Protein AF-A0A7J6TYU5-F1 (afdb_monomer_lite)

Secondary structure (DSSP, 8-state):
-HHHHHHHHHHHHHHHHHHHHHHHHHHHHHHHHHHHHHHHHHHHHTT--SS---------------------HHHHHHHSSHHHHHHHHHHHHHHHHHHHHHHHHHHHHHHHHHHHHHHHHHHHHHHHHHHHHHHHHHHHHHHHHHHHHHHHHHHHHHHHHHHHHHHHHHHHHHHHHHHHHHHTTTTT----HHHHHHHHHHHHHHHHHHHHHTSHHHHHHHHHHHHHHHHHHHHHHHHHHHHHHHHHHHHHHHHHHHHHHHHHHHHHHHHHHHHHHHHHHHHHHHHHHHHHHHHHHHHHHHHHHHHHHS--HHHHT-S----------------------------HHHHHHHHSPPHHHHHHHHHHHHHHHHHHHHHHHHHHHHHHHHHHHHHHHHHHHHHHHHHHHHHS-S-----S--S-PPPPPPPPPP-SPPHHHHHHHHHHHHH-TT-PPP--HHHHHHHHHHHH-

Radius of gyration: 49.9 Å; chains: 1; bounding box: 122×96×146 Å

pLDDT: mean 80.94, std 16.55, range [39.62, 98.5]

Foldseek 3Di:
DVVVVVVVVVVVVVVVVVVVVVVVVVVVVVVVVVVVVVVVCVVVVVPDDDDDDDDDDDDDDDDPPVPPVVPPPVVVVVCVPPVNVVVVVVVVVVVVVVVVVVVVVVVVVVVVVVVVVVVVVVVVVVVVVVVVVVVVVVVVVVVVVVVCVVVVVVVVVVVVVVVVVVVVVVVVVVVCVVVVVVPVPPDDDDDPVVVVVVVVVVVVVVVVVVVVCVDPVVVVCVVVVVVVVVVVVVVVVVVVVVVVVVVVVVVCVVVVVVVVVVVVVVVVVVVVVVVVVVVVVVLVVLLVVLLVLLLVVLLVVLLVVVCVVCVDVVVVPPPDDDDDDDDDDDDDDDDPPPPDPDPPPDDSVRSSVVPDDDSVLSSVQSSLQLVQLVLLCLLVQLVLVVQQVVLVVQQVVLVVVVVVVVVVVVVPPDDPDPPDDPSDDRDDRDDDDDSRDDSVVSVVSSVQCVVPSPRHDDDDVVSVVSNVVSVVD

Structure (mmCIF, N/CA/C/O backbone):
data_AF-A0A7J6TYU5-F1
#
_entry.id   AF-A0A7J6TYU5-F1
#
loop_
_atom_site.group_PDB
_atom_site.id
_atom_site.type_symbol
_atom_site.label_atom_id
_atom_site.label_alt_id
_atom_site.label_comp_id
_atom_site.label_asym_id
_atom_site.label_entity_id
_atom_site.label_seq_id
_atom_site.pdbx_PDB_ins_code
_atom_site.Cartn_x
_atom_site.Cartn_y
_atom_site.Cartn_z
_atom_site.occupancy
_atom_site.B_iso_or_equiv
_atom_site.auth_seq_id
_atom_site.auth_comp_id
_atom_site.auth_asym_id
_atom_site.auth_atom_id
_atom_site.pdbx_PDB_model_num
ATOM 1 N N . THR A 1 1 ? 38.921 1.994 9.048 1.00 71.88 1 THR A N 1
ATOM 2 C CA . THR A 1 1 ? 38.797 3.409 8.650 1.00 71.88 1 THR A CA 1
ATOM 3 C C . THR A 1 1 ? 37.387 3.745 8.172 1.00 71.88 1 THR A C 1
ATOM 5 O O . THR A 1 1 ? 36.739 4.555 8.823 1.00 71.88 1 THR A O 1
ATOM 8 N N . ASP A 1 2 ? 36.829 3.083 7.151 1.00 64.88 2 ASP A N 1
ATOM 9 C CA . ASP A 1 2 ? 35.473 3.414 6.647 1.00 64.88 2 ASP A CA 1
ATOM 10 C C . ASP A 1 2 ? 34.334 3.090 7.632 1.00 64.88 2 ASP A C 1
ATOM 12 O O . ASP A 1 2 ? 33.399 3.873 7.795 1.00 64.88 2 ASP A O 1
ATOM 16 N N . PHE A 1 3 ? 34.443 1.978 8.366 1.00 69.12 3 PHE A N 1
ATOM 17 C CA . PHE A 1 3 ? 33.464 1.597 9.392 1.00 69.12 3 PHE A CA 1
ATOM 18 C C . PHE A 1 3 ? 33.424 2.582 10.576 1.00 69.12 3 PHE A C 1
ATOM 20 O O . PHE A 1 3 ? 32.360 2.891 11.112 1.00 69.12 3 PHE A O 1
ATOM 27 N N . GLU A 1 4 ? 34.581 3.119 10.965 1.00 79.69 4 GLU A N 1
ATOM 28 C CA . GLU A 1 4 ? 34.683 4.116 12.037 1.00 79.69 4 GLU A CA 1
ATOM 29 C C . GLU A 1 4 ? 34.109 5.464 11.596 1.00 79.69 4 GLU A C 1
ATOM 31 O O . GLU A 1 4 ? 33.416 6.117 12.377 1.00 79.69 4 GLU A O 1
ATOM 36 N N . CYS A 1 5 ? 34.307 5.839 10.327 1.00 82.75 5 CYS A N 1
ATOM 37 C CA . CYS A 1 5 ? 33.690 7.022 9.731 1.00 82.75 5 CYS A CA 1
ATOM 38 C C . CYS A 1 5 ? 32.154 6.900 9.697 1.00 82.75 5 CYS A C 1
ATOM 40 O O . CYS A 1 5 ? 31.440 7.829 10.085 1.00 82.75 5 CYS A O 1
ATOM 42 N N . GLU A 1 6 ? 31.621 5.728 9.333 1.00 85.62 6 GLU A N 1
ATOM 43 C CA . GLU A 1 6 ? 30.175 5.479 9.345 1.00 85.62 6 GLU A CA 1
ATOM 44 C C . GLU A 1 6 ? 29.591 5.514 10.770 1.00 85.62 6 GLU A C 1
ATOM 46 O O . GLU A 1 6 ? 28.539 6.118 11.010 1.00 85.62 6 GLU A O 1
ATOM 51 N N . MET A 1 7 ? 30.287 4.922 11.745 1.00 85.69 7 MET A N 1
ATOM 52 C CA . MET A 1 7 ? 29.898 4.965 13.158 1.00 85.69 7 MET A CA 1
ATOM 53 C C . MET A 1 7 ? 29.939 6.389 13.729 1.00 85.69 7 MET A C 1
ATOM 55 O O . MET A 1 7 ? 29.025 6.776 14.464 1.00 85.69 7 MET A O 1
ATOM 59 N N . ALA A 1 8 ? 30.938 7.193 13.357 1.00 88.00 8 ALA A N 1
ATOM 60 C CA . ALA A 1 8 ? 31.026 8.601 13.735 1.00 88.00 8 ALA A CA 1
ATOM 61 C C . ALA A 1 8 ? 29.856 9.413 13.153 1.00 88.00 8 ALA A C 1
ATOM 63 O O . ALA A 1 8 ? 29.184 10.134 13.896 1.00 88.00 8 ALA A O 1
ATOM 64 N N . MET A 1 9 ? 29.517 9.215 11.873 1.00 85.38 9 MET A N 1
ATOM 65 C CA . MET A 1 9 ? 28.363 9.875 11.250 1.00 85.38 9 MET A CA 1
ATOM 66 C C . MET A 1 9 ? 27.030 9.468 11.895 1.00 85.38 9 MET A C 1
ATOM 68 O O . MET A 1 9 ? 26.160 10.316 12.103 1.00 85.38 9 MET A O 1
ATOM 72 N N . ARG A 1 10 ? 26.861 8.194 12.278 1.00 82.62 10 ARG A N 1
ATOM 73 C CA . ARG A 1 10 ? 25.659 7.728 12.997 1.00 82.62 10 ARG A CA 1
ATOM 74 C C . ARG A 1 10 ? 25.546 8.342 14.395 1.00 82.62 10 ARG A C 1
ATOM 76 O O . ARG A 1 10 ? 24.451 8.764 14.772 1.00 82.62 10 ARG A O 1
ATOM 83 N N . ARG A 1 11 ? 26.654 8.448 15.141 1.00 87.06 11 ARG A N 1
ATOM 84 C CA . ARG A 1 11 ? 26.689 9.127 16.453 1.00 87.06 11 ARG A CA 1
ATOM 85 C C . ARG A 1 11 ? 26.363 10.613 16.320 1.00 87.06 11 ARG A C 1
ATOM 87 O O . ARG A 1 11 ? 25.535 11.122 17.071 1.00 87.06 11 ARG A O 1
ATOM 94 N N . GLN A 1 12 ? 26.936 11.291 15.329 1.00 89.06 12 GLN A N 1
ATOM 95 C CA . GLN A 1 12 ? 26.671 12.708 15.077 1.00 89.06 12 GLN A CA 1
ATOM 96 C C . GLN A 1 12 ? 25.205 12.950 14.680 1.00 89.06 12 GLN A C 1
ATOM 98 O O . GLN A 1 12 ? 24.563 13.855 15.211 1.00 89.06 12 GLN A O 1
ATOM 103 N N . ALA A 1 13 ? 24.621 12.077 13.853 1.00 82.12 13 ALA A N 1
ATOM 104 C CA . ALA A 1 13 ? 23.201 12.135 13.506 1.00 82.12 13 ALA A CA 1
ATOM 105 C C . ALA A 1 13 ? 22.272 11.873 14.710 1.00 82.12 13 ALA A C 1
ATOM 107 O O . ALA A 1 13 ? 21.206 12.486 14.815 1.00 82.12 13 ALA A O 1
ATOM 108 N N . GLN A 1 14 ? 22.653 10.984 15.636 1.00 84.38 14 GLN A N 1
ATOM 109 C CA . GLN A 1 14 ? 21.915 10.775 16.888 1.00 84.38 14 GLN A CA 1
ATOM 110 C C . GLN A 1 14 ? 21.989 11.996 17.811 1.00 84.38 14 GLN A C 1
ATOM 112 O O . GLN A 1 14 ? 20.963 12.396 18.361 1.00 84.38 14 GLN A O 1
ATOM 117 N N . LEU A 1 15 ? 23.161 12.623 17.944 1.00 88.81 15 LEU A N 1
ATOM 118 C CA . LEU A 1 15 ? 23.329 13.838 18.744 1.00 88.81 15 LEU A CA 1
ATOM 119 C C . LEU A 1 15 ? 22.495 15.003 18.196 1.00 88.81 15 LEU A C 1
ATOM 121 O O . LEU A 1 15 ? 21.828 15.683 18.974 1.00 88.81 15 LEU A O 1
ATOM 125 N N . GLU A 1 16 ? 22.450 15.191 16.875 1.00 84.25 16 GLU A N 1
ATOM 126 C CA . GLU A 1 16 ? 21.589 16.204 16.248 1.00 84.25 16 GLU A CA 1
ATOM 127 C C . GLU A 1 16 ? 20.096 15.932 16.496 1.00 84.25 16 GLU A C 1
ATOM 129 O O . GLU A 1 16 ? 19.345 16.846 16.837 1.00 84.25 16 GLU A O 1
ATOM 134 N N . ARG A 1 17 ? 19.654 14.667 16.457 1.00 79.56 17 ARG A N 1
ATOM 135 C CA . ARG A 1 17 ? 18.274 14.313 16.843 1.00 79.56 17 ARG A CA 1
ATOM 136 C C . ARG A 1 17 ? 17.977 14.638 18.305 1.00 79.56 17 ARG A C 1
ATOM 138 O O . ARG A 1 17 ? 16.905 15.163 18.596 1.00 79.56 17 ARG A O 1
ATOM 145 N N . ILE A 1 18 ? 18.908 14.360 19.219 1.00 81.94 18 ILE A N 1
ATOM 146 C CA . ILE A 1 18 ? 18.752 14.679 20.646 1.00 81.94 18 ILE A CA 1
ATOM 147 C C . ILE A 1 18 ? 18.684 16.198 20.861 1.00 81.94 18 ILE A C 1
ATOM 149 O O . ILE A 1 18 ? 17.865 16.659 21.658 1.00 81.94 18 ILE A O 1
ATOM 153 N N . LYS A 1 19 ? 19.487 16.990 20.137 1.00 80.81 19 LYS A N 1
ATOM 154 C CA . LYS A 1 19 ? 19.422 18.462 20.182 1.00 80.81 19 LYS A CA 1
ATOM 155 C C . LYS A 1 19 ? 18.063 18.986 19.714 1.00 80.81 19 LYS A C 1
ATOM 157 O O . LYS A 1 19 ? 17.477 19.814 20.408 1.00 80.81 19 LYS A O 1
ATOM 162 N N . ILE A 1 20 ? 17.533 18.462 18.605 1.00 76.88 20 ILE A N 1
ATOM 163 C CA . ILE A 1 20 ? 16.202 18.828 18.089 1.00 76.88 20 ILE A CA 1
ATOM 164 C C . ILE A 1 20 ? 15.109 18.499 19.116 1.00 76.88 20 ILE A C 1
ATOM 166 O O . ILE A 1 20 ? 14.278 19.355 19.412 1.00 76.88 20 ILE A O 1
ATOM 170 N N . TYR A 1 21 ? 15.151 17.310 19.727 1.00 76.50 21 TYR A N 1
ATOM 171 C CA . TYR A 1 21 ? 14.199 16.922 20.776 1.00 76.50 21 TYR A CA 1
ATOM 172 C C . TYR A 1 21 ? 14.290 17.811 22.024 1.00 76.50 21 TYR A C 1
ATOM 174 O O . TYR A 1 21 ? 13.266 18.175 22.596 1.00 76.50 21 TYR A O 1
ATOM 182 N N . ARG A 1 22 ? 15.500 18.198 22.451 1.00 74.19 22 ARG A N 1
ATOM 183 C CA . ARG A 1 22 ? 15.689 19.127 23.580 1.00 74.19 22 ARG A CA 1
ATOM 184 C C . ARG A 1 22 ? 15.167 20.530 23.267 1.00 74.19 22 ARG A C 1
ATOM 186 O O . ARG A 1 22 ? 14.619 21.170 24.158 1.00 74.19 22 ARG A O 1
ATOM 193 N N . TYR A 1 23 ? 15.320 20.995 22.027 1.00 78.81 23 TYR A N 1
ATOM 194 C CA . TYR A 1 23 ? 14.785 22.284 21.589 1.00 78.81 23 TYR A CA 1
ATOM 195 C C . TYR A 1 23 ? 13.252 22.272 21.541 1.00 78.81 23 TYR A C 1
ATOM 197 O O . TYR A 1 23 ? 12.630 23.181 22.078 1.00 78.81 23 TYR A O 1
ATOM 205 N N . GLN A 1 24 ? 12.647 21.215 20.986 1.00 67.25 24 GLN A N 1
ATOM 206 C CA . GLN A 1 24 ? 11.190 21.033 20.985 1.00 67.25 24 GLN A CA 1
ATOM 207 C C . GLN A 1 24 ? 10.632 20.960 22.406 1.00 67.25 24 GLN A C 1
ATOM 209 O O . GLN A 1 24 ? 9.705 21.689 22.722 1.00 67.25 24 GLN A O 1
ATOM 214 N N . ARG A 1 25 ? 11.269 20.194 23.299 1.00 72.19 25 ARG A N 1
ATOM 215 C CA . ARG A 1 25 ? 10.850 20.121 24.703 1.00 72.19 25 ARG A CA 1
ATOM 216 C C . ARG A 1 25 ? 10.971 21.465 25.428 1.00 72.19 25 ARG A C 1
ATOM 218 O O . ARG A 1 25 ? 10.059 21.823 26.150 1.00 72.19 25 ARG A O 1
ATOM 225 N N . ARG A 1 26 ? 12.039 22.247 25.203 1.00 71.94 26 ARG A N 1
ATOM 226 C CA . ARG A 1 26 ? 12.142 23.618 25.750 1.00 71.94 26 ARG A CA 1
ATOM 227 C C . ARG A 1 26 ? 11.078 24.559 25.188 1.00 71.94 26 ARG A C 1
ATOM 229 O O . ARG A 1 26 ? 10.608 25.422 25.920 1.00 71.94 26 ARG A O 1
ATOM 236 N N . ALA A 1 27 ? 10.722 24.419 23.912 1.00 65.81 27 ALA A N 1
ATOM 237 C CA . ALA A 1 27 ? 9.643 25.195 23.312 1.00 65.81 27 ALA A CA 1
ATOM 238 C C . ALA A 1 27 ? 8.286 24.808 23.923 1.00 65.81 27 ALA A C 1
ATOM 240 O O . ALA A 1 27 ? 7.524 25.691 24.305 1.00 65.81 27 ALA A O 1
ATOM 241 N N . ASP A 1 28 ? 8.034 23.511 24.107 1.00 61.75 28 ASP A N 1
ATOM 242 C CA . ASP A 1 28 ? 6.814 22.992 24.727 1.00 61.75 28 ASP A CA 1
ATOM 243 C C . ASP A 1 28 ? 6.725 23.398 26.210 1.00 61.75 28 ASP A C 1
ATOM 245 O O . ASP A 1 28 ? 5.709 23.950 26.629 1.00 61.75 28 ASP A O 1
ATOM 249 N N . ASP A 1 29 ? 7.809 23.257 26.979 1.00 65.56 29 ASP A N 1
ATOM 250 C CA . ASP A 1 29 ? 7.900 23.689 28.382 1.00 65.56 29 ASP A CA 1
ATOM 251 C C . ASP A 1 29 ? 7.722 25.218 28.510 1.00 65.56 29 ASP A C 1
ATOM 253 O O . ASP A 1 29 ? 7.032 25.698 29.412 1.00 65.56 29 ASP A O 1
ATOM 257 N N . GLY A 1 30 ? 8.265 25.994 27.563 1.00 60.53 30 GLY A N 1
ATOM 258 C CA . GLY A 1 30 ? 8.059 27.441 27.470 1.00 60.53 30 GLY A CA 1
ATOM 259 C C . GLY A 1 30 ? 6.603 27.810 27.177 1.00 60.53 30 GLY A C 1
ATOM 260 O O . GLY A 1 30 ? 6.041 28.682 27.837 1.00 60.53 30 GLY A O 1
ATOM 261 N N . THR A 1 31 ? 5.942 27.109 26.250 1.00 58.50 31 THR A N 1
ATOM 262 C CA . THR A 1 31 ? 4.508 27.323 25.989 1.00 58.50 31 THR A CA 1
ATOM 263 C C . THR A 1 31 ? 3.630 26.899 27.162 1.00 58.50 31 THR A C 1
ATOM 265 O O . THR A 1 31 ? 2.615 27.545 27.418 1.00 58.50 31 THR A O 1
ATOM 268 N N . HIS A 1 32 ? 4.030 25.872 27.920 1.00 50.47 32 HIS A N 1
ATOM 269 C CA . HIS A 1 32 ? 3.304 25.424 29.104 1.00 50.47 32 HIS A CA 1
ATOM 270 C C . HIS A 1 32 ? 3.437 26.423 30.263 1.00 50.47 32 HIS A C 1
ATOM 272 O O . HIS A 1 32 ? 2.439 26.709 30.923 1.00 50.47 32 HIS A O 1
ATOM 278 N N . SER A 1 33 ? 4.623 27.017 30.446 1.00 57.31 33 SER A N 1
ATOM 279 C CA . SER A 1 33 ? 4.882 28.099 31.406 1.00 57.31 33 SER A CA 1
ATOM 280 C C . SER A 1 33 ? 4.112 29.379 31.060 1.00 57.31 33 SER A C 1
ATOM 282 O O . SER A 1 33 ? 3.484 29.961 31.941 1.00 57.31 33 SER A O 1
ATOM 284 N N . VAL A 1 34 ? 4.055 29.766 29.779 1.00 59.91 34 VAL A N 1
ATOM 285 C CA . VAL A 1 34 ? 3.249 30.916 29.327 1.00 59.91 34 VAL A CA 1
ATOM 286 C C . VAL A 1 34 ? 1.754 30.667 29.550 1.00 59.91 34 VAL A C 1
ATOM 288 O O . VAL A 1 34 ? 1.044 31.574 29.974 1.00 59.91 34 VAL A O 1
ATOM 291 N N . ARG A 1 35 ? 1.266 29.437 29.332 1.00 60.00 35 ARG A N 1
ATOM 292 C CA . ARG A 1 35 ? -0.137 29.066 29.594 1.00 60.00 35 ARG A CA 1
ATOM 293 C C . ARG A 1 35 ? -0.490 29.106 31.081 1.00 60.00 35 ARG A C 1
ATOM 295 O O . ARG A 1 35 ? -1.577 29.562 31.417 1.00 60.00 35 ARG A O 1
ATOM 302 N N . ILE A 1 36 ? 0.416 28.653 31.950 1.00 63.28 36 ILE A N 1
ATOM 303 C CA . ILE A 1 36 ? 0.242 28.719 33.409 1.00 63.28 36 ILE A CA 1
ATOM 304 C C . ILE A 1 36 ? 0.286 30.177 33.881 1.00 63.28 36 ILE A C 1
ATOM 306 O O . ILE A 1 36 ? -0.591 30.581 34.632 1.00 63.28 36 ILE A O 1
ATOM 310 N N . GLY A 1 37 ? 1.209 30.997 33.367 1.00 67.31 37 GLY A N 1
ATOM 311 C CA . GLY A 1 37 ? 1.270 32.430 33.681 1.00 67.31 37 GLY A CA 1
ATOM 312 C C . GLY A 1 37 ? 0.031 33.213 33.227 1.00 67.31 37 GLY A C 1
ATOM 313 O O . GLY A 1 37 ? -0.426 34.098 33.943 1.00 67.31 37 GLY A O 1
ATOM 314 N N . LEU A 1 38 ? -0.559 32.856 32.079 1.00 58.44 38 LEU A N 1
ATOM 315 C CA . LEU A 1 38 ? -1.834 33.418 31.605 1.00 58.44 38 LEU A CA 1
ATOM 316 C C . LEU A 1 38 ? -3.029 32.966 32.455 1.00 58.44 38 LEU A C 1
ATOM 318 O O . LEU A 1 38 ? -3.928 33.755 32.718 1.00 58.44 38 LEU A O 1
ATOM 322 N N . LEU A 1 39 ? -3.044 31.712 32.910 1.00 60.09 39 LEU A N 1
ATOM 323 C CA . LEU A 1 39 ? -4.063 31.227 33.843 1.00 60.09 39 LEU A CA 1
ATOM 324 C C . LEU A 1 39 ? -3.933 31.903 35.212 1.00 60.09 39 LEU A C 1
ATOM 326 O O . LEU A 1 39 ? -4.938 32.311 35.784 1.00 60.09 39 LEU A O 1
ATOM 330 N N . GLU A 1 40 ? -2.714 32.094 35.713 1.00 63.38 40 GLU A N 1
ATOM 331 C CA . GLU A 1 40 ? -2.464 32.813 36.964 1.00 63.38 40 GLU A CA 1
ATOM 332 C C . GLU A 1 40 ? -2.791 34.307 36.865 1.00 63.38 40 GLU A C 1
ATOM 334 O O . GLU A 1 40 ? -3.284 34.868 37.841 1.00 63.38 40 GLU A O 1
ATOM 339 N N . SER A 1 41 ? -2.569 34.960 35.718 1.00 62.81 41 SER A N 1
ATOM 340 C CA . SER A 1 41 ? -2.945 36.367 35.526 1.00 62.81 41 SER A CA 1
ATOM 341 C C . SER A 1 41 ? -4.457 36.554 35.384 1.00 62.81 41 SER A C 1
ATOM 343 O O . SER A 1 41 ? -4.992 37.524 35.913 1.00 62.81 41 SER A O 1
ATOM 345 N N . VAL A 1 42 ? -5.163 35.603 34.763 1.00 65.25 42 VAL A N 1
ATOM 346 C CA . VAL A 1 42 ? -6.635 35.582 34.710 1.00 65.25 42 VAL A CA 1
ATOM 347 C C . VAL A 1 42 ? -7.233 35.321 36.097 1.00 65.25 42 VAL A C 1
ATOM 349 O O . VAL A 1 42 ? -8.190 35.987 36.486 1.00 65.25 42 VAL A O 1
ATOM 352 N N . ILE A 1 43 ? -6.639 34.419 36.884 1.00 61.34 43 ILE A N 1
ATOM 353 C CA . ILE A 1 43 ? -7.079 34.146 38.261 1.00 61.34 43 ILE A CA 1
ATOM 354 C C . ILE A 1 43 ? -6.786 35.345 39.177 1.00 61.34 43 ILE A C 1
ATOM 356 O O . ILE A 1 43 ? -7.671 35.766 39.917 1.00 61.34 43 ILE A O 1
ATOM 360 N N . LYS A 1 44 ? -5.595 35.957 39.090 1.00 59.69 44 LYS A N 1
ATOM 361 C CA . LYS A 1 44 ? -5.235 37.149 39.883 1.00 59.69 44 LYS A CA 1
ATOM 362 C C . LYS A 1 44 ? -6.035 38.391 39.479 1.00 59.69 44 LYS A C 1
ATOM 364 O O . LYS A 1 44 ? -6.421 39.164 40.353 1.00 59.69 44 LYS A O 1
ATOM 369 N N . GLY A 1 45 ? -6.347 38.545 38.190 1.00 53.84 45 GLY A N 1
ATOM 370 C CA . GLY A 1 45 ? -7.219 39.605 37.676 1.00 53.84 45 GLY A CA 1
ATOM 371 C C . GLY A 1 45 ? -8.678 39.473 38.123 1.00 53.84 45 GLY A C 1
ATOM 372 O O . GLY A 1 45 ? -9.381 40.473 38.187 1.00 53.84 45 GLY A O 1
ATOM 373 N N . SER A 1 46 ? -9.123 38.270 38.506 1.00 51.50 46 SER A N 1
ATOM 374 C CA . SER A 1 46 ? -10.462 38.041 39.064 1.00 51.50 46 SER A CA 1
ATOM 375 C C . SER A 1 46 ? -10.556 38.297 40.578 1.00 51.50 46 SER A C 1
ATOM 377 O O . SER A 1 46 ? -11.665 38.333 41.107 1.00 51.50 46 SER A O 1
ATOM 379 N N . THR A 1 47 ? -9.427 38.470 41.278 1.00 46.62 47 THR A N 1
ATOM 380 C CA . THR A 1 47 ? -9.377 38.722 42.735 1.00 46.62 47 THR A CA 1
ATOM 381 C C . THR A 1 47 ? -9.003 40.153 43.125 1.00 46.62 47 THR A C 1
ATOM 383 O O . THR A 1 47 ? -9.105 40.489 44.300 1.00 46.62 47 THR A O 1
ATOM 386 N N . MET A 1 48 ? -8.616 41.016 42.181 1.00 40.97 48 MET A N 1
ATOM 387 C CA . MET A 1 48 ? -8.431 42.451 42.440 1.00 40.97 48 MET A CA 1
ATOM 388 C C . MET A 1 48 ? -9.655 43.236 41.972 1.00 40.97 48 MET A C 1
ATOM 390 O O . MET A 1 48 ? -9.648 43.903 40.941 1.00 40.97 48 MET A O 1
ATOM 394 N N . GLY A 1 49 ? -10.732 43.112 42.745 1.00 48.25 49 GLY A N 1
ATOM 395 C CA . GLY A 1 49 ? -11.751 44.148 42.817 1.00 48.25 49 GLY A CA 1
ATOM 396 C C . GLY A 1 49 ? -11.355 45.177 43.875 1.00 48.25 49 GLY A C 1
ATOM 397 O O . GLY A 1 49 ? -10.881 44.791 44.940 1.00 48.25 49 GLY A O 1
ATOM 398 N N . SER A 1 50 ? -11.636 46.448 43.573 1.00 52.28 50 SER A N 1
ATOM 399 C CA . SER A 1 50 ? -11.595 47.612 44.475 1.00 52.28 50 SER A CA 1
ATOM 400 C C . SER A 1 50 ? -10.201 48.185 44.761 1.00 52.28 50 SER A C 1
ATOM 402 O O . SER A 1 50 ? -9.532 47.736 45.680 1.00 52.28 50 SER A O 1
ATOM 404 N N . ASP A 1 51 ? -9.750 49.174 43.973 1.00 46.38 51 ASP A N 1
ATOM 405 C CA . ASP A 1 51 ? -9.593 50.546 44.518 1.00 46.38 51 ASP A CA 1
ATOM 406 C C . ASP A 1 51 ? -8.904 51.578 43.613 1.00 46.38 51 ASP A C 1
ATOM 408 O O . ASP A 1 51 ? -9.026 52.763 43.896 1.00 46.38 51 ASP A O 1
ATOM 412 N N . ASP A 1 52 ? -8.298 51.224 42.478 1.00 46.56 52 ASP A N 1
ATOM 413 C CA . ASP A 1 52 ? -7.658 52.242 41.626 1.00 46.56 52 ASP A CA 1
ATOM 414 C C . ASP A 1 52 ? -8.370 52.428 40.286 1.00 46.56 52 ASP A C 1
ATOM 416 O O . ASP A 1 52 ? -8.074 51.814 39.264 1.00 46.56 52 ASP A O 1
ATOM 420 N N . SER A 1 53 ? -9.350 53.329 40.286 1.00 42.78 53 SER A N 1
ATOM 421 C CA . SER A 1 53 ? -9.893 53.950 39.074 1.00 42.78 53 SER A CA 1
ATOM 422 C C . SER A 1 53 ? -9.949 55.458 39.267 1.00 42.78 53 SER A C 1
ATOM 424 O O . SER A 1 53 ? -11.011 56.078 39.250 1.00 42.78 53 SER A O 1
ATOM 426 N N . ARG A 1 54 ? -8.773 56.059 39.466 1.00 46.19 54 ARG A N 1
ATOM 427 C CA . ARG A 1 54 ? -8.581 57.502 39.354 1.00 46.19 54 ARG A CA 1
ATOM 428 C C . ARG A 1 54 ? -7.822 57.793 38.065 1.00 46.19 54 ARG A C 1
ATOM 430 O O . ARG A 1 54 ? -6.688 57.366 37.905 1.00 46.19 54 ARG A O 1
ATOM 437 N N . SER A 1 55 ? -8.455 58.602 37.218 1.00 54.34 55 SER A N 1
ATOM 438 C CA . SER A 1 55 ? -7.829 59.398 36.160 1.00 54.34 55 SER A CA 1
ATOM 439 C C . SER A 1 55 ? -7.250 58.629 34.968 1.00 54.34 55 SER A C 1
ATOM 441 O O . SER A 1 55 ? -6.153 58.094 35.045 1.00 54.34 55 SER A O 1
ATOM 443 N N . LEU A 1 56 ? -7.980 58.647 33.845 1.00 44.41 56 LEU A N 1
ATOM 444 C CA . LEU A 1 56 ? -7.472 58.947 32.492 1.00 44.41 56 LEU A CA 1
ATOM 445 C C . LEU A 1 56 ? -8.606 58.737 31.474 1.00 44.41 56 LEU A C 1
ATOM 447 O O . LEU A 1 56 ? -8.636 57.765 30.729 1.00 44.41 56 LEU A O 1
ATOM 451 N N . TYR A 1 57 ? -9.562 59.664 31.457 1.00 39.62 57 TYR A N 1
ATOM 452 C CA . TYR A 1 57 ? -10.406 59.910 30.286 1.00 39.62 57 TYR A CA 1
ATOM 453 C C . TYR A 1 57 ? -10.572 61.424 30.144 1.00 39.62 57 TYR A C 1
ATOM 455 O O . TYR A 1 57 ? -11.550 62.024 30.576 1.00 39.62 57 TYR A O 1
ATOM 463 N N . SER A 1 58 ? -9.535 62.051 29.595 1.00 47.75 58 SER A N 1
ATOM 464 C CA . SER A 1 58 ? -9.601 63.387 29.010 1.00 47.75 58 SER A CA 1
ATOM 465 C C . SER A 1 58 ? -9.805 63.211 27.509 1.00 47.75 58 SER A C 1
ATOM 467 O O . SER A 1 58 ? -8.899 62.738 26.823 1.00 47.75 58 SER A O 1
ATOM 469 N N . GLY A 1 59 ? -10.984 63.557 26.998 1.00 41.53 59 GLY A N 1
ATOM 470 C CA . GLY A 1 59 ? -11.219 63.510 25.558 1.00 41.53 59 GLY A CA 1
ATOM 471 C C . GLY A 1 59 ? -12.683 63.532 25.152 1.00 41.53 59 GLY A C 1
ATOM 472 O O . GLY A 1 59 ? -13.217 62.496 24.788 1.00 41.53 59 GLY A O 1
ATOM 473 N N . GLN A 1 60 ? -13.267 64.732 25.180 1.00 41.91 60 GLN A N 1
ATOM 474 C CA . GLN A 1 60 ? -14.294 65.209 24.245 1.00 41.91 60 GLN A CA 1
ATOM 475 C C . GLN A 1 60 ? -15.603 64.408 24.127 1.00 41.91 60 GLN A C 1
ATOM 477 O O . GLN A 1 60 ? -15.712 63.454 23.367 1.00 41.91 60 GLN A O 1
ATOM 482 N N . SER A 1 61 ? -16.664 64.947 24.725 1.00 42.50 61 SER A N 1
ATOM 483 C CA . SER A 1 61 ? -17.764 65.501 23.927 1.00 42.50 61 SER A CA 1
ATOM 484 C C . SER A 1 61 ? -18.641 66.351 24.839 1.00 42.50 61 SER A C 1
ATOM 486 O O . SER A 1 61 ? -19.251 65.869 25.792 1.00 42.50 61 SER A O 1
ATOM 488 N N . GLU A 1 62 ? -18.620 67.647 24.561 1.00 50.03 62 GLU A N 1
ATOM 489 C CA . GLU A 1 62 ? -19.550 68.639 25.067 1.00 50.03 62 GLU A CA 1
ATOM 490 C C . GLU A 1 62 ? -20.957 68.280 24.578 1.00 50.03 62 GLU A C 1
ATOM 492 O O . GLU A 1 62 ? -21.367 68.602 23.468 1.00 50.03 62 GLU A O 1
ATOM 497 N N . SER A 1 63 ? -21.706 67.593 25.426 1.00 43.16 63 SER A N 1
ATOM 498 C CA . SER A 1 63 ? -23.151 67.731 25.475 1.00 43.16 63 SER A CA 1
ATOM 499 C C . SER A 1 63 ? -23.484 67.912 26.942 1.00 43.16 63 SER A C 1
ATOM 501 O O . SER A 1 63 ? -23.719 66.973 27.700 1.00 43.16 63 SER A O 1
ATOM 503 N N . SER A 1 64 ? -23.392 69.165 27.373 1.00 45.81 64 SER A N 1
ATOM 504 C CA . SER A 1 64 ? -24.090 69.649 28.551 1.00 45.81 64 SER A CA 1
ATOM 505 C C . SER A 1 64 ? -25.589 69.613 28.256 1.00 45.81 64 SER A C 1
ATOM 507 O O . SER A 1 64 ? -26.226 70.656 28.114 1.00 45.81 64 SER A O 1
ATOM 509 N N . ASP A 1 65 ? -26.150 68.411 28.153 1.00 44.22 65 ASP A N 1
ATOM 510 C CA . ASP A 1 65 ? -27.549 68.220 28.477 1.00 44.22 65 ASP A CA 1
ATOM 511 C C . ASP A 1 65 ? -27.644 68.510 29.969 1.00 44.22 65 ASP A C 1
ATOM 513 O O . ASP A 1 65 ? -27.241 67.723 30.832 1.00 44.22 65 ASP A O 1
ATOM 517 N N . ILE A 1 66 ? -28.091 69.731 30.252 1.00 51.28 66 ILE A N 1
ATOM 518 C CA . ILE A 1 66 ? -28.543 70.186 31.554 1.00 51.28 66 ILE A CA 1
ATOM 519 C C . ILE A 1 66 ? -29.699 69.255 31.923 1.00 51.28 66 ILE A C 1
ATOM 521 O O . ILE A 1 66 ? -30.872 69.546 31.707 1.00 51.28 66 ILE A O 1
ATOM 525 N N . LEU A 1 67 ? -29.358 68.090 32.472 1.00 48.81 67 LEU A N 1
ATOM 526 C CA . LEU A 1 67 ? -30.255 67.311 33.294 1.00 48.81 67 LEU A CA 1
ATOM 527 C C . LEU A 1 67 ? -30.538 68.207 34.492 1.00 48.81 67 LEU A C 1
ATOM 529 O O . LEU A 1 67 ? -29.788 68.216 35.470 1.00 48.81 67 LEU A O 1
ATOM 533 N N . LEU A 1 68 ? -31.601 69.006 34.373 1.00 53.19 68 LEU A N 1
ATOM 534 C CA . LEU A 1 68 ? -32.353 69.546 35.492 1.00 53.19 68 LEU A CA 1
ATOM 535 C C . LEU A 1 68 ? -32.622 68.355 36.412 1.00 53.19 68 LEU A C 1
ATOM 537 O O . LEU A 1 68 ? -33.575 67.601 36.220 1.00 53.19 68 LEU A O 1
ATOM 541 N N . ARG A 1 69 ? -31.708 68.117 37.360 1.00 55.06 69 ARG A N 1
ATOM 542 C CA . ARG A 1 69 ? -31.893 67.152 38.435 1.00 55.06 69 ARG A CA 1
ATOM 543 C C . ARG A 1 69 ? -33.121 67.644 39.160 1.00 55.06 69 ARG A C 1
ATOM 545 O O . ARG A 1 69 ? -33.051 68.639 39.875 1.00 55.06 69 ARG A O 1
ATOM 552 N N . ASN A 1 70 ? -34.238 66.985 38.892 1.00 55.56 70 ASN A N 1
ATOM 553 C CA . ASN A 1 70 ? -35.501 67.272 39.524 1.00 55.56 70 ASN A CA 1
ATOM 554 C C . ASN A 1 70 ? -35.281 67.075 41.030 1.00 55.56 70 ASN A C 1
ATOM 556 O O . ASN A 1 70 ? -35.163 65.953 41.513 1.00 55.56 70 ASN A O 1
ATOM 560 N N . SER A 1 71 ? -35.070 68.177 41.746 1.00 62.09 71 SER A N 1
ATOM 561 C CA . SER A 1 71 ? -34.772 68.203 43.179 1.00 62.09 71 SER A CA 1
ATOM 562 C C . SER A 1 71 ? -36.050 68.206 44.009 1.00 62.09 71 SER A C 1
ATOM 564 O O . SER A 1 71 ? -36.000 68.435 45.218 1.00 62.09 71 SER A O 1
ATOM 566 N N . SER A 1 72 ? -37.200 67.948 43.375 1.00 68.81 72 SER A N 1
ATOM 567 C CA . SER A 1 72 ? -38.443 67.757 44.098 1.00 68.81 72 SER A CA 1
ATOM 568 C C . SER A 1 72 ? -38.277 66.586 45.066 1.00 68.81 72 SER A C 1
ATOM 570 O O . SER A 1 72 ? -37.737 65.525 44.731 1.00 68.81 72 SER A O 1
ATOM 572 N N . SER A 1 73 ? -38.728 66.790 46.302 1.00 63.56 73 SER A N 1
ATOM 573 C CA . SER A 1 73 ? -38.711 65.751 47.332 1.00 63.56 73 SER A CA 1
ATOM 574 C C . SER A 1 73 ? -39.485 64.510 46.881 1.00 63.56 73 SER A C 1
ATOM 576 O O . SER A 1 73 ? -39.114 63.398 47.238 1.00 63.56 73 SER A O 1
ATOM 578 N N . GLU A 1 74 ? -40.501 64.683 46.033 1.00 68.31 74 GLU A N 1
ATOM 579 C CA . GLU A 1 74 ? -41.256 63.602 45.398 1.00 68.31 74 GLU A CA 1
ATOM 580 C C . GLU A 1 74 ? -40.400 62.771 44.436 1.00 68.31 74 GLU A C 1
ATOM 582 O O . GLU A 1 74 ? -40.456 61.545 44.487 1.00 68.31 74 GLU A O 1
ATOM 587 N N . TYR A 1 75 ? -39.550 63.396 43.613 1.00 71.88 75 TYR A N 1
ATOM 588 C CA . TYR A 1 75 ? -38.640 62.668 42.725 1.00 71.88 75 TYR A CA 1
ATOM 589 C C . TYR A 1 75 ? -37.582 61.901 43.523 1.00 71.88 75 TYR A C 1
ATOM 591 O O . TYR A 1 75 ? -37.350 60.719 43.263 1.00 71.88 75 TYR A O 1
ATOM 599 N N . ILE A 1 76 ? -37.006 62.538 44.547 1.00 68.94 76 ILE A N 1
ATOM 600 C CA . ILE A 1 76 ? -36.043 61.911 45.460 1.00 68.94 76 ILE A CA 1
ATOM 601 C C . ILE A 1 76 ? -36.698 60.715 46.172 1.00 68.94 76 ILE A C 1
ATOM 603 O O . ILE A 1 76 ? -36.161 59.610 46.131 1.00 68.94 76 ILE A O 1
ATOM 607 N N . ASN A 1 77 ? -37.901 60.882 46.726 1.00 72.00 77 ASN A N 1
ATOM 608 C CA . ASN A 1 77 ? -38.640 59.797 47.375 1.00 72.00 77 ASN A CA 1
ATOM 609 C C . ASN A 1 77 ? -39.055 58.691 46.393 1.00 72.00 77 ASN A C 1
ATOM 611 O O . ASN A 1 77 ? -39.033 57.522 46.766 1.00 72.00 77 ASN A O 1
ATOM 615 N N . SER A 1 78 ? -39.371 59.022 45.136 1.00 69.62 78 SER A N 1
ATOM 616 C CA . SER A 1 78 ? -39.676 58.025 44.100 1.00 69.62 78 SER A CA 1
ATOM 617 C C . SER A 1 78 ? -38.444 57.214 43.683 1.00 69.62 78 SER A C 1
ATOM 619 O O . SER A 1 78 ? -38.560 56.017 43.444 1.00 69.62 78 SER A O 1
ATOM 621 N N . MET A 1 79 ? -37.249 57.819 43.668 1.00 64.50 79 MET A N 1
ATOM 622 C CA . MET A 1 79 ? -35.991 57.122 43.370 1.00 64.50 79 MET A CA 1
ATOM 623 C C . MET A 1 79 ? -35.544 56.199 44.506 1.00 64.50 79 MET A C 1
ATOM 625 O O . MET A 1 79 ? -34.951 55.151 44.248 1.00 64.50 79 MET A O 1
ATOM 629 N N . TYR A 1 80 ? -35.837 56.574 45.753 1.00 70.94 80 TYR A N 1
ATOM 630 C CA . TYR A 1 80 ? -35.576 55.743 46.931 1.00 70.94 80 TYR A CA 1
ATOM 631 C C . TYR A 1 80 ? -36.751 54.839 47.310 1.00 70.94 80 TYR A C 1
ATOM 633 O O . TYR A 1 80 ? -36.638 54.069 48.267 1.00 70.94 80 TYR A O 1
ATOM 641 N N . ALA A 1 81 ? -37.850 54.872 46.550 1.00 76.88 81 ALA A N 1
ATOM 642 C CA . ALA A 1 81 ? -38.899 53.881 46.686 1.00 76.88 81 ALA A CA 1
ATOM 643 C C . ALA A 1 81 ? -38.264 52.491 46.488 1.00 76.88 81 ALA A C 1
ATOM 645 O O . ALA A 1 81 ? -37.511 52.295 45.525 1.00 76.88 81 ALA A O 1
ATOM 646 N N . PRO A 1 82 ? -38.539 51.513 47.370 1.00 79.31 82 PRO A N 1
ATOM 647 C CA . PRO A 1 82 ? -37.914 50.192 47.305 1.00 79.31 82 PRO A CA 1
ATOM 648 C C . PRO A 1 82 ? -38.008 49.544 45.915 1.00 79.31 82 PRO A C 1
ATOM 650 O O . PRO A 1 82 ? -37.088 48.853 45.479 1.00 79.31 82 PRO A O 1
ATOM 653 N N . GLU A 1 83 ? -39.092 49.821 45.192 1.00 79.38 83 GLU A N 1
ATOM 654 C CA . GLU A 1 83 ? -39.345 49.325 43.843 1.00 79.38 83 GLU A CA 1
ATOM 655 C C . GLU A 1 83 ? -38.430 49.956 42.776 1.00 79.38 83 GLU A C 1
ATOM 657 O O . GLU A 1 83 ? -37.886 49.237 41.935 1.00 79.38 83 GLU A O 1
ATOM 662 N N . ALA A 1 84 ? -38.159 51.264 42.851 1.00 75.56 84 ALA A N 1
ATOM 663 C CA . ALA A 1 84 ? -37.241 51.951 41.940 1.00 75.56 84 ALA A CA 1
ATOM 664 C C . ALA A 1 84 ? -35.784 51.505 42.150 1.00 75.56 84 ALA A C 1
ATOM 666 O O . ALA A 1 84 ? -35.057 51.264 41.183 1.00 75.56 84 ALA A O 1
ATOM 667 N N . VAL A 1 85 ? -35.373 51.293 43.405 1.00 77.62 85 VAL A N 1
ATOM 668 C CA . VAL A 1 85 ? -34.044 50.750 43.740 1.00 77.62 85 VAL A CA 1
ATOM 669 C C . VAL A 1 85 ? -33.883 49.319 43.213 1.00 77.62 85 VAL A C 1
ATOM 671 O O . VAL A 1 85 ? -32.825 48.966 42.684 1.00 77.62 85 VAL A O 1
ATOM 674 N N . LEU A 1 86 ? -34.927 48.489 43.317 1.00 82.75 86 LEU A N 1
ATOM 675 C CA . LEU A 1 86 ? -34.929 47.133 42.759 1.00 82.75 86 LEU A CA 1
ATOM 676 C C . LEU A 1 86 ? -34.868 47.140 41.227 1.00 82.75 86 LEU A C 1
ATOM 678 O O . LEU A 1 86 ? -34.090 46.371 40.660 1.00 82.75 86 LEU A O 1
ATOM 682 N N . MET A 1 87 ? -35.627 48.014 40.560 1.00 81.69 87 MET A N 1
ATOM 683 C CA . MET A 1 87 ? -35.565 48.181 39.103 1.00 81.69 87 MET A CA 1
ATOM 684 C C . MET A 1 87 ? -34.179 48.639 38.643 1.00 81.69 87 MET A C 1
ATOM 686 O O . MET A 1 87 ? -33.613 48.039 37.731 1.00 81.69 87 MET A O 1
ATOM 690 N N . HIS A 1 88 ? -33.576 49.616 39.323 1.00 79.12 88 HIS A N 1
ATOM 691 C CA . HIS A 1 88 ? -32.230 50.082 38.994 1.00 79.12 88 HIS A CA 1
ATOM 692 C C . HIS A 1 88 ? -31.174 48.982 39.178 1.00 79.12 88 HIS A C 1
ATOM 694 O O . HIS A 1 88 ? -30.325 48.794 38.310 1.00 79.12 88 HIS A O 1
ATOM 700 N N . ARG A 1 89 ? -31.254 48.186 40.257 1.00 81.69 89 ARG A N 1
ATOM 701 C CA . ARG A 1 89 ? -30.367 47.023 40.455 1.00 81.69 89 ARG A CA 1
ATOM 702 C C . ARG A 1 89 ? -30.551 45.956 39.377 1.00 81.69 89 ARG A C 1
ATOM 704 O O . ARG A 1 89 ? -29.560 45.397 38.918 1.00 81.69 89 ARG A O 1
ATOM 711 N N . ARG A 1 90 ? -31.791 45.679 38.956 1.00 87.31 90 ARG A N 1
ATOM 712 C CA . ARG A 1 90 ? -32.070 44.752 37.845 1.00 87.31 90 ARG A CA 1
ATOM 713 C C . ARG A 1 90 ? -31.483 45.262 36.534 1.00 87.31 90 ARG A C 1
ATOM 715 O O . ARG A 1 90 ? -30.881 44.482 35.808 1.00 87.31 90 ARG A O 1
ATOM 722 N N . GLN A 1 91 ? -31.606 46.558 36.263 1.00 87.25 91 GLN A N 1
ATOM 723 C CA . GLN A 1 91 ? -31.063 47.167 35.055 1.00 87.25 91 GLN A CA 1
ATOM 724 C C . GLN A 1 91 ? -29.530 47.176 35.059 1.00 87.25 91 GLN A C 1
ATOM 726 O O . GLN A 1 91 ? -28.924 46.791 34.069 1.00 87.25 91 GLN A O 1
ATOM 731 N N . GLN A 1 92 ? -28.894 47.481 36.194 1.00 86.50 92 GLN A N 1
ATOM 732 C CA . GLN A 1 92 ? -27.441 47.349 36.342 1.00 86.50 92 GLN A CA 1
ATOM 733 C C . GLN A 1 92 ? -26.961 45.900 36.171 1.00 86.50 92 GLN A C 1
ATOM 735 O O . GLN A 1 92 ? -25.924 45.675 35.552 1.00 86.50 92 GLN A O 1
ATOM 740 N N . ALA A 1 93 ? -27.701 44.918 36.699 1.00 86.12 93 ALA A N 1
ATOM 741 C CA . ALA A 1 93 ? -27.380 43.503 36.517 1.00 86.12 93 ALA A CA 1
ATOM 742 C C . ALA A 1 93 ? -27.498 43.085 35.042 1.00 86.12 93 ALA A C 1
ATOM 744 O O . ALA A 1 93 ? -26.587 42.448 34.517 1.00 86.12 93 ALA A O 1
ATOM 745 N N . TYR A 1 94 ? -28.564 43.513 34.360 1.00 90.44 94 TYR A N 1
ATOM 746 C CA . TYR A 1 94 ? -28.762 43.279 32.930 1.00 90.44 94 TYR A CA 1
ATOM 747 C C . TYR A 1 94 ? -27.665 43.935 32.078 1.00 90.44 94 TYR A C 1
ATOM 749 O O . TYR A 1 94 ? -27.072 43.290 31.213 1.00 90.44 94 TYR A O 1
ATOM 757 N N . ASP A 1 95 ? -27.326 45.194 32.362 1.00 89.38 95 ASP A N 1
ATOM 758 C CA . ASP A 1 95 ? -26.253 45.917 31.676 1.00 89.38 95 ASP A CA 1
ATOM 759 C C . ASP A 1 95 ? -24.891 45.252 31.907 1.00 89.38 95 ASP A C 1
ATOM 761 O O . ASP A 1 95 ? -24.059 45.187 30.997 1.00 89.38 95 ASP A O 1
ATOM 765 N N . TRP A 1 96 ? -24.650 44.734 33.114 1.00 90.06 96 TRP A N 1
ATOM 766 C CA . TRP A 1 96 ? -23.442 43.978 33.430 1.00 90.06 96 TRP A CA 1
ATOM 767 C C . TRP A 1 96 ? -23.377 42.654 32.658 1.00 90.06 96 TRP A C 1
ATOM 769 O O . TRP A 1 96 ? -22.329 42.345 32.087 1.00 90.06 96 TRP A O 1
ATOM 779 N N . GLU A 1 97 ? -24.481 41.905 32.570 1.00 89.19 97 GLU A N 1
ATOM 780 C CA . GLU A 1 97 ? -24.562 40.676 31.769 1.00 89.19 97 GLU A CA 1
ATOM 781 C C . GLU A 1 97 ? -24.327 40.962 30.282 1.00 89.19 97 GLU A C 1
ATOM 783 O O . GLU A 1 97 ? -23.477 40.321 29.665 1.00 89.19 97 GLU A O 1
ATOM 788 N N . CYS A 1 98 ? -24.961 42.000 29.733 1.00 91.62 98 CYS A N 1
ATOM 789 C CA . CYS A 1 98 ? -24.747 42.432 28.352 1.00 91.62 98 CYS A CA 1
ATOM 790 C C . CYS A 1 98 ? -23.282 42.825 28.083 1.00 91.62 98 CYS A C 1
ATOM 792 O O . CYS A 1 98 ? -22.712 42.450 27.054 1.00 91.62 98 CYS A O 1
ATOM 794 N N . ARG A 1 99 ? -22.626 43.545 29.006 1.00 90.81 99 ARG A N 1
ATOM 795 C CA . ARG A 1 99 ? -21.195 43.886 28.885 1.00 90.81 99 ARG A CA 1
ATOM 796 C C . ARG A 1 99 ? -20.303 42.651 28.960 1.00 90.81 99 ARG A C 1
ATOM 798 O O . ARG A 1 99 ? -19.333 42.566 28.204 1.00 90.81 99 ARG A O 1
ATOM 805 N N . ARG A 1 100 ? -20.618 41.704 29.848 1.00 92.50 100 ARG A N 1
ATOM 806 C CA . ARG A 1 100 ? -19.892 40.435 29.977 1.00 92.50 100 ARG A CA 1
ATOM 807 C C . ARG A 1 100 ? -19.999 39.617 28.694 1.00 92.50 100 ARG A C 1
ATOM 809 O O . ARG A 1 100 ? -18.979 39.156 28.186 1.00 92.50 100 ARG A O 1
ATOM 816 N N . ASP A 1 101 ? -21.198 39.490 28.143 1.00 91.00 101 ASP A N 1
ATOM 817 C CA . ASP A 1 101 ? -21.443 38.712 26.930 1.00 91.00 101 ASP A CA 1
ATOM 818 C C . ASP A 1 101 ? -20.771 39.355 25.711 1.00 91.00 101 ASP A C 1
ATOM 820 O O . ASP A 1 101 ? -20.115 38.665 24.927 1.00 91.00 101 ASP A O 1
ATOM 824 N N . LEU A 1 102 ? -20.807 40.687 25.598 1.00 94.31 102 LEU A N 1
ATOM 825 C CA . LEU A 1 102 ? -20.067 41.417 24.567 1.00 94.31 102 LEU A CA 1
ATOM 826 C C . LEU A 1 102 ? -18.543 41.239 24.711 1.00 94.31 102 LEU A C 1
ATOM 828 O O . LEU A 1 102 ? -17.834 41.098 23.710 1.00 94.31 102 LEU A O 1
ATOM 832 N N . ALA A 1 103 ? -18.017 41.223 25.940 1.00 90.56 103 ALA A N 1
ATOM 833 C CA . ALA A 1 103 ? -16.602 40.960 26.195 1.00 90.56 103 ALA A CA 1
ATOM 834 C C . ALA A 1 103 ? -16.204 39.525 25.803 1.00 90.56 103 ALA A C 1
ATOM 836 O O . ALA A 1 103 ? -15.166 39.335 25.165 1.00 90.56 103 ALA A O 1
ATOM 837 N N . LEU A 1 104 ? -17.049 38.531 26.102 1.00 92.50 104 LEU A N 1
ATOM 838 C CA . LEU A 1 104 ? -16.849 37.143 25.677 1.00 92.50 104 LEU A CA 1
ATOM 839 C C . LEU A 1 104 ? -16.878 37.008 24.150 1.00 92.50 104 LEU A C 1
ATOM 841 O O . LEU A 1 104 ? -15.995 36.369 23.582 1.00 92.50 104 LEU A O 1
ATOM 845 N N . GLN A 1 105 ? -17.819 37.667 23.468 1.00 92.69 105 GLN A N 1
ATOM 846 C CA . GLN A 1 105 ? -17.872 37.681 22.002 1.00 92.69 105 GLN A CA 1
ATOM 847 C C . GLN A 1 105 ? -16.604 38.281 21.382 1.00 92.69 105 GLN A C 1
ATOM 849 O O . GLN A 1 105 ? -16.068 37.729 20.421 1.00 92.69 105 GLN A O 1
ATOM 854 N N . ARG A 1 106 ? -16.075 39.375 21.948 1.00 92.12 106 ARG A N 1
ATOM 855 C CA . ARG A 1 106 ? -14.804 39.974 21.498 1.00 92.12 106 ARG A CA 1
ATOM 856 C C . ARG A 1 106 ? -13.619 39.033 21.703 1.00 92.12 106 ARG A C 1
ATOM 858 O O . ARG A 1 106 ? -12.742 38.973 20.842 1.00 92.12 106 ARG A O 1
ATOM 865 N N . LEU A 1 107 ? -13.594 38.294 22.812 1.00 91.88 107 LEU A N 1
ATOM 866 C CA . LEU A 1 107 ? -12.539 37.324 23.097 1.00 91.88 107 LEU A CA 1
ATOM 867 C C . LEU A 1 107 ? -12.584 36.160 22.099 1.00 91.88 107 LEU A C 1
ATOM 869 O O . LEU A 1 107 ? -11.566 35.864 21.477 1.00 91.88 107 LEU A O 1
ATOM 873 N N . VAL A 1 108 ? -13.768 35.595 21.848 1.00 93.25 108 VAL A N 1
ATOM 874 C CA . VAL A 1 108 ? -13.968 34.536 20.843 1.00 93.25 108 VAL A CA 1
ATOM 875 C C . VAL A 1 108 ? -13.596 35.022 19.436 1.00 93.25 108 VAL A C 1
ATOM 877 O O . VAL A 1 108 ? -12.882 34.330 18.713 1.00 93.25 108 VAL A O 1
ATOM 880 N N . ALA A 1 109 ? -14.005 36.234 19.047 1.00 91.50 109 ALA A N 1
ATOM 881 C CA . ALA A 1 109 ? -13.647 36.814 17.750 1.00 91.50 109 ALA A CA 1
ATOM 882 C C . ALA A 1 109 ? -12.130 37.056 17.607 1.00 91.50 109 ALA A C 1
ATOM 884 O O . ALA A 1 109 ? -11.560 36.866 16.527 1.00 91.50 109 ALA A O 1
ATOM 885 N N . SER A 1 110 ? -11.461 37.447 18.696 1.00 92.44 110 SER A N 1
ATOM 886 C CA . SER A 1 110 ? -10.005 37.608 18.751 1.00 92.44 110 SER A CA 1
ATOM 887 C C . SER A 1 110 ? -9.279 36.266 18.611 1.00 92.44 110 SER A C 1
ATOM 889 O O . SER A 1 110 ? -8.323 36.157 17.837 1.00 92.44 110 SER A O 1
ATOM 891 N N . GLU A 1 111 ? -9.759 35.219 19.286 1.00 91.75 111 GLU A N 1
ATOM 892 C CA . GLU A 1 111 ? -9.209 33.866 19.164 1.00 91.75 111 GLU A CA 1
ATOM 893 C C . GLU A 1 111 ? -9.388 33.307 17.753 1.00 91.75 111 GLU A C 1
ATOM 895 O O . GLU A 1 111 ? -8.399 32.886 17.151 1.00 91.75 111 GLU A O 1
ATOM 900 N N . ALA A 1 112 ? -10.588 33.420 17.175 1.00 91.88 112 ALA A N 1
ATOM 901 C CA . ALA A 1 112 ? -10.858 33.019 15.795 1.00 91.88 112 ALA A CA 1
ATOM 902 C C . ALA A 1 112 ? -9.957 33.767 14.793 1.00 91.88 112 ALA A C 1
ATOM 904 O O . ALA A 1 112 ? -9.386 33.171 13.878 1.00 91.88 112 ALA A O 1
ATOM 905 N N . SER A 1 113 ? -9.746 35.072 15.000 1.00 92.00 113 SER A N 1
ATOM 906 C CA . SER A 1 113 ? -8.828 35.872 14.178 1.00 92.00 113 SER A CA 1
ATOM 907 C C . SER A 1 113 ? -7.373 35.413 14.313 1.00 92.00 113 SER A C 1
ATOM 909 O O . SER A 1 113 ? -6.619 35.420 13.336 1.00 92.00 113 SER A O 1
ATOM 911 N N . ARG A 1 114 ? -6.947 35.009 15.515 1.00 91.00 114 ARG A N 1
ATOM 912 C CA . ARG A 1 114 ? -5.601 34.476 15.754 1.00 91.00 114 ARG A CA 1
ATOM 913 C C . ARG A 1 114 ? -5.421 33.112 15.094 1.00 91.00 114 ARG A C 1
ATOM 915 O O . ARG A 1 114 ? -4.390 32.892 14.460 1.00 91.00 114 ARG A O 1
ATOM 922 N N . GLU A 1 115 ? -6.409 32.231 15.206 1.00 90.88 115 GLU A N 1
ATOM 923 C CA . GLU A 1 115 ? -6.410 30.920 14.554 1.00 90.88 115 GLU A CA 1
ATOM 924 C C . GLU A 1 115 ? -6.330 31.057 13.032 1.00 90.88 115 GLU A C 1
ATOM 926 O O . GLU A 1 115 ? -5.446 30.458 12.418 1.00 90.88 115 GLU A O 1
ATOM 931 N N . ALA A 1 116 ? -7.125 31.953 12.438 1.00 91.56 116 ALA A N 1
ATOM 932 C CA . ALA A 1 116 ? -7.079 32.237 11.005 1.00 91.56 116 ALA A CA 1
ATOM 933 C C . ALA A 1 116 ? -5.696 32.740 10.541 1.00 91.56 116 ALA A C 1
ATOM 935 O O . ALA A 1 116 ? -5.196 32.329 9.491 1.00 91.56 116 ALA A O 1
ATOM 936 N N . ARG A 1 117 ? -5.021 33.591 11.332 1.00 92.50 117 ARG A N 1
ATOM 937 C CA . ARG A 1 117 ? -3.648 34.049 11.028 1.00 92.50 117 ARG A CA 1
ATOM 938 C C . ARG A 1 117 ? -2.632 32.908 11.088 1.00 92.50 117 ARG A C 1
ATOM 940 O O . ARG A 1 117 ? -1.737 32.848 10.245 1.00 92.50 117 ARG A O 1
ATOM 947 N N . VAL A 1 118 ? -2.757 32.011 12.068 1.00 91.50 118 VAL A N 1
ATOM 948 C CA . VAL A 1 118 ? -1.879 30.837 12.198 1.00 91.50 118 VAL A CA 1
ATOM 949 C C . VAL A 1 118 ? -2.095 29.877 11.030 1.00 91.50 118 VAL A C 1
ATOM 951 O O . VAL A 1 118 ? -1.121 29.431 10.424 1.00 91.50 118 VAL A O 1
ATOM 954 N N . GLU A 1 119 ? -3.346 29.607 10.660 1.00 93.25 119 GLU A N 1
ATOM 955 C CA . GLU A 1 119 ? -3.681 28.745 9.526 1.00 93.25 119 GLU A CA 1
ATOM 956 C C . GLU A 1 119 ? -3.156 29.319 8.201 1.00 93.25 119 GLU A C 1
ATOM 958 O O . GLU A 1 119 ? -2.470 28.620 7.449 1.00 93.25 119 GLU A O 1
ATOM 963 N N . ALA A 1 120 ? -3.361 30.616 7.952 1.00 93.31 120 ALA A N 1
ATOM 964 C CA . ALA A 1 120 ? -2.827 31.298 6.774 1.00 93.31 120 ALA A CA 1
ATOM 965 C C . ALA A 1 120 ? -1.288 31.235 6.709 1.00 93.31 120 ALA A C 1
ATOM 967 O O . ALA A 1 120 ? -0.712 30.964 5.649 1.00 93.31 120 ALA A O 1
ATOM 968 N N . ALA A 1 121 ? -0.604 31.421 7.844 1.00 91.56 121 ALA A N 1
ATOM 969 C CA . ALA A 1 121 ? 0.851 31.310 7.924 1.00 91.56 121 ALA A CA 1
ATOM 970 C C . ALA A 1 121 ? 1.345 29.876 7.651 1.00 91.56 121 ALA A C 1
ATOM 972 O O . ALA A 1 121 ? 2.349 29.686 6.955 1.00 91.56 121 ALA A O 1
ATOM 973 N N . LEU A 1 122 ? 0.636 28.857 8.152 1.00 91.62 122 LEU A N 1
ATOM 974 C CA . LEU A 1 122 ? 0.946 27.449 7.890 1.00 91.62 122 LEU A CA 1
ATOM 975 C C . LEU A 1 122 ? 0.752 27.089 6.413 1.00 91.62 122 LEU A C 1
ATOM 977 O O . LEU A 1 122 ? 1.626 26.439 5.834 1.00 91.62 122 LEU A O 1
ATOM 981 N N . LEU A 1 123 ? -0.326 27.559 5.780 1.00 93.00 123 LEU A N 1
ATOM 982 C CA . LEU A 1 123 ? -0.574 27.358 4.349 1.00 93.00 123 LEU A CA 1
ATOM 983 C C . LEU A 1 123 ? 0.497 28.024 3.480 1.00 93.00 123 LEU A C 1
ATOM 985 O O . LEU A 1 123 ? 1.007 27.403 2.544 1.00 93.00 123 LEU A O 1
ATOM 989 N N . LEU A 1 124 ? 0.900 29.255 3.808 1.00 95.81 124 LEU A N 1
ATOM 990 C CA . LEU A 1 124 ? 1.976 29.946 3.095 1.00 95.81 124 LEU A CA 1
ATOM 991 C C . LEU A 1 124 ? 3.310 29.195 3.227 1.00 95.81 124 LEU A C 1
ATOM 993 O O . LEU A 1 124 ? 4.038 29.025 2.246 1.00 95.81 124 LEU A O 1
ATOM 997 N N . LYS A 1 125 ? 3.623 28.694 4.429 1.00 91.25 125 LYS A N 1
ATOM 998 C CA . LYS A 1 125 ? 4.824 27.886 4.671 1.00 91.25 125 LYS A CA 1
ATOM 999 C C . LYS A 1 125 ? 4.778 26.560 3.908 1.00 91.25 125 LYS A C 1
ATOM 1001 O O . LYS A 1 125 ? 5.795 26.160 3.344 1.00 91.25 125 LYS A O 1
ATOM 1006 N N . ALA A 1 126 ? 3.617 25.908 3.843 1.00 89.44 126 ALA A N 1
ATOM 1007 C CA . ALA A 1 126 ? 3.418 24.686 3.067 1.00 89.44 126 ALA A CA 1
ATOM 1008 C C . ALA A 1 126 ? 3.642 24.924 1.564 1.00 89.44 126 ALA A C 1
ATOM 1010 O O . ALA A 1 126 ? 4.388 24.168 0.942 1.00 89.44 126 ALA A O 1
ATOM 1011 N N . ARG A 1 127 ? 3.100 26.017 1.002 1.00 92.69 127 ARG A N 1
ATOM 1012 C CA . ARG A 1 127 ? 3.338 26.408 -0.401 1.00 92.69 127 ARG A CA 1
ATOM 1013 C C . ARG A 1 127 ? 4.820 26.649 -0.691 1.00 92.69 127 ARG A C 1
ATOM 1015 O O . ARG A 1 127 ? 5.351 26.070 -1.635 1.00 92.69 127 ARG A O 1
ATOM 1022 N N . ARG A 1 128 ? 5.521 27.409 0.162 1.00 92.31 128 ARG A N 1
ATOM 1023 C CA . ARG A 1 128 ? 6.974 27.641 0.021 1.00 92.31 128 ARG A CA 1
ATOM 1024 C C . ARG A 1 128 ? 7.778 26.340 0.064 1.00 92.31 128 ARG A C 1
ATOM 1026 O O . ARG A 1 128 ? 8.713 26.162 -0.710 1.00 92.31 128 ARG A O 1
ATOM 1033 N N . MET A 1 129 ? 7.419 25.411 0.951 1.00 89.06 129 MET A N 1
ATOM 1034 C CA . MET A 1 129 ? 8.073 24.100 1.019 1.00 89.06 129 MET A CA 1
ATOM 1035 C C . MET A 1 129 ? 7.838 23.274 -0.252 1.00 89.06 129 MET A C 1
ATOM 1037 O O . MET A 1 129 ? 8.771 22.639 -0.743 1.00 89.06 129 MET A O 1
ATOM 1041 N N . GLU A 1 130 ? 6.631 23.315 -0.819 1.00 90.31 130 GLU A N 1
ATOM 1042 C CA . GLU A 1 130 ? 6.314 22.638 -2.079 1.00 90.31 130 GLU A CA 1
ATOM 1043 C C . GLU A 1 130 ? 7.099 23.228 -3.264 1.00 90.31 130 GLU A C 1
ATOM 1045 O O . GLU A 1 130 ? 7.634 22.482 -4.086 1.00 90.31 130 GLU A O 1
ATOM 1050 N N . GLU A 1 131 ? 7.233 24.553 -3.335 1.00 91.12 131 GLU A N 1
ATOM 1051 C CA . GLU A 1 131 ? 8.046 25.243 -4.345 1.00 91.12 131 GLU A CA 1
ATOM 1052 C C . GLU A 1 131 ? 9.531 24.886 -4.232 1.00 91.12 131 GLU A C 1
ATOM 1054 O O . GLU A 1 131 ? 10.160 24.551 -5.239 1.00 91.12 131 GLU A O 1
ATOM 1059 N N . ILE A 1 132 ? 10.082 24.862 -3.013 1.00 88.06 132 ILE A N 1
ATOM 1060 C CA . ILE A 1 132 ? 11.463 24.429 -2.754 1.00 88.06 132 ILE A CA 1
ATOM 1061 C C . ILE A 1 132 ? 11.658 22.968 -3.177 1.00 88.06 132 ILE A C 1
ATOM 1063 O O . ILE A 1 132 ? 12.688 22.620 -3.759 1.00 88.06 132 ILE A O 1
ATOM 1067 N N . GLU A 1 133 ? 10.692 22.087 -2.910 1.00 85.19 133 GLU A N 1
ATOM 1068 C CA . GLU A 1 133 ? 10.761 20.700 -3.368 1.00 85.19 133 GLU A CA 1
ATOM 1069 C C . GLU A 1 133 ? 10.694 20.580 -4.891 1.00 85.19 133 GLU A C 1
ATOM 1071 O O . GLU A 1 133 ? 11.454 19.793 -5.462 1.00 85.19 133 GLU A O 1
ATOM 1076 N N . LYS A 1 134 ? 9.828 21.352 -5.559 1.00 87.12 134 LYS A N 1
ATOM 1077 C CA . LYS A 1 134 ? 9.765 21.409 -7.027 1.00 87.12 134 LYS A CA 1
ATOM 1078 C C . LYS A 1 134 ? 11.104 21.870 -7.597 1.00 87.12 134 LYS A C 1
ATOM 1080 O O . LYS A 1 134 ? 11.665 21.162 -8.431 1.00 87.12 134 LYS A O 1
ATOM 1085 N N . TRP A 1 135 ? 11.674 22.955 -7.074 1.00 83.19 135 TRP A N 1
ATOM 1086 C CA . TRP A 1 135 ? 13.005 23.439 -7.454 1.00 83.19 135 TRP A CA 1
ATOM 1087 C C . TRP A 1 135 ? 14.095 22.388 -7.239 1.00 83.19 135 TRP A C 1
ATOM 1089 O O . TRP A 1 135 ? 14.883 22.125 -8.142 1.00 83.19 135 TRP A O 1
ATOM 1099 N N . LYS A 1 136 ? 14.105 21.694 -6.093 1.00 83.31 136 LYS A N 1
ATOM 1100 C CA . LYS A 1 136 ? 15.060 20.602 -5.832 1.00 83.31 136 LYS A CA 1
ATOM 1101 C C . LYS A 1 136 ? 14.893 19.430 -6.800 1.00 83.31 136 LYS A C 1
ATOM 1103 O O . LYS A 1 136 ? 15.888 18.816 -7.180 1.00 83.31 136 LYS A O 1
ATOM 1108 N N . ARG A 1 137 ? 13.661 19.087 -7.193 1.00 81.94 137 ARG A N 1
ATOM 1109 C CA . ARG A 1 137 ? 13.391 18.021 -8.175 1.00 81.94 137 ARG A CA 1
ATOM 1110 C C . ARG A 1 137 ? 13.850 18.430 -9.575 1.00 81.94 137 ARG A C 1
ATOM 1112 O O . ARG A 1 137 ? 14.503 17.625 -10.233 1.00 81.94 137 ARG A O 1
ATOM 1119 N N . HIS A 1 138 ? 13.561 19.661 -9.997 1.00 81.25 138 HIS A N 1
ATOM 1120 C CA . HIS A 1 138 ? 14.003 20.197 -11.286 1.00 81.25 138 HIS A CA 1
ATOM 1121 C C . HIS A 1 138 ? 15.527 20.332 -11.354 1.00 81.25 138 HIS A C 1
ATOM 1123 O O . HIS A 1 138 ? 16.129 19.788 -12.276 1.00 81.25 138 HIS A O 1
ATOM 1129 N N . GLY A 1 139 ? 16.156 20.920 -10.333 1.00 83.88 139 GLY A N 1
ATOM 1130 C CA . GLY A 1 139 ? 17.610 21.071 -10.254 1.00 83.88 139 GLY A CA 1
ATOM 1131 C C . GLY A 1 139 ? 18.347 19.731 -10.280 1.00 83.88 139 GLY A C 1
ATOM 1132 O O . GLY A 1 139 ? 19.263 19.552 -11.074 1.00 83.88 139 GLY A O 1
ATOM 1133 N N . LYS A 1 140 ? 17.893 18.730 -9.509 1.00 81.19 140 LYS A N 1
ATOM 1134 C CA . LYS A 1 140 ? 18.486 17.379 -9.558 1.00 81.19 140 LYS A CA 1
ATOM 1135 C C . LYS A 1 140 ? 18.295 16.697 -10.912 1.00 81.19 140 LYS A C 1
ATOM 1137 O O . LYS A 1 140 ? 19.195 16.000 -11.369 1.00 81.19 140 LYS A O 1
ATOM 1142 N N . ALA A 1 141 ? 17.135 16.865 -11.549 1.00 75.44 141 ALA A N 1
ATOM 1143 C CA . ALA A 1 141 ? 16.875 16.284 -12.864 1.00 75.44 141 ALA A CA 1
ATOM 1144 C C . ALA A 1 141 ? 17.729 16.937 -13.962 1.00 75.44 141 ALA A C 1
ATOM 1146 O O . ALA A 1 141 ? 18.158 16.251 -14.890 1.00 75.44 141 ALA A O 1
ATOM 1147 N N . GLU A 1 142 ? 17.975 18.241 -13.866 1.00 79.06 142 GLU A N 1
ATOM 1148 C CA . GLU A 1 142 ? 18.835 18.975 -14.791 1.00 79.06 142 GLU A CA 1
ATOM 1149 C C . GLU A 1 142 ? 20.314 18.661 -14.556 1.00 79.06 142 GLU A C 1
ATOM 1151 O O . GLU A 1 142 ? 21.033 18.362 -15.504 1.00 79.06 142 GLU A O 1
ATOM 1156 N N . GLU A 1 143 ? 20.758 18.610 -13.300 1.00 81.75 143 GLU A N 1
ATOM 1157 C CA . GLU A 1 143 ? 22.123 18.221 -12.954 1.00 81.75 143 GLU A CA 1
ATOM 1158 C C . GLU A 1 143 ? 22.413 16.775 -13.371 1.00 81.75 143 GLU A C 1
ATOM 1160 O O . GLU A 1 143 ? 23.462 16.486 -13.946 1.00 81.75 143 GL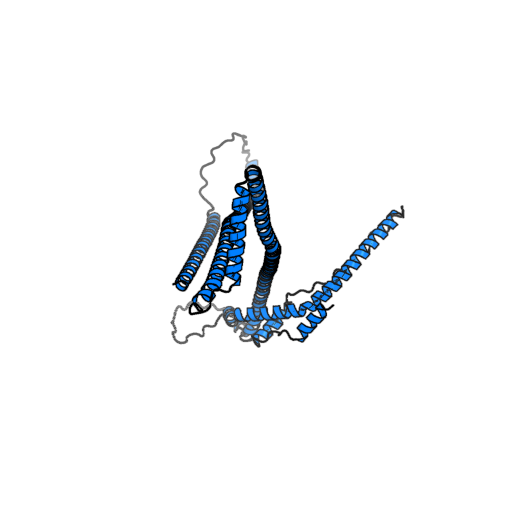U A O 1
ATOM 1165 N N . GLN A 1 144 ? 21.461 15.861 -13.171 1.00 78.06 144 GLN A N 1
ATOM 1166 C CA . GLN A 1 144 ? 21.598 14.490 -13.647 1.00 78.06 144 GLN A CA 1
ATOM 1167 C C . GLN A 1 144 ? 21.624 14.420 -15.177 1.00 78.06 144 GLN A C 1
ATOM 1169 O O . GLN A 1 144 ? 22.433 13.665 -15.713 1.00 78.06 144 GLN A O 1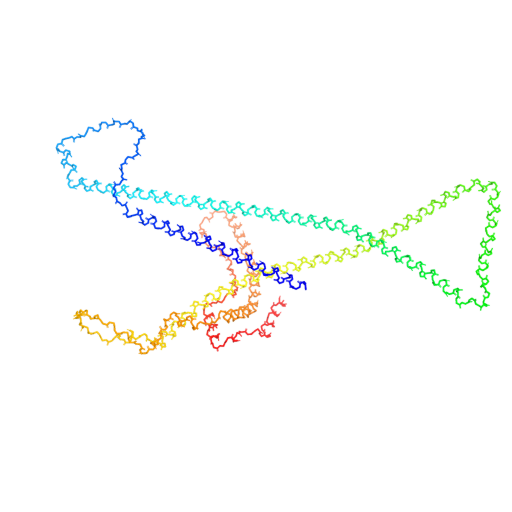
ATOM 1174 N N . ARG A 1 145 ? 20.830 15.246 -15.881 1.00 73.00 145 ARG A N 1
ATOM 1175 C CA . ARG A 1 145 ? 20.929 15.392 -17.342 1.00 73.00 145 ARG A CA 1
ATOM 1176 C C . ARG A 1 145 ? 22.304 15.894 -17.763 1.00 73.00 145 ARG A C 1
ATOM 1178 O O . ARG A 1 145 ? 22.906 15.244 -18.611 1.00 73.00 145 ARG A O 1
ATOM 1185 N N . ARG A 1 146 ? 22.835 16.954 -17.142 1.00 74.44 146 ARG A N 1
ATOM 1186 C CA . ARG A 1 146 ? 24.181 17.487 -17.423 1.00 74.44 146 ARG A CA 1
ATOM 1187 C C . ARG A 1 146 ? 25.268 16.445 -17.172 1.00 74.44 146 ARG A C 1
ATOM 1189 O O . ARG A 1 146 ? 26.121 16.260 -18.028 1.00 74.44 146 ARG A O 1
ATOM 1196 N N . ARG A 1 147 ? 25.199 15.688 -16.071 1.00 75.44 147 ARG A N 1
ATOM 1197 C CA . ARG A 1 147 ? 26.138 14.582 -15.798 1.00 75.44 147 ARG A CA 1
ATOM 1198 C C . ARG A 1 147 ? 26.042 13.484 -16.854 1.00 75.44 147 ARG A C 1
ATOM 1200 O O . ARG A 1 147 ? 27.063 13.052 -17.373 1.00 75.44 147 ARG A O 1
ATOM 1207 N N . THR A 1 148 ? 24.835 13.062 -17.236 1.00 72.75 148 THR A N 1
ATOM 1208 C CA . THR A 1 148 ? 24.678 12.083 -18.325 1.00 72.75 148 THR A CA 1
ATOM 1209 C C . THR A 1 148 ? 25.126 12.632 -19.679 1.00 72.75 148 THR A C 1
ATOM 1211 O O . THR A 1 148 ? 25.697 11.878 -20.459 1.00 72.75 148 THR A O 1
ATOM 1214 N N . GLN A 1 149 ? 24.932 13.932 -19.934 1.00 72.50 149 GLN A N 1
ATOM 1215 C CA . GLN A 1 149 ? 25.353 14.639 -21.147 1.00 72.50 149 GLN A CA 1
ATOM 1216 C C . GLN A 1 149 ? 26.868 14.923 -21.197 1.00 72.50 149 GLN A C 1
ATOM 1218 O O . GLN A 1 149 ? 27.432 15.008 -22.279 1.00 72.50 149 GLN A O 1
ATOM 1223 N N . GLY A 1 150 ? 27.558 15.013 -20.063 1.00 70.94 150 GLY A N 1
ATOM 1224 C CA . GLY A 1 150 ? 29.023 14.998 -20.033 1.00 70.94 150 GLY A CA 1
ATOM 1225 C C . GLY A 1 150 ? 29.568 13.584 -20.236 1.00 70.94 150 GLY A C 1
ATOM 1226 O O . GLY A 1 150 ? 30.485 13.355 -21.021 1.00 70.94 150 GLY A O 1
ATOM 1227 N N . ASN A 1 151 ? 28.940 12.602 -19.585 1.00 75.25 151 ASN A N 1
ATOM 1228 C CA . ASN A 1 151 ? 29.464 11.240 -19.539 1.00 75.25 151 ASN A CA 1
ATOM 1229 C C . ASN A 1 151 ? 29.222 10.432 -20.819 1.00 75.25 151 ASN A C 1
ATOM 1231 O O . ASN A 1 151 ? 30.008 9.535 -21.099 1.00 75.25 151 ASN A O 1
ATOM 1235 N N . TRP A 1 152 ? 28.176 10.704 -21.610 1.00 74.00 152 TRP A N 1
ATOM 1236 C CA . TRP A 1 152 ? 27.961 9.954 -22.860 1.00 74.00 152 TRP A CA 1
ATOM 1237 C C . TRP A 1 152 ? 29.037 10.248 -23.913 1.00 74.00 152 TRP A C 1
ATOM 1239 O O . TRP A 1 152 ? 29.430 9.323 -24.616 1.00 74.00 152 TRP A O 1
ATOM 1249 N N . LEU A 1 153 ? 29.560 11.481 -23.989 1.00 69.69 153 LEU A N 1
ATOM 1250 C CA . LEU A 1 153 ? 30.689 11.812 -24.867 1.00 69.69 153 LEU A CA 1
ATOM 1251 C C . LEU A 1 153 ? 31.967 11.111 -24.406 1.00 69.69 153 LEU A C 1
ATOM 1253 O O . LEU A 1 153 ? 32.666 10.530 -25.228 1.00 69.69 153 LEU A O 1
ATOM 1257 N N . ALA A 1 154 ? 32.229 11.090 -23.095 1.00 70.50 154 ALA A N 1
ATOM 1258 C CA . ALA A 1 154 ? 33.347 10.336 -22.531 1.00 70.50 154 ALA A CA 1
ATOM 1259 C C . ALA A 1 154 ? 33.202 8.823 -22.781 1.00 70.50 154 ALA A C 1
ATOM 1261 O O . ALA A 1 154 ? 34.168 8.165 -23.155 1.00 70.50 154 ALA A O 1
ATOM 1262 N N . ALA A 1 155 ? 31.991 8.272 -22.651 1.00 72.31 155 ALA A N 1
ATOM 1263 C CA . ALA A 1 155 ? 31.706 6.870 -22.946 1.00 72.31 155 ALA A CA 1
ATOM 1264 C C . ALA A 1 155 ? 31.858 6.545 -24.442 1.00 72.31 155 ALA A C 1
ATOM 1266 O O . ALA A 1 155 ? 32.377 5.485 -24.779 1.00 72.31 155 ALA A O 1
ATOM 1267 N N . LEU A 1 156 ? 31.453 7.453 -25.338 1.00 71.81 156 LEU A N 1
ATOM 1268 C CA . LEU A 1 156 ? 31.671 7.332 -26.784 1.00 71.81 156 LEU A CA 1
ATOM 1269 C C . LEU A 1 156 ? 33.155 7.395 -27.140 1.00 71.81 156 LEU A C 1
ATOM 1271 O O . LEU A 1 156 ? 33.623 6.539 -27.884 1.00 71.81 156 LEU A O 1
ATOM 1275 N N . ALA A 1 157 ? 33.892 8.357 -26.581 1.00 69.50 157 ALA A N 1
ATOM 1276 C CA . ALA A 1 157 ? 35.330 8.497 -26.786 1.00 69.50 157 ALA A CA 1
ATOM 1277 C C . ALA A 1 157 ? 36.087 7.261 -26.275 1.00 69.50 157 ALA A C 1
ATOM 1279 O O . ALA A 1 157 ? 36.931 6.711 -26.983 1.00 69.50 157 ALA A O 1
ATOM 1280 N N . PHE A 1 158 ? 35.725 6.765 -25.088 1.00 78.19 158 PHE A N 1
ATOM 1281 C CA . PHE A 1 158 ? 36.279 5.535 -24.529 1.00 78.19 158 PHE A CA 1
ATOM 1282 C C . PHE A 1 158 ? 35.945 4.318 -25.398 1.00 78.19 158 PHE A C 1
ATOM 1284 O O . PHE A 1 158 ? 36.833 3.534 -25.717 1.00 78.19 158 PHE A O 1
ATOM 1291 N N . ALA A 1 159 ? 34.698 4.175 -25.856 1.00 78.94 159 ALA A N 1
ATOM 1292 C CA . ALA A 1 159 ? 34.309 3.086 -26.748 1.00 78.94 159 ALA A CA 1
ATOM 1293 C C . ALA A 1 159 ? 35.061 3.139 -28.091 1.00 78.94 159 ALA A C 1
ATOM 1295 O O . ALA A 1 159 ? 35.528 2.102 -28.560 1.00 78.94 159 ALA A O 1
ATOM 1296 N N . SER A 1 160 ? 35.236 4.326 -28.688 1.00 70.69 160 SER A N 1
ATOM 1297 C CA . SER A 1 160 ? 36.022 4.484 -29.919 1.00 70.69 160 SER A CA 1
ATOM 1298 C C . SER A 1 160 ? 37.502 4.179 -29.708 1.00 70.69 160 SER A C 1
ATOM 1300 O O . SER A 1 160 ? 38.105 3.508 -30.540 1.00 70.69 160 SER A O 1
ATOM 1302 N N . PHE A 1 161 ? 38.069 4.606 -28.575 1.00 82.00 161 PHE A N 1
ATOM 1303 C CA . PHE A 1 161 ? 39.447 4.301 -28.206 1.00 82.00 161 PHE A CA 1
ATOM 1304 C C . PHE A 1 161 ? 39.646 2.795 -28.022 1.00 82.00 161 PHE A C 1
ATOM 1306 O O . PHE A 1 161 ? 40.580 2.229 -28.576 1.00 82.00 161 PHE A O 1
ATOM 1313 N N . MET A 1 162 ? 38.732 2.118 -27.325 1.00 84.25 162 MET A N 1
ATOM 1314 C CA . MET A 1 162 ? 38.793 0.666 -27.149 1.00 84.25 162 MET A CA 1
ATOM 1315 C C . MET A 1 162 ? 38.681 -0.080 -28.482 1.00 84.25 162 MET A C 1
ATOM 1317 O O . MET A 1 162 ? 39.391 -1.061 -28.681 1.00 84.25 162 MET A O 1
ATOM 1321 N N . CYS A 1 163 ? 37.850 0.391 -29.419 1.00 77.50 163 CYS A N 1
ATOM 1322 C CA . CYS A 1 163 ? 37.806 -0.176 -30.771 1.00 77.50 163 CYS A CA 1
ATOM 1323 C C . CYS A 1 163 ? 39.145 0.000 -31.500 1.00 77.50 163 CYS A C 1
ATOM 1325 O O . CYS A 1 163 ? 39.663 -0.969 -32.041 1.00 77.50 163 CYS A O 1
ATOM 1327 N N . PHE A 1 164 ? 39.743 1.194 -31.438 1.00 81.31 164 PHE A N 1
ATOM 1328 C CA . PHE A 1 164 ? 41.063 1.455 -32.017 1.00 81.31 164 PHE A CA 1
ATOM 1329 C C . PHE A 1 164 ? 42.156 0.563 -31.408 1.00 81.31 164 PHE A C 1
ATOM 1331 O O . PHE A 1 164 ? 42.933 -0.045 -32.136 1.00 81.31 164 PHE A O 1
ATOM 1338 N N . VAL A 1 165 ? 42.187 0.420 -30.079 1.00 81.12 165 VAL A N 1
ATOM 1339 C CA . VAL A 1 165 ? 43.145 -0.458 -29.389 1.00 81.12 165 VAL A CA 1
ATOM 1340 C C . VAL A 1 165 ? 42.949 -1.915 -29.800 1.00 81.12 165 VAL A C 1
ATOM 1342 O O . VAL A 1 165 ? 43.929 -2.617 -30.027 1.00 81.12 165 VAL A O 1
ATOM 1345 N N . MET A 1 166 ? 41.706 -2.388 -29.925 1.00 81.00 166 MET A N 1
ATOM 1346 C CA . MET A 1 166 ? 41.444 -3.748 -30.403 1.00 81.00 166 MET A CA 1
ATOM 1347 C C . MET A 1 166 ? 41.911 -3.949 -31.847 1.00 81.00 166 MET A C 1
ATOM 1349 O O . MET A 1 166 ? 42.510 -4.983 -32.139 1.00 81.00 166 MET A O 1
ATOM 1353 N N . ASP A 1 167 ? 41.682 -2.978 -32.730 1.00 72.50 167 ASP A N 1
ATOM 1354 C CA . ASP A 1 167 ? 42.148 -3.030 -34.117 1.00 72.50 167 ASP A CA 1
ATOM 1355 C C . ASP A 1 167 ? 43.682 -3.040 -34.194 1.00 72.50 167 ASP A C 1
ATOM 1357 O O . ASP A 1 167 ? 44.250 -3.860 -34.917 1.00 72.50 167 ASP A O 1
ATOM 1361 N N . GLU A 1 168 ? 44.362 -2.217 -33.392 1.00 78.56 168 GLU A N 1
ATOM 1362 C CA . GLU A 1 168 ? 45.826 -2.183 -33.305 1.00 78.56 168 GLU A CA 1
ATOM 1363 C C . GLU A 1 168 ? 46.385 -3.498 -32.739 1.00 78.56 168 GLU A C 1
ATOM 1365 O O . GLU A 1 168 ? 47.327 -4.071 -33.282 1.00 78.56 168 GLU A O 1
ATOM 1370 N N . VAL A 1 169 ? 45.765 -4.052 -31.692 1.00 79.12 169 VAL A N 1
ATOM 1371 C CA . VAL A 1 169 ? 46.134 -5.367 -31.141 1.00 79.12 169 VAL A CA 1
ATOM 1372 C C . VAL A 1 169 ? 45.925 -6.471 -32.176 1.00 79.12 169 VAL A C 1
ATOM 1374 O O . VAL A 1 169 ? 46.762 -7.368 -32.282 1.00 79.12 169 VAL A O 1
ATOM 1377 N N . ASN A 1 170 ? 44.852 -6.417 -32.964 1.00 72.38 170 ASN A N 1
ATOM 1378 C CA . ASN A 1 170 ? 44.602 -7.374 -34.039 1.00 72.38 170 ASN A CA 1
ATOM 1379 C C . ASN A 1 170 ? 45.626 -7.228 -35.174 1.00 72.38 170 ASN A C 1
ATOM 1381 O O . ASN A 1 170 ? 46.155 -8.236 -35.639 1.00 72.38 170 ASN A O 1
ATOM 1385 N N . LEU A 1 171 ? 45.986 -6.002 -35.561 1.00 69.12 171 LEU A N 1
ATOM 1386 C CA . LEU A 1 171 ? 47.059 -5.719 -36.519 1.00 69.12 171 LEU A CA 1
ATOM 1387 C C . LEU A 1 171 ? 48.418 -6.225 -36.021 1.00 69.12 171 LEU A C 1
ATOM 1389 O O . LEU A 1 171 ? 49.160 -6.851 -36.780 1.00 69.12 171 LEU A O 1
ATOM 1393 N N . LEU A 1 172 ? 48.737 -6.016 -34.743 1.00 71.06 172 LEU A N 1
ATOM 1394 C CA . LEU A 1 172 ? 49.962 -6.513 -34.114 1.00 71.06 172 LEU A CA 1
ATOM 1395 C C . LEU A 1 172 ? 49.963 -8.042 -33.987 1.00 71.06 172 LEU A C 1
ATOM 1397 O O . LEU A 1 172 ? 51.006 -8.665 -34.184 1.00 71.06 172 LEU A O 1
ATOM 1401 N N . ARG A 1 173 ? 48.810 -8.667 -33.719 1.00 73.62 173 ARG A N 1
ATOM 1402 C CA . ARG A 1 173 ? 48.648 -10.130 -33.742 1.00 73.62 173 ARG A CA 1
ATOM 1403 C C . ARG A 1 173 ? 48.816 -10.695 -35.149 1.00 73.62 173 ARG A C 1
ATOM 1405 O O . ARG A 1 173 ? 49.511 -11.693 -35.294 1.00 73.62 173 ARG A O 1
ATOM 1412 N N . MET A 1 174 ? 48.270 -10.048 -36.180 1.00 63.62 174 MET A N 1
ATOM 1413 C CA . MET A 1 174 ? 48.483 -10.449 -37.577 1.00 63.62 174 MET A CA 1
ATOM 1414 C C . MET A 1 174 ? 49.947 -10.279 -37.998 1.00 63.62 174 MET A C 1
ATOM 1416 O O . MET A 1 174 ? 50.512 -11.175 -38.624 1.00 63.62 174 MET A O 1
ATOM 1420 N N . LYS A 1 175 ? 50.603 -9.183 -37.590 1.00 63.94 175 LYS A N 1
ATOM 1421 C CA . LYS A 1 175 ? 52.045 -8.989 -37.802 1.00 63.94 175 LYS A CA 1
ATOM 1422 C C . LYS A 1 175 ? 52.870 -10.064 -37.091 1.00 63.94 175 LYS A C 1
ATOM 1424 O O . LYS A 1 175 ? 53.758 -10.626 -37.716 1.00 63.94 175 LYS A O 1
ATOM 1429 N N . ARG A 1 176 ? 52.567 -10.411 -35.833 1.00 57.50 176 ARG A N 1
ATOM 1430 C CA . ARG A 1 176 ? 53.283 -11.467 -35.086 1.00 57.50 176 ARG A CA 1
ATOM 1431 C C . ARG A 1 176 ? 52.996 -12.880 -35.591 1.00 57.50 176 ARG A C 1
ATOM 1433 O O . ARG A 1 176 ? 53.912 -13.688 -35.579 1.00 57.50 176 ARG A O 1
ATOM 1440 N N . GLY A 1 177 ? 51.787 -13.175 -36.070 1.00 54.50 177 GLY A N 1
ATOM 1441 C CA . GLY A 1 177 ? 51.470 -14.457 -36.710 1.00 54.50 177 GLY A CA 1
ATOM 1442 C C . GLY A 1 177 ? 52.253 -14.668 -38.008 1.00 54.50 177 GLY A C 1
ATOM 1443 O O . GLY A 1 177 ? 52.772 -15.754 -38.243 1.00 54.50 177 GLY A O 1
ATOM 1444 N N . ASN A 1 178 ? 52.437 -13.601 -38.793 1.00 53.41 178 ASN A N 1
ATOM 1445 C CA . ASN A 1 178 ? 53.231 -13.645 -40.024 1.00 53.41 178 ASN A CA 1
ATOM 1446 C C . ASN A 1 178 ? 54.750 -13.505 -39.795 1.00 53.41 178 ASN A C 1
ATOM 1448 O O . ASN A 1 178 ? 55.521 -13.984 -40.618 1.00 53.41 178 ASN A O 1
ATOM 1452 N N . LEU A 1 179 ? 55.202 -12.891 -38.694 1.00 50.53 179 LEU A N 1
ATOM 1453 C CA . LEU A 1 179 ? 56.627 -12.816 -38.326 1.00 50.53 179 LEU A CA 1
ATOM 1454 C C . LEU A 1 179 ? 57.106 -14.068 -37.568 1.00 50.53 179 LEU A C 1
ATOM 1456 O O . LEU A 1 179 ? 58.213 -14.538 -37.806 1.00 50.53 179 LEU A O 1
ATOM 1460 N N . GLY A 1 180 ? 56.269 -14.666 -36.715 1.00 47.81 180 GLY A N 1
ATOM 1461 C CA . GLY A 1 180 ? 56.613 -15.850 -35.916 1.00 47.81 180 GLY A CA 1
ATOM 1462 C C . GLY A 1 180 ? 56.680 -17.152 -36.720 1.00 47.81 180 GLY A C 1
ATOM 1463 O O . GLY A 1 180 ? 57.516 -18.003 -36.423 1.00 47.81 180 GLY A O 1
ATOM 1464 N N . ALA A 1 181 ? 55.872 -17.279 -37.779 1.00 50.84 181 ALA A N 1
ATOM 1465 C CA . ALA A 1 181 ? 55.977 -18.384 -38.737 1.00 50.84 181 ALA A CA 1
ATOM 1466 C C . ALA A 1 181 ? 57.130 -18.201 -39.749 1.00 50.84 181 ALA A C 1
ATOM 1468 O O . ALA A 1 181 ? 57.534 -19.164 -40.394 1.00 50.84 181 ALA A O 1
ATOM 1469 N N . ALA A 1 182 ? 57.678 -16.985 -39.883 1.00 47.88 182 ALA A N 1
ATOM 1470 C CA . ALA A 1 182 ? 58.771 -16.685 -40.811 1.00 47.88 182 ALA A CA 1
ATOM 1471 C C . ALA A 1 182 ? 60.175 -16.778 -40.180 1.00 47.88 182 ALA A C 1
ATOM 1473 O O . ALA A 1 182 ? 61.140 -16.986 -40.915 1.00 47.88 182 ALA A O 1
ATOM 1474 N N . ASP A 1 183 ? 60.307 -16.652 -38.853 1.00 47.81 183 ASP A N 1
ATOM 1475 C CA . ASP A 1 183 ? 61.621 -16.672 -38.183 1.00 47.81 183 ASP A CA 1
ATOM 1476 C C . ASP A 1 183 ? 61.981 -18.001 -37.499 1.00 47.81 183 ASP A C 1
ATOM 1478 O O . ASP A 1 183 ? 63.159 -18.251 -37.265 1.00 47.81 183 ASP A O 1
ATOM 1482 N N . SER A 1 184 ? 61.029 -18.908 -37.250 1.00 50.62 184 SER A N 1
ATOM 1483 C CA . SER A 1 184 ? 61.328 -20.222 -36.640 1.00 50.62 184 SER A CA 1
ATOM 1484 C C . SER A 1 184 ? 61.631 -21.346 -37.651 1.00 50.62 184 SER A C 1
ATOM 1486 O O . SER A 1 184 ? 62.015 -22.441 -37.256 1.00 50.62 184 SER A O 1
ATOM 1488 N N . SER A 1 185 ? 61.552 -21.068 -38.961 1.00 47.00 185 SER A N 1
ATOM 1489 C CA . SER A 1 185 ? 61.934 -21.986 -40.058 1.00 47.00 185 SER A CA 1
ATOM 1490 C C . SER A 1 185 ? 63.095 -21.430 -40.909 1.00 47.00 185 SER A C 1
ATOM 1492 O O . SER A 1 185 ? 63.301 -21.793 -42.065 1.00 47.00 185 SER A O 1
ATOM 1494 N N . ARG A 1 186 ? 63.894 -20.517 -40.343 1.00 47.19 186 ARG A N 1
ATOM 1495 C CA . ARG A 1 186 ? 64.997 -19.831 -41.035 1.00 47.19 186 ARG A CA 1
ATOM 1496 C C . ARG A 1 186 ? 66.356 -20.517 -40.894 1.00 47.19 186 ARG A C 1
ATOM 1498 O O . ARG A 1 186 ? 67.384 -19.862 -40.767 1.00 47.19 186 ARG A O 1
ATOM 1505 N N . GLN A 1 187 ? 66.364 -21.839 -41.008 1.00 50.88 187 GLN A N 1
ATOM 1506 C CA . GLN A 1 187 ? 67.554 -22.590 -41.399 1.00 50.88 187 GLN A CA 1
ATOM 1507 C C . GLN A 1 187 ? 67.139 -23.634 -42.444 1.00 50.88 187 GLN A C 1
ATOM 1509 O O . GLN A 1 187 ? 66.753 -24.746 -42.111 1.00 50.88 187 GLN A O 1
ATOM 1514 N N . GLY A 1 188 ? 67.168 -23.245 -43.724 1.00 51.12 188 GLY A N 1
ATOM 1515 C CA . GLY A 1 188 ? 67.299 -24.204 -44.829 1.00 51.12 188 GLY A CA 1
ATOM 1516 C C . GLY A 1 188 ? 66.161 -24.328 -45.847 1.00 51.12 188 GLY A C 1
ATOM 1517 O O . GLY A 1 188 ? 66.386 -24.955 -46.876 1.00 51.12 188 GLY A O 1
ATOM 1518 N N . ALA A 1 189 ? 64.979 -23.734 -45.654 1.00 51.91 189 ALA A N 1
ATOM 1519 C CA . ALA A 1 189 ? 63.923 -23.825 -46.670 1.00 51.91 189 ALA A CA 1
ATOM 1520 C C . ALA A 1 189 ? 64.030 -22.671 -47.694 1.00 51.91 189 ALA A C 1
ATOM 1522 O O . ALA A 1 189 ? 63.915 -21.502 -47.303 1.00 51.91 189 ALA A O 1
ATOM 1523 N N . PRO A 1 190 ? 64.240 -22.943 -49.000 1.00 53.28 190 PRO A N 1
ATOM 1524 C CA . PRO A 1 190 ? 64.219 -21.907 -50.025 1.00 53.28 190 PRO A CA 1
ATOM 1525 C C . PRO A 1 190 ? 62.841 -21.245 -50.003 1.00 53.28 190 PRO A C 1
ATOM 1527 O O . PRO A 1 190 ? 61.821 -21.928 -50.090 1.00 53.28 190 PRO A O 1
ATOM 1530 N N . ARG A 1 191 ? 62.815 -19.911 -49.847 1.00 51.34 191 ARG A N 1
ATOM 1531 C CA . ARG A 1 191 ? 61.611 -19.076 -49.990 1.00 51.34 191 ARG A CA 1
ATOM 1532 C C . ARG A 1 191 ? 60.760 -19.642 -51.121 1.00 51.34 191 ARG A C 1
ATOM 1534 O O . ARG A 1 191 ? 61.236 -19.708 -52.254 1.00 51.34 191 ARG A O 1
ATOM 1541 N N . THR A 1 192 ? 59.548 -20.083 -50.786 1.00 61.53 192 THR A N 1
ATOM 1542 C CA . THR A 1 192 ? 58.640 -20.738 -51.724 1.00 61.53 192 THR A CA 1
ATOM 1543 C C . THR A 1 192 ? 58.575 -19.930 -53.013 1.00 61.53 192 THR A C 1
ATOM 1545 O O . THR A 1 192 ? 58.325 -18.721 -53.009 1.00 61.53 192 THR A O 1
ATOM 1548 N N . THR A 1 193 ? 58.839 -20.616 -54.121 1.00 59.94 193 THR A N 1
ATOM 1549 C CA . THR A 1 193 ? 58.825 -20.089 -55.488 1.00 59.94 193 THR A CA 1
ATOM 1550 C C . THR A 1 193 ? 57.611 -19.200 -55.752 1.00 59.94 193 THR A C 1
ATOM 1552 O O . THR A 1 193 ? 57.744 -18.207 -56.443 1.00 59.94 193 THR A O 1
ATOM 1555 N N . LEU A 1 194 ? 56.469 -19.454 -55.109 1.00 60.03 194 LEU A N 1
ATOM 1556 C CA . LEU A 1 194 ? 55.252 -18.640 -55.183 1.00 60.03 194 LEU A CA 1
ATOM 1557 C C . LEU A 1 194 ? 55.404 -17.173 -54.747 1.00 60.03 194 LEU A C 1
ATOM 1559 O O . LEU A 1 194 ? 54.925 -16.293 -55.456 1.00 60.03 194 LEU A O 1
ATOM 1563 N N . ALA A 1 195 ? 56.067 -16.877 -53.626 1.00 67.50 195 ALA A N 1
ATOM 1564 C CA . ALA A 1 195 ? 56.252 -15.486 -53.193 1.00 67.50 195 ALA A CA 1
ATOM 1565 C C . ALA A 1 195 ? 57.226 -14.741 -54.120 1.00 67.50 195 ALA A C 1
ATOM 1567 O O . ALA A 1 195 ? 57.059 -13.550 -54.381 1.00 67.50 195 ALA A O 1
ATOM 1568 N N . ARG A 1 196 ? 58.216 -15.466 -54.659 1.00 69.00 196 ARG A N 1
ATOM 1569 C CA . ARG A 1 196 ? 59.155 -14.948 -55.657 1.00 69.00 196 ARG A CA 1
ATOM 1570 C C . ARG A 1 196 ? 58.474 -14.724 -57.010 1.00 69.00 196 ARG A C 1
ATOM 1572 O O . ARG A 1 196 ? 58.645 -13.655 -57.569 1.00 69.00 196 ARG A O 1
ATOM 1579 N N . ILE A 1 197 ? 57.636 -15.654 -57.468 1.00 73.69 197 ILE A N 1
ATOM 1580 C CA . ILE A 1 197 ? 56.827 -15.536 -58.691 1.00 73.69 197 ILE A CA 1
ATOM 1581 C C . ILE A 1 197 ? 55.844 -14.365 -58.572 1.00 73.69 197 ILE A C 1
ATOM 1583 O O . ILE A 1 197 ? 55.702 -13.590 -59.509 1.00 73.69 197 ILE A O 1
ATOM 1587 N N . GLN A 1 198 ? 55.191 -14.185 -57.418 1.00 75.81 198 GLN A N 1
ATOM 1588 C CA . GLN A 1 198 ? 54.308 -13.036 -57.190 1.00 75.81 198 GLN A CA 1
ATOM 1589 C C . GLN A 1 198 ? 55.079 -11.713 -57.207 1.00 75.81 198 GLN A C 1
ATOM 1591 O O . GLN A 1 198 ? 54.609 -10.742 -57.790 1.00 75.81 198 GLN A O 1
ATOM 1596 N N . TYR A 1 199 ? 56.268 -11.674 -56.606 1.00 76.31 199 TYR A N 1
ATOM 1597 C CA . TYR A 1 199 ? 57.122 -10.490 -56.624 1.00 76.31 199 TYR A CA 1
ATOM 1598 C C . TYR A 1 199 ? 57.664 -10.181 -58.028 1.00 76.31 199 TYR A C 1
ATOM 1600 O O . TYR A 1 199 ? 57.614 -9.032 -58.454 1.00 76.31 199 TYR A O 1
ATOM 1608 N N . GLU A 1 200 ? 58.113 -11.195 -58.772 1.00 75.81 200 GLU A N 1
ATOM 1609 C CA . GLU A 1 200 ? 58.578 -11.071 -60.160 1.00 75.81 200 GLU A CA 1
ATOM 1610 C C . GLU A 1 200 ? 57.440 -10.633 -61.094 1.00 75.81 200 GLU A C 1
ATOM 1612 O O . GLU A 1 200 ? 57.648 -9.760 -61.930 1.00 75.81 200 GLU A O 1
ATOM 1617 N N . ALA A 1 201 ? 56.217 -11.141 -60.905 1.00 77.00 201 ALA A N 1
ATOM 1618 C CA . ALA A 1 201 ? 55.043 -10.691 -61.651 1.00 77.00 201 ALA A CA 1
ATOM 1619 C C . ALA A 1 201 ? 54.681 -9.227 -61.347 1.00 77.00 201 ALA A C 1
ATOM 1621 O O . ALA A 1 201 ? 54.352 -8.476 -62.263 1.00 77.00 201 ALA A O 1
ATOM 1622 N N . VAL A 1 202 ? 54.771 -8.799 -60.083 1.00 75.81 202 VAL A N 1
ATOM 1623 C CA . VAL A 1 202 ? 54.546 -7.395 -59.693 1.00 75.81 202 VAL A CA 1
ATOM 1624 C C . VAL A 1 202 ? 55.635 -6.482 -60.262 1.00 75.81 202 VAL A C 1
ATOM 1626 O O . VAL A 1 202 ? 55.318 -5.410 -60.767 1.00 75.81 202 VAL A O 1
ATOM 1629 N N . LEU A 1 203 ? 56.899 -6.911 -60.241 1.00 76.06 203 LEU A N 1
ATOM 1630 C CA . LEU A 1 203 ? 58.016 -6.183 -60.851 1.00 76.06 203 LEU A CA 1
ATOM 1631 C C . LEU A 1 203 ? 57.872 -6.069 -62.370 1.00 76.06 203 LEU A C 1
ATOM 1633 O O . LEU A 1 203 ? 58.070 -4.988 -62.916 1.00 76.06 203 LEU A O 1
ATOM 1637 N N . ALA A 1 204 ? 57.496 -7.155 -63.048 1.00 79.69 204 ALA A N 1
ATOM 1638 C CA . ALA A 1 204 ? 57.248 -7.149 -64.487 1.00 79.69 204 ALA A CA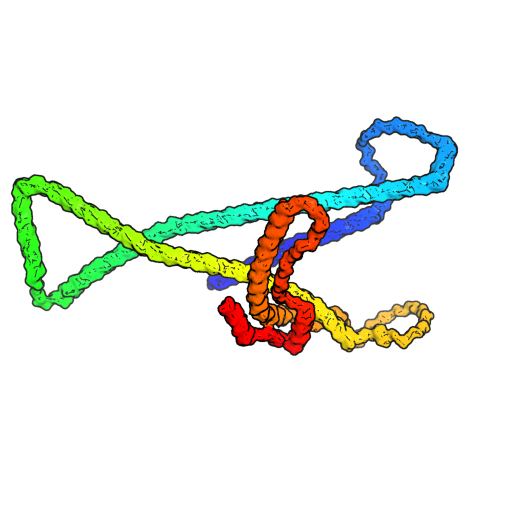 1
ATOM 1639 C C . ALA A 1 204 ? 56.085 -6.211 -64.844 1.00 79.69 204 ALA A C 1
ATOM 1641 O O . ALA A 1 204 ? 56.190 -5.422 -65.779 1.00 79.69 204 ALA A O 1
ATOM 1642 N N . GLN A 1 205 ? 55.006 -6.226 -64.054 1.00 77.00 205 GLN A N 1
ATOM 1643 C CA . GLN A 1 205 ? 53.907 -5.270 -64.199 1.00 77.00 205 GLN A CA 1
ATOM 1644 C C . GLN A 1 205 ? 54.351 -3.830 -63.941 1.00 77.00 205 GLN A C 1
ATOM 1646 O O . GLN A 1 205 ? 53.891 -2.934 -64.638 1.00 77.00 205 GLN A O 1
ATOM 1651 N N . GLN A 1 206 ? 55.240 -3.592 -62.974 1.00 73.56 206 GLN A N 1
ATOM 1652 C CA . GLN A 1 206 ? 55.767 -2.259 -62.697 1.00 73.56 206 GLN A CA 1
ATOM 1653 C C . GLN A 1 206 ? 56.614 -1.737 -63.862 1.00 73.56 206 GLN A C 1
ATOM 1655 O O . GLN A 1 206 ? 56.399 -0.610 -64.295 1.00 73.56 206 GLN A O 1
ATOM 1660 N N . GLN A 1 207 ? 57.522 -2.554 -64.401 1.00 83.50 207 GLN A N 1
ATOM 1661 C CA . GLN A 1 207 ? 58.343 -2.183 -65.557 1.00 83.50 207 GLN A CA 1
ATOM 1662 C C . GLN A 1 207 ? 57.486 -1.905 -66.796 1.00 83.50 207 GLN A C 1
ATOM 1664 O O . GLN A 1 207 ? 57.740 -0.949 -67.527 1.00 83.50 207 GLN A O 1
ATOM 1669 N N . GLU A 1 208 ? 56.442 -2.703 -67.020 1.00 84.75 208 GLU A N 1
ATOM 1670 C CA . GLU A 1 208 ? 55.502 -2.468 -68.114 1.00 84.75 208 GLU A CA 1
ATOM 1671 C C . GLU A 1 208 ? 54.691 -1.184 -67.899 1.00 84.75 208 GLU A C 1
ATOM 1673 O O . GLU A 1 208 ? 54.495 -0.399 -68.824 1.00 84.75 208 GLU A O 1
ATOM 1678 N N . LEU A 1 209 ? 54.281 -0.905 -66.661 1.00 75.12 209 LEU A N 1
ATOM 1679 C CA . LEU A 1 209 ? 53.591 0.333 -66.317 1.00 75.12 209 LEU A CA 1
ATOM 1680 C C . LEU A 1 209 ? 54.499 1.556 -66.498 1.00 75.12 209 LEU A C 1
ATOM 1682 O O . LEU A 1 209 ? 54.039 2.575 -66.999 1.00 75.12 209 LEU A O 1
ATOM 1686 N N . GLU A 1 210 ? 55.780 1.452 -66.144 1.00 80.69 210 GLU A N 1
ATOM 1687 C CA . GLU A 1 210 ? 56.789 2.492 -66.374 1.00 80.69 210 GLU A CA 1
ATOM 1688 C C . GLU A 1 210 ? 56.984 2.762 -67.871 1.00 80.69 210 GLU A C 1
ATOM 1690 O O . GLU A 1 210 ? 57.001 3.923 -68.283 1.00 80.69 210 GLU A O 1
ATOM 1695 N N . ARG A 1 211 ? 57.035 1.712 -68.703 1.00 87.38 211 ARG A N 1
ATOM 1696 C CA . ARG A 1 211 ? 57.064 1.851 -70.168 1.00 87.38 211 ARG A CA 1
ATOM 1697 C C . ARG A 1 211 ? 55.811 2.537 -70.704 1.00 87.38 211 ARG A C 1
ATOM 1699 O O . ARG A 1 211 ? 55.921 3.460 -71.507 1.00 87.38 211 ARG A O 1
ATOM 1706 N N . LEU A 1 212 ? 54.630 2.136 -70.238 1.00 81.25 212 LEU A N 1
ATOM 1707 C CA . LEU A 1 212 ? 53.364 2.754 -70.642 1.00 81.25 212 LEU A CA 1
ATOM 1708 C C . LEU A 1 212 ? 53.282 4.221 -70.192 1.00 81.25 212 LEU A C 1
ATOM 1710 O O . LEU A 1 212 ? 52.838 5.070 -70.961 1.00 81.25 212 LEU A O 1
ATOM 1714 N N . MET A 1 213 ? 53.776 4.546 -68.994 1.00 77.06 213 MET A N 1
ATOM 1715 C CA . MET A 1 213 ? 53.850 5.917 -68.474 1.00 77.06 213 MET A CA 1
ATOM 1716 C C . MET A 1 213 ? 54.892 6.794 -69.184 1.00 77.06 213 MET A C 1
ATOM 1718 O O . MET A 1 213 ? 54.830 8.018 -69.073 1.00 77.06 213 MET A O 1
ATOM 1722 N N . ALA A 1 214 ? 55.843 6.206 -69.915 1.00 84.56 214 ALA A N 1
ATOM 1723 C CA . ALA A 1 214 ? 56.774 6.956 -70.756 1.00 84.56 214 ALA A CA 1
ATOM 1724 C C . ALA A 1 214 ? 56.118 7.465 -72.055 1.00 84.56 214 ALA A C 1
ATOM 1726 O O . ALA A 1 214 ? 56.654 8.370 -72.695 1.00 84.56 214 ALA A O 1
ATOM 1727 N N . SER A 1 215 ? 54.956 6.926 -72.444 1.00 92.06 215 SER A N 1
ATOM 1728 C CA . SER A 1 215 ? 54.224 7.398 -73.623 1.00 92.06 215 SER A CA 1
ATOM 1729 C C . SER A 1 215 ? 53.515 8.734 -73.355 1.00 92.06 215 SER A C 1
ATOM 1731 O O . SER A 1 215 ? 52.852 8.916 -72.330 1.00 92.06 215 SER A O 1
ATOM 1733 N N . LYS A 1 216 ? 53.637 9.683 -74.293 1.00 90.25 216 LYS A N 1
ATOM 1734 C CA . LYS A 1 216 ? 53.071 11.038 -74.168 1.00 90.25 216 LYS A CA 1
ATOM 1735 C C . LYS A 1 216 ? 51.542 11.024 -74.021 1.00 90.25 216 LYS A C 1
ATOM 1737 O O . LYS A 1 216 ? 50.999 11.761 -73.206 1.00 90.25 216 LYS A O 1
ATOM 1742 N N . GLU A 1 217 ? 50.866 10.133 -74.744 1.00 90.75 217 GLU A N 1
ATOM 1743 C CA . GLU A 1 217 ? 49.407 9.958 -74.682 1.00 90.75 217 GLU A CA 1
ATOM 1744 C C . GLU A 1 217 ? 48.935 9.510 -73.291 1.00 90.75 217 GLU A C 1
ATOM 1746 O O . GLU A 1 217 ? 47.950 10.023 -72.760 1.00 90.75 217 GLU A O 1
ATOM 1751 N N . VAL A 1 218 ? 49.661 8.588 -72.648 1.00 82.12 218 VAL A N 1
ATOM 1752 C CA . VAL A 1 218 ? 49.332 8.145 -71.286 1.00 82.12 218 VAL A CA 1
ATOM 1753 C C . VAL A 1 218 ? 49.632 9.244 -70.274 1.00 82.12 218 VAL A C 1
ATOM 1755 O O . VAL A 1 218 ? 48.838 9.430 -69.355 1.00 82.12 218 VAL A O 1
ATOM 1758 N N . GLN A 1 219 ? 50.714 10.011 -70.444 1.00 82.06 219 GLN A N 1
ATOM 1759 C CA . GLN A 1 219 ? 51.032 11.137 -69.555 1.00 82.06 219 GLN A CA 1
ATOM 1760 C C . GLN A 1 219 ? 49.923 12.196 -69.524 1.00 82.06 219 GLN A C 1
ATOM 1762 O O . GLN A 1 219 ? 49.616 12.714 -68.449 1.00 82.06 219 GLN A O 1
ATOM 1767 N N . GLU A 1 220 ? 49.259 12.458 -70.652 1.00 87.81 220 GLU A N 1
ATOM 1768 C CA . GLU A 1 220 ? 48.091 13.350 -70.712 1.00 87.81 220 GLU A CA 1
ATOM 1769 C C . GLU A 1 220 ? 46.861 12.765 -69.983 1.00 87.81 220 GLU A C 1
ATOM 1771 O O . GLU A 1 220 ? 46.056 13.504 -69.413 1.00 87.81 220 GLU A O 1
ATOM 1776 N N . LEU A 1 221 ? 46.744 11.433 -69.909 1.00 87.06 221 LEU A N 1
ATOM 1777 C CA . LEU A 1 221 ? 45.671 10.721 -69.198 1.00 87.06 221 LEU A CA 1
ATOM 1778 C C . LEU A 1 221 ? 45.939 10.518 -67.695 1.00 87.06 221 LEU A C 1
ATOM 1780 O O . LEU A 1 221 ? 44.999 10.265 -66.931 1.00 87.06 221 LEU A O 1
ATOM 1784 N N . VAL A 1 222 ? 47.189 10.631 -67.235 1.00 79.56 222 VAL A N 1
ATOM 1785 C CA . VAL A 1 222 ? 47.568 10.409 -65.826 1.00 79.56 222 VAL A CA 1
ATOM 1786 C C . VAL A 1 222 ? 46.774 11.292 -64.848 1.00 79.56 222 VAL A C 1
ATOM 1788 O O . VAL A 1 222 ? 46.247 10.735 -63.879 1.00 79.56 222 VAL A O 1
ATOM 1791 N N . PRO A 1 223 ? 46.599 12.615 -65.060 1.00 86.31 223 PRO A N 1
ATOM 1792 C CA . PRO A 1 223 ? 45.808 13.453 -64.154 1.00 86.31 223 PRO A CA 1
ATOM 1793 C C . PRO A 1 223 ? 44.351 12.990 -64.036 1.00 86.31 223 PRO A C 1
ATOM 1795 O O . PRO A 1 223 ? 43.782 12.976 -62.940 1.00 86.31 223 PRO A O 1
ATOM 1798 N N . PHE A 1 224 ? 43.757 12.541 -65.147 1.00 89.50 224 PHE A N 1
ATOM 1799 C CA . PHE A 1 224 ? 42.404 11.988 -65.160 1.00 89.50 224 PHE A CA 1
ATOM 1800 C C . PHE A 1 224 ? 42.324 10.685 -64.356 1.00 89.50 224 PHE A C 1
ATOM 1802 O O . PHE A 1 224 ? 41.442 10.535 -63.506 1.00 89.50 224 PHE A O 1
ATOM 1809 N N . LEU A 1 225 ? 43.271 9.762 -64.556 1.00 79.56 225 LEU A N 1
ATOM 1810 C CA . LEU A 1 225 ? 43.341 8.513 -63.795 1.00 79.56 225 LEU A CA 1
ATOM 1811 C C . LEU A 1 225 ? 43.555 8.772 -62.298 1.00 79.56 225 LEU A C 1
ATOM 1813 O O . LEU A 1 225 ? 42.875 8.166 -61.469 1.00 79.56 225 LEU A O 1
ATOM 1817 N N . GLN A 1 226 ? 44.438 9.703 -61.932 1.00 79.50 226 GLN A N 1
ATOM 1818 C CA . GLN A 1 226 ? 44.665 10.102 -60.541 1.00 79.50 226 GLN A CA 1
ATOM 1819 C C . GLN A 1 226 ? 43.391 10.667 -59.901 1.00 79.50 226 GLN A C 1
ATOM 1821 O O . GLN A 1 226 ? 43.006 10.224 -58.815 1.00 79.50 226 GLN A O 1
ATOM 1826 N N . ALA A 1 227 ? 42.688 11.577 -60.584 1.00 87.44 227 ALA A N 1
ATOM 1827 C CA . ALA A 1 227 ? 41.414 12.121 -60.118 1.00 87.44 227 ALA A CA 1
ATOM 1828 C C . ALA A 1 227 ? 40.343 11.024 -59.975 1.00 87.44 227 ALA A C 1
ATOM 1830 O O . ALA A 1 227 ? 39.636 10.960 -58.964 1.00 87.44 227 ALA A O 1
ATOM 1831 N N . TYR A 1 228 ? 40.266 10.103 -60.938 1.00 89.12 228 TYR A N 1
ATOM 1832 C CA . TYR A 1 228 ? 39.352 8.965 -60.914 1.00 89.12 228 TYR A CA 1
ATOM 1833 C C . TYR A 1 228 ? 39.619 8.016 -59.736 1.00 89.12 228 TYR A C 1
ATOM 1835 O O . TYR A 1 228 ? 38.692 7.630 -59.011 1.00 89.12 228 TYR A O 1
ATOM 1843 N N . PHE A 1 229 ? 40.883 7.654 -59.496 1.00 79.94 229 PHE A N 1
ATOM 1844 C CA . PHE A 1 229 ? 41.270 6.811 -58.366 1.00 79.94 229 PHE A CA 1
ATOM 1845 C C . PHE A 1 229 ? 41.052 7.517 -57.031 1.00 79.94 229 PHE A C 1
ATOM 1847 O O . PHE A 1 229 ? 40.509 6.900 -56.111 1.00 79.94 229 PHE A O 1
ATOM 1854 N N . ALA A 1 230 ? 41.391 8.804 -56.926 1.00 83.25 230 ALA A N 1
ATOM 1855 C CA . ALA A 1 230 ? 41.111 9.610 -55.743 1.00 83.25 230 ALA A CA 1
ATOM 1856 C C . ALA A 1 230 ? 39.605 9.642 -55.442 1.00 83.25 230 ALA A C 1
ATOM 1858 O O . ALA A 1 230 ? 39.195 9.396 -54.303 1.00 83.25 230 ALA A O 1
ATOM 1859 N N . LEU A 1 231 ? 38.761 9.838 -56.461 1.00 89.81 231 LEU A N 1
ATOM 1860 C CA . LEU A 1 231 ? 37.306 9.792 -56.328 1.00 89.81 231 LEU A CA 1
ATOM 1861 C C . LEU A 1 231 ? 36.824 8.412 -55.855 1.00 89.81 231 LEU A C 1
ATOM 1863 O O . LEU A 1 231 ? 36.078 8.322 -54.876 1.00 89.81 231 LEU A O 1
ATOM 1867 N N . ARG A 1 232 ? 37.281 7.320 -56.483 1.00 90.88 232 ARG A N 1
ATOM 1868 C CA . ARG A 1 232 ? 36.925 5.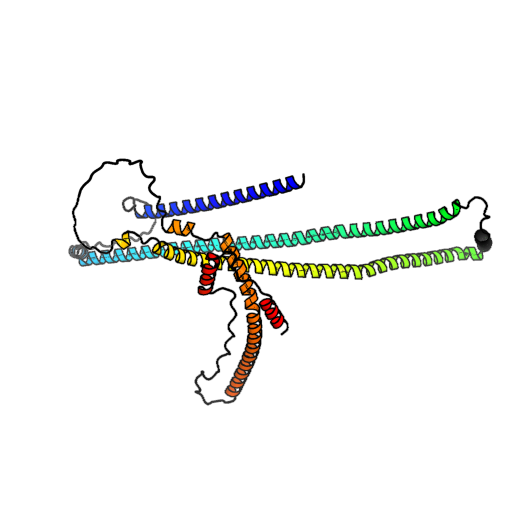950 -56.068 1.00 90.88 232 ARG A CA 1
ATOM 1869 C C . ARG A 1 232 ? 37.377 5.635 -54.642 1.00 90.88 232 ARG A C 1
ATOM 1871 O O . ARG A 1 232 ? 36.617 5.022 -53.886 1.00 90.88 232 ARG A O 1
ATOM 1878 N N . LEU A 1 233 ? 38.581 6.052 -54.251 1.00 82.38 233 LEU A N 1
ATOM 1879 C CA . LEU A 1 233 ? 39.096 5.893 -52.889 1.00 82.38 233 LEU A CA 1
ATOM 1880 C C . LEU A 1 233 ? 38.260 6.689 -51.886 1.00 82.38 233 LEU A C 1
ATOM 1882 O O . LEU A 1 233 ? 37.879 6.141 -50.851 1.00 82.38 233 LEU A O 1
ATOM 1886 N N . ASN A 1 234 ? 37.899 7.930 -52.208 1.00 90.38 234 ASN A N 1
ATOM 1887 C CA . ASN A 1 234 ? 37.033 8.760 -51.374 1.00 90.38 234 ASN A CA 1
ATOM 1888 C C . ASN A 1 234 ? 35.638 8.143 -51.209 1.00 90.38 234 ASN A C 1
ATOM 1890 O O . ASN A 1 234 ? 35.135 8.063 -50.088 1.00 90.38 234 ASN A O 1
ATOM 1894 N N . ILE A 1 235 ? 35.039 7.616 -52.283 1.00 91.44 235 ILE A N 1
ATOM 1895 C CA . ILE A 1 235 ? 33.765 6.882 -52.216 1.00 91.44 235 ILE A CA 1
ATOM 1896 C C . ILE A 1 235 ? 33.898 5.651 -51.312 1.00 91.44 235 ILE A C 1
ATOM 1898 O O . ILE A 1 235 ? 33.051 5.431 -50.444 1.00 91.44 235 ILE A O 1
ATOM 1902 N N . ARG A 1 236 ? 34.967 4.857 -51.459 1.00 88.12 236 ARG A N 1
ATOM 1903 C CA . ARG A 1 236 ? 35.218 3.688 -50.597 1.00 88.12 236 ARG A CA 1
ATOM 1904 C C . ARG A 1 236 ? 35.387 4.083 -49.128 1.00 88.12 236 ARG A C 1
ATOM 1906 O O . ARG A 1 236 ? 34.785 3.440 -48.270 1.00 88.12 236 ARG A O 1
ATOM 1913 N N . ARG A 1 237 ? 36.150 5.141 -48.830 1.00 87.94 237 ARG A N 1
ATOM 1914 C CA . ARG A 1 237 ? 36.330 5.673 -47.465 1.00 87.94 237 ARG A CA 1
ATOM 1915 C C . ARG A 1 237 ? 34.999 6.124 -46.863 1.00 87.94 237 ARG A C 1
ATOM 1917 O O . ARG A 1 237 ? 34.666 5.697 -45.762 1.00 87.94 237 ARG A O 1
ATOM 1924 N N . ARG A 1 238 ? 34.194 6.891 -47.610 1.00 91.56 238 ARG A N 1
ATOM 1925 C CA . ARG A 1 238 ? 32.849 7.324 -47.185 1.00 91.56 238 ARG A CA 1
ATOM 1926 C C . ARG A 1 238 ? 31.919 6.139 -46.923 1.00 91.56 238 ARG A C 1
ATOM 1928 O O . ARG A 1 238 ? 31.248 6.118 -45.898 1.00 91.56 238 ARG A O 1
ATOM 1935 N N . ARG A 1 239 ? 31.918 5.119 -47.791 1.00 93.56 239 ARG A N 1
ATOM 1936 C CA . ARG A 1 239 ? 31.134 3.886 -47.582 1.00 93.56 239 ARG A CA 1
ATOM 1937 C C . ARG A 1 239 ? 31.571 3.134 -46.326 1.00 93.56 239 ARG A C 1
ATOM 1939 O O . ARG A 1 239 ? 30.712 2.710 -45.564 1.00 93.56 239 ARG A O 1
ATOM 1946 N N . ARG A 1 240 ? 32.879 3.002 -46.074 1.00 89.50 240 ARG A N 1
ATOM 1947 C CA . ARG A 1 240 ? 33.393 2.389 -44.834 1.00 89.50 240 ARG A CA 1
ATOM 1948 C C . ARG A 1 240 ? 32.947 3.162 -43.593 1.00 89.50 240 ARG A C 1
ATOM 1950 O O . ARG A 1 240 ? 32.416 2.548 -42.676 1.00 89.50 240 ARG A O 1
ATOM 1957 N N . ALA A 1 241 ? 33.075 4.488 -43.596 1.00 86.31 241 ALA A N 1
ATOM 1958 C CA . ALA A 1 241 ? 32.594 5.326 -42.497 1.00 86.31 241 ALA A CA 1
ATOM 1959 C C . ALA A 1 241 ? 31.075 5.174 -42.278 1.00 86.31 241 ALA A C 1
ATOM 1961 O O . ALA A 1 241 ? 30.628 4.966 -41.152 1.00 86.31 241 ALA A O 1
ATOM 1962 N N . ALA A 1 242 ? 30.280 5.181 -43.354 1.00 92.50 242 ALA A N 1
ATOM 1963 C CA . ALA A 1 242 ? 28.836 4.961 -43.283 1.00 92.50 242 ALA A CA 1
ATOM 1964 C C . ALA A 1 242 ? 28.474 3.567 -42.738 1.00 92.50 242 ALA A C 1
ATOM 1966 O O . ALA A 1 242 ? 27.525 3.443 -41.966 1.00 92.50 242 ALA A O 1
ATOM 1967 N N . MET A 1 243 ? 29.235 2.522 -43.084 1.00 92.69 243 MET A N 1
ATOM 1968 C CA . MET A 1 243 ? 29.042 1.179 -42.526 1.00 92.69 243 MET A CA 1
ATOM 1969 C C . MET A 1 243 ? 29.303 1.134 -41.018 1.00 92.69 243 MET A C 1
ATOM 1971 O O . MET A 1 243 ? 28.541 0.482 -40.308 1.00 92.69 243 MET A O 1
ATOM 1975 N N . VAL A 1 244 ? 30.318 1.849 -40.519 1.00 90.56 244 VAL A N 1
ATOM 1976 C CA . VAL A 1 244 ? 30.583 1.956 -39.074 1.00 90.56 244 VAL A CA 1
ATOM 1977 C C . VAL A 1 244 ? 29.418 2.648 -38.366 1.00 90.56 244 VAL A C 1
ATOM 1979 O O . VAL A 1 244 ? 28.879 2.103 -37.406 1.00 90.56 244 VAL A O 1
ATOM 1982 N N . VAL A 1 245 ? 28.951 3.787 -38.889 1.00 90.75 245 VAL A N 1
ATOM 1983 C CA . VAL A 1 245 ? 27.772 4.486 -38.343 1.00 90.75 245 VAL A CA 1
ATOM 1984 C C . VAL A 1 245 ? 26.544 3.571 -38.347 1.00 90.75 245 VAL A C 1
ATOM 1986 O O . VAL A 1 245 ? 25.841 3.466 -37.344 1.00 90.75 245 VAL A O 1
ATOM 1989 N N . MET A 1 246 ? 26.307 2.848 -39.443 1.00 93.56 246 MET A N 1
ATOM 1990 C CA . MET A 1 246 ? 25.203 1.894 -39.551 1.00 93.56 246 MET A CA 1
ATOM 1991 C C . MET A 1 246 ? 25.328 0.744 -38.539 1.00 93.56 246 MET A C 1
ATOM 1993 O O . MET A 1 246 ? 24.325 0.338 -37.951 1.00 93.56 246 MET A O 1
ATOM 1997 N N . ALA A 1 247 ? 26.534 0.224 -38.301 1.00 89.25 247 ALA A N 1
ATOM 1998 C CA . ALA A 1 247 ? 26.781 -0.807 -37.295 1.00 89.25 247 ALA A CA 1
ATOM 1999 C C . ALA A 1 247 ? 26.482 -0.293 -35.875 1.00 89.25 247 ALA A C 1
ATOM 2001 O O . ALA A 1 247 ? 25.781 -0.970 -35.120 1.00 89.25 247 ALA A O 1
ATOM 2002 N N . CYS A 1 248 ? 26.910 0.930 -35.546 1.00 85.31 248 CYS A N 1
ATOM 2003 C CA . CYS A 1 248 ? 26.586 1.595 -34.281 1.00 85.31 248 CYS A CA 1
ATOM 2004 C C . CYS A 1 248 ? 25.075 1.825 -34.113 1.00 85.31 248 CYS A C 1
ATOM 2006 O O . CYS A 1 248 ? 24.523 1.576 -33.045 1.00 85.31 248 CYS A O 1
ATOM 2008 N N . LEU A 1 249 ? 24.369 2.255 -35.163 1.00 86.62 249 LEU A N 1
ATOM 2009 C CA . LEU A 1 249 ? 22.913 2.437 -35.107 1.00 86.62 249 LEU A CA 1
ATOM 2010 C C . LEU A 1 249 ? 22.176 1.101 -34.923 1.00 86.62 249 LEU A C 1
ATOM 2012 O O . LEU A 1 249 ? 21.195 1.024 -34.177 1.00 86.62 249 LEU A O 1
ATOM 2016 N N . LYS A 1 250 ? 22.661 0.024 -35.553 1.00 89.94 250 LYS A N 1
ATOM 2017 C CA . LYS A 1 250 ? 22.116 -1.329 -35.365 1.00 89.94 250 LYS A CA 1
ATOM 2018 C C . LYS A 1 250 ? 22.343 -1.844 -33.942 1.00 89.94 250 LYS A C 1
ATOM 2020 O O . LYS A 1 250 ? 21.403 -2.380 -33.355 1.00 89.94 250 LYS A O 1
ATOM 2025 N N . SER A 1 251 ? 23.531 -1.654 -33.364 1.00 87.94 251 SER A N 1
ATOM 2026 C CA . SER A 1 251 ? 23.797 -2.049 -31.973 1.00 87.94 251 SER A CA 1
ATOM 2027 C C . SER A 1 251 ? 22.993 -1.201 -30.981 1.00 87.94 251 SER A C 1
ATOM 2029 O O . SER A 1 251 ? 22.422 -1.745 -30.033 1.00 87.94 251 SER A O 1
ATOM 2031 N N . TRP A 1 252 ? 22.830 0.099 -31.255 1.00 89.44 252 TRP A N 1
ATOM 2032 C CA . TRP A 1 252 ? 21.987 0.997 -30.466 1.00 89.44 252 TRP A CA 1
ATOM 2033 C C . TRP A 1 252 ? 20.517 0.576 -30.462 1.00 89.44 252 TRP A C 1
ATOM 2035 O O . TRP A 1 252 ? 19.858 0.674 -29.431 1.00 89.44 252 TRP A O 1
ATOM 2045 N N . ARG A 1 253 ? 19.984 0.039 -31.566 1.00 91.00 253 ARG A N 1
ATOM 2046 C CA . ARG A 1 253 ? 18.611 -0.496 -31.591 1.00 91.00 253 ARG A CA 1
ATOM 2047 C C . ARG A 1 253 ? 18.414 -1.596 -30.544 1.00 91.00 253 ARG A C 1
ATOM 2049 O O . ARG A 1 253 ? 17.375 -1.627 -29.885 1.00 91.00 253 ARG A O 1
ATOM 2056 N N . THR A 1 254 ? 19.386 -2.491 -30.389 1.00 89.62 254 THR A N 1
ATOM 2057 C CA . THR A 1 254 ? 19.322 -3.586 -29.410 1.00 89.62 254 THR A CA 1
ATOM 2058 C C . THR A 1 254 ? 19.600 -3.082 -27.996 1.00 89.62 254 THR A C 1
ATOM 2060 O O . THR A 1 254 ? 18.787 -3.306 -27.099 1.00 89.62 254 THR A O 1
ATOM 2063 N N . ALA A 1 255 ? 20.688 -2.332 -27.797 1.00 88.00 255 ALA A N 1
ATOM 2064 C CA . ALA A 1 255 ? 21.049 -1.768 -26.496 1.00 88.00 255 ALA A CA 1
ATOM 2065 C C . ALA A 1 255 ? 19.962 -0.819 -25.962 1.00 88.00 255 ALA A C 1
ATOM 2067 O O . ALA A 1 255 ? 19.567 -0.911 -24.804 1.00 88.00 255 ALA A O 1
ATOM 2068 N N . GLY A 1 256 ? 19.395 0.025 -26.823 1.00 91.56 256 GLY A N 1
ATOM 2069 C CA . GLY A 1 256 ? 18.300 0.934 -26.500 1.00 91.56 256 GLY A CA 1
ATOM 2070 C C . GLY A 1 256 ? 17.030 0.199 -26.073 1.00 91.56 256 GLY A C 1
ATOM 2071 O O . GLY A 1 256 ? 16.408 0.588 -25.086 1.00 91.56 256 GLY A O 1
ATOM 2072 N N . LYS A 1 257 ? 16.667 -0.911 -26.737 1.00 93.25 257 LYS A N 1
ATOM 2073 C CA . LYS A 1 257 ? 15.555 -1.771 -26.290 1.00 93.25 257 LYS A CA 1
ATOM 2074 C C . LYS A 1 257 ? 15.801 -2.326 -24.887 1.00 93.25 257 LYS A C 1
ATOM 2076 O O . LYS A 1 257 ? 14.891 -2.275 -24.063 1.00 93.25 257 LYS A O 1
ATOM 2081 N N . ILE A 1 258 ? 17.014 -2.805 -24.609 1.00 91.94 258 ILE A N 1
ATOM 2082 C CA . ILE A 1 258 ? 17.393 -3.313 -23.282 1.00 91.94 258 ILE A CA 1
ATOM 2083 C C . ILE A 1 258 ? 17.323 -2.188 -22.244 1.00 91.94 258 ILE A C 1
ATOM 2085 O O . ILE A 1 258 ? 16.676 -2.351 -21.216 1.00 91.94 258 ILE A O 1
ATOM 2089 N N . MET A 1 259 ? 17.896 -1.014 -22.522 1.00 90.56 259 MET A N 1
ATOM 2090 C CA . MET A 1 259 ? 17.839 0.138 -21.613 1.00 90.56 259 MET A CA 1
ATOM 2091 C C . MET A 1 259 ? 16.400 0.575 -21.315 1.00 90.56 259 MET A C 1
ATOM 2093 O O . MET A 1 259 ? 16.061 0.847 -20.162 1.00 90.56 259 MET A O 1
ATOM 2097 N N . LEU A 1 260 ? 15.532 0.610 -22.331 1.00 93.75 260 LEU A N 1
ATOM 2098 C CA . LEU A 1 260 ? 14.113 0.923 -22.157 1.00 93.75 260 LEU A CA 1
ATOM 2099 C C . LEU A 1 260 ? 13.382 -0.157 -21.350 1.00 93.75 260 LEU A C 1
ATOM 2101 O O . LEU A 1 260 ? 12.566 0.186 -20.495 1.00 93.75 260 LEU A O 1
ATOM 2105 N N . ALA A 1 261 ? 13.676 -1.440 -21.579 1.00 93.31 261 ALA A N 1
ATOM 2106 C CA . ALA A 1 261 ? 13.124 -2.541 -20.792 1.00 93.31 261 ALA A CA 1
ATOM 2107 C C . ALA A 1 261 ? 13.556 -2.448 -19.319 1.00 93.31 261 ALA A C 1
ATOM 2109 O O . ALA A 1 261 ? 12.705 -2.485 -18.431 1.00 93.31 261 ALA A O 1
ATOM 2110 N N . THR A 1 262 ? 14.843 -2.211 -19.054 1.00 91.75 262 THR A N 1
ATOM 2111 C CA . THR A 1 262 ? 15.384 -2.005 -17.703 1.00 91.75 262 THR A CA 1
ATOM 2112 C C . THR A 1 262 ? 14.755 -0.792 -17.023 1.00 91.75 262 THR A C 1
ATOM 2114 O O . THR A 1 262 ? 14.385 -0.864 -15.851 1.00 91.75 262 THR A O 1
ATOM 2117 N N . ARG A 1 263 ? 14.561 0.318 -17.748 1.00 95.06 263 ARG A N 1
ATOM 2118 C CA . ARG A 1 263 ? 13.860 1.497 -17.223 1.00 95.06 263 ARG A CA 1
ATOM 2119 C C . ARG A 1 263 ? 12.409 1.176 -16.856 1.00 95.06 263 ARG A C 1
ATOM 2121 O O . ARG A 1 263 ? 11.986 1.510 -15.752 1.00 95.06 263 ARG A O 1
ATOM 2128 N N . LYS A 1 264 ? 11.662 0.504 -17.739 1.00 94.75 264 LYS A N 1
ATOM 2129 C CA . LYS A 1 264 ? 10.274 0.082 -17.469 1.00 94.75 264 LYS A CA 1
ATOM 2130 C C . LYS A 1 264 ? 10.196 -0.844 -16.255 1.00 94.75 264 LYS A C 1
ATOM 2132 O O . LYS A 1 264 ? 9.357 -0.635 -15.382 1.00 94.75 264 LYS A O 1
ATOM 2137 N N . PHE A 1 265 ? 11.100 -1.817 -16.159 1.00 94.69 265 PHE A N 1
ATOM 2138 C CA . PHE A 1 265 ? 11.206 -2.704 -15.002 1.00 94.69 265 PHE A CA 1
ATOM 2139 C C . PHE A 1 265 ? 11.502 -1.924 -13.713 1.00 94.69 265 PHE A C 1
ATOM 2141 O O . PHE A 1 265 ? 10.832 -2.115 -12.699 1.00 94.69 265 PHE A O 1
ATOM 2148 N N . HIS A 1 266 ? 12.442 -0.975 -13.751 1.00 96.00 266 HIS A N 1
ATOM 2149 C CA . HIS A 1 266 ? 12.732 -0.102 -12.614 1.00 96.00 266 HIS A CA 1
ATOM 2150 C C . HIS A 1 266 ? 11.494 0.695 -12.175 1.00 96.00 266 HIS A C 1
ATOM 2152 O O . HIS A 1 266 ? 11.177 0.747 -10.985 1.00 96.00 266 HIS A O 1
ATOM 2158 N N . GLU A 1 267 ? 10.757 1.287 -13.115 1.00 96.25 267 GLU A N 1
ATOM 2159 C CA . GLU A 1 267 ? 9.524 2.029 -12.833 1.00 96.25 267 GLU A CA 1
ATOM 2160 C C . GLU A 1 267 ? 8.438 1.132 -12.205 1.00 96.25 267 GLU A C 1
ATOM 2162 O O . GLU A 1 267 ? 7.805 1.534 -11.220 1.00 96.25 267 GLU A O 1
ATOM 2167 N N . GLN A 1 268 ? 8.273 -0.102 -12.697 1.00 96.00 268 GLN A N 1
ATOM 2168 C CA . GLN A 1 268 ? 7.377 -1.111 -12.116 1.00 96.00 268 GLN A CA 1
ATOM 2169 C C . GLN A 1 268 ? 7.787 -1.482 -10.684 1.00 96.00 268 GLN A C 1
ATOM 2171 O O . GLN A 1 268 ? 6.963 -1.406 -9.768 1.00 96.00 268 GLN A O 1
ATOM 2176 N N . CYS A 1 269 ? 9.068 -1.770 -10.448 1.00 96.31 269 CYS A N 1
ATOM 2177 C CA . CYS A 1 269 ? 9.609 -2.009 -9.110 1.00 96.31 269 CYS A CA 1
ATOM 2178 C C . CYS A 1 269 ? 9.335 -0.824 -8.172 1.00 96.31 269 CYS A C 1
ATOM 2180 O O . CYS A 1 269 ? 8.868 -1.003 -7.046 1.00 96.31 269 CYS A O 1
ATOM 2182 N N . ARG A 1 270 ? 9.540 0.417 -8.634 1.00 97.62 270 ARG A N 1
ATOM 2183 C CA . ARG A 1 270 ? 9.245 1.627 -7.844 1.00 97.62 270 ARG A CA 1
ATOM 2184 C C . ARG A 1 270 ? 7.754 1.798 -7.567 1.00 97.62 270 ARG A C 1
ATOM 2186 O O . ARG A 1 270 ? 7.402 2.354 -6.524 1.00 97.62 270 ARG A O 1
ATOM 2193 N N . ARG A 1 271 ? 6.872 1.362 -8.467 1.00 97.50 271 ARG A N 1
ATOM 2194 C CA . ARG A 1 271 ? 5.418 1.347 -8.244 1.00 97.50 271 ARG A CA 1
ATOM 2195 C C . ARG A 1 271 ? 5.049 0.351 -7.143 1.00 97.50 271 ARG A C 1
ATOM 2197 O O . ARG A 1 271 ? 4.373 0.751 -6.196 1.00 97.50 271 ARG A O 1
ATOM 2204 N N . ILE A 1 272 ? 5.562 -0.880 -7.210 1.00 96.69 272 ILE A N 1
ATOM 2205 C CA . ILE A 1 272 ? 5.352 -1.916 -6.183 1.00 96.69 272 ILE A CA 1
ATOM 2206 C C . ILE A 1 272 ? 5.882 -1.438 -4.827 1.00 96.69 272 ILE A C 1
ATOM 2208 O O . ILE A 1 272 ? 5.161 -1.475 -3.835 1.00 96.69 272 ILE A O 1
ATOM 2212 N N . GLN A 1 273 ? 7.102 -0.894 -4.780 1.00 96.69 273 GLN A N 1
ATOM 2213 C CA . GLN A 1 273 ? 7.690 -0.365 -3.545 1.00 96.69 273 GLN A CA 1
ATOM 2214 C C . GLN A 1 273 ? 6.847 0.755 -2.921 1.00 96.69 273 GLN A C 1
ATOM 2216 O O . GLN A 1 273 ? 6.664 0.781 -1.705 1.00 96.69 273 GLN A O 1
ATOM 2221 N N . ARG A 1 274 ? 6.338 1.697 -3.727 1.00 97.38 274 ARG A N 1
ATOM 2222 C CA . ARG A 1 274 ? 5.464 2.776 -3.235 1.00 97.38 274 ARG A CA 1
ATOM 2223 C C . ARG A 1 274 ? 4.161 2.220 -2.667 1.00 97.38 274 ARG A C 1
ATOM 2225 O O . ARG A 1 274 ? 3.793 2.587 -1.553 1.00 97.38 274 ARG A O 1
ATOM 2232 N N . ALA A 1 275 ? 3.514 1.311 -3.395 1.00 95.44 275 ALA A N 1
ATOM 2233 C CA . ALA A 1 275 ? 2.295 0.650 -2.942 1.00 95.44 275 ALA A CA 1
ATOM 2234 C C . ALA A 1 275 ? 2.525 -0.130 -1.637 1.00 95.44 275 ALA A C 1
ATOM 2236 O O . ALA A 1 275 ? 1.738 -0.006 -0.702 1.00 95.44 275 ALA A O 1
ATOM 2237 N N . TRP A 1 276 ? 3.640 -0.859 -1.533 1.00 96.62 276 TRP A N 1
ATOM 2238 C CA . TRP A 1 276 ? 4.012 -1.598 -0.330 1.00 96.62 276 TRP A CA 1
ATOM 2239 C C . TRP A 1 276 ? 4.255 -0.679 0.869 1.00 96.62 276 TRP A C 1
ATOM 2241 O O . TRP A 1 276 ? 3.722 -0.942 1.941 1.00 96.62 276 TRP A O 1
ATOM 2251 N N . ARG A 1 277 ? 4.989 0.432 0.705 1.00 97.00 277 ARG A N 1
ATOM 2252 C CA . ARG A 1 277 ? 5.204 1.401 1.799 1.00 97.00 277 ARG A CA 1
ATOM 2253 C C . ARG A 1 277 ? 3.886 1.998 2.293 1.00 97.00 277 ARG A C 1
ATOM 2255 O O . ARG A 1 277 ? 3.672 2.076 3.499 1.00 97.00 277 ARG A O 1
ATOM 2262 N N . ALA A 1 278 ? 2.993 2.368 1.375 1.00 95.75 278 ALA A N 1
ATOM 2263 C CA . ALA A 1 278 ? 1.667 2.872 1.725 1.00 95.75 278 ALA A CA 1
ATOM 2264 C C . ALA A 1 278 ? 0.818 1.801 2.435 1.00 95.75 278 ALA A C 1
ATOM 2266 O O . ALA A 1 278 ? 0.170 2.081 3.442 1.00 95.75 278 ALA A O 1
ATOM 2267 N N . ALA A 1 279 ? 0.843 0.555 1.951 1.00 94.88 279 ALA A N 1
ATOM 2268 C CA . ALA A 1 279 ? 0.155 -0.562 2.589 1.00 94.88 279 ALA A CA 1
ATOM 2269 C C . ALA A 1 279 ? 0.708 -0.853 3.990 1.00 94.88 279 ALA A C 1
ATOM 2271 O O . ALA A 1 279 ? -0.078 -1.000 4.921 1.00 94.88 279 ALA A O 1
ATOM 2272 N N . LYS A 1 280 ? 2.035 -0.857 4.156 1.00 96.19 280 LYS A N 1
ATOM 2273 C CA . LYS A 1 280 ? 2.702 -1.046 5.445 1.00 96.19 280 LYS A CA 1
ATOM 2274 C C . LYS A 1 280 ? 2.263 0.008 6.459 1.00 96.19 280 LYS A C 1
ATOM 2276 O O . LYS A 1 280 ? 1.801 -0.367 7.525 1.00 96.19 280 LYS A O 1
ATOM 2281 N N . ALA A 1 281 ? 2.296 1.293 6.100 1.00 96.44 281 ALA A N 1
ATOM 2282 C CA . ALA A 1 281 ? 1.853 2.364 6.995 1.00 96.44 281 ALA A CA 1
ATOM 2283 C C . ALA A 1 281 ? 0.387 2.191 7.442 1.00 96.44 281 ALA A C 1
ATOM 2285 O O . ALA A 1 281 ? 0.054 2.408 8.606 1.00 96.44 281 ALA A O 1
ATOM 2286 N N . ARG A 1 282 ? -0.497 1.748 6.535 1.00 96.44 282 ARG A N 1
ATOM 2287 C CA . ARG A 1 282 ? -1.890 1.417 6.883 1.00 96.44 282 ARG A CA 1
ATOM 2288 C C . ARG A 1 282 ? -1.985 0.215 7.822 1.00 96.44 282 ARG A C 1
ATOM 2290 O O . ARG A 1 282 ? -2.797 0.242 8.742 1.00 96.44 282 ARG A O 1
ATOM 2297 N N . PHE A 1 283 ? -1.183 -0.827 7.607 1.00 95.62 283 PHE A N 1
ATOM 2298 C CA . PHE A 1 283 ? -1.149 -1.985 8.501 1.00 95.62 283 PHE A CA 1
ATOM 2299 C C . PHE A 1 283 ? -0.631 -1.612 9.884 1.00 95.62 283 PHE A C 1
ATOM 2301 O O . PHE A 1 283 ? -1.285 -1.962 10.856 1.00 95.62 283 PHE A O 1
ATOM 2308 N N . ASP A 1 284 ? 0.445 -0.832 9.971 1.00 97.19 284 ASP A N 1
ATOM 2309 C CA . ASP A 1 284 ? 0.989 -0.350 11.242 1.00 97.19 284 ASP A CA 1
ATOM 2310 C C . ASP A 1 284 ? -0.064 0.463 12.014 1.00 97.19 284 ASP A C 1
ATOM 2312 O O . ASP A 1 284 ? -0.273 0.237 13.205 1.00 97.19 284 ASP A O 1
ATOM 2316 N N . ARG A 1 285 ? -0.814 1.338 11.324 1.00 97.81 285 ARG A N 1
ATOM 2317 C CA . ARG A 1 285 ? -1.932 2.085 11.924 1.00 97.81 285 ARG A CA 1
ATOM 2318 C C . ARG A 1 285 ? -3.035 1.163 12.449 1.00 97.81 285 ARG A C 1
ATOM 2320 O O . ARG A 1 285 ? -3.509 1.361 13.562 1.00 97.81 285 ARG A O 1
ATOM 2327 N N . ASN A 1 286 ? -3.450 0.165 11.670 1.00 97.31 286 ASN A N 1
ATOM 2328 C CA . ASN A 1 286 ? -4.495 -0.774 12.090 1.00 97.31 286 ASN A CA 1
ATOM 2329 C C . ASN A 1 286 ? -4.039 -1.647 13.265 1.00 97.31 286 ASN A C 1
ATOM 2331 O O . ASN A 1 286 ? -4.813 -1.864 14.193 1.00 97.31 286 ASN A O 1
ATOM 2335 N N . THR A 1 287 ? -2.782 -2.098 13.249 1.00 98.00 287 THR A N 1
ATOM 2336 C CA . THR A 1 287 ? -2.160 -2.811 14.366 1.00 98.00 287 THR A CA 1
ATOM 2337 C C . THR A 1 287 ? -2.182 -1.948 15.620 1.00 98.00 287 THR A C 1
ATOM 2339 O O . THR A 1 287 ? -2.642 -2.423 16.653 1.00 98.00 287 THR A O 1
ATOM 2342 N N . GLN A 1 288 ? -1.776 -0.676 15.532 1.00 98.06 288 GLN A N 1
ATOM 2343 C CA . GLN A 1 288 ? -1.807 0.235 16.677 1.00 98.06 288 GLN A CA 1
ATOM 2344 C C . GLN A 1 288 ? -3.227 0.406 17.230 1.00 98.06 288 GLN A C 1
ATOM 2346 O O . GLN A 1 288 ? -3.432 0.246 18.427 1.00 98.06 288 GLN A O 1
ATOM 2351 N N . LEU A 1 289 ? -4.224 0.628 16.365 1.00 98.19 289 LEU A N 1
ATOM 2352 C CA . LEU A 1 289 ? -5.627 0.733 16.786 1.00 98.19 289 LEU A CA 1
ATOM 2353 C C . LEU A 1 289 ? -6.119 -0.537 17.498 1.00 98.19 289 LEU A C 1
ATOM 2355 O O . LEU A 1 289 ? -6.847 -0.454 18.488 1.00 98.19 289 LEU A O 1
ATOM 2359 N N . CYS A 1 290 ? -5.728 -1.717 17.010 1.00 98.25 290 CYS A N 1
ATOM 2360 C CA . CYS A 1 290 ? -6.031 -2.985 17.670 1.00 98.25 290 CYS A CA 1
ATOM 2361 C C . CYS A 1 290 ? -5.313 -3.119 19.018 1.00 98.25 290 CYS A C 1
ATOM 2363 O O . CYS A 1 290 ? -5.950 -3.528 19.983 1.00 98.25 290 CYS A O 1
ATOM 2365 N N . CYS A 1 291 ? -4.035 -2.744 19.110 1.00 98.19 291 CYS A N 1
ATOM 2366 C CA . CYS A 1 291 ? -3.271 -2.746 20.359 1.00 98.19 291 CYS A CA 1
ATOM 2367 C C . CYS A 1 291 ? -3.858 -1.781 21.401 1.00 98.19 291 CYS A C 1
ATOM 2369 O O . CYS A 1 291 ? -3.949 -2.134 22.575 1.00 98.19 291 CYS A O 1
ATOM 2371 N N . ASP A 1 292 ? -4.312 -0.598 20.988 1.00 98.25 292 ASP A N 1
ATOM 2372 C CA . ASP A 1 292 ? -4.924 0.387 21.884 1.00 98.25 292 ASP A CA 1
ATOM 2373 C C . ASP A 1 292 ? -6.272 -0.112 22.424 1.00 98.25 292 ASP A C 1
ATOM 2375 O O . ASP A 1 292 ? -6.536 -0.022 23.626 1.00 98.25 292 ASP A O 1
ATOM 2379 N N . ARG A 1 293 ? -7.118 -0.692 21.556 1.00 98.31 293 ARG A N 1
ATOM 2380 C CA . ARG A 1 293 ? -8.374 -1.349 21.970 1.00 98.31 293 ARG A CA 1
ATOM 2381 C C . ARG A 1 293 ? -8.099 -2.525 22.903 1.00 98.31 293 ARG A C 1
ATOM 2383 O O . ARG A 1 293 ? -8.729 -2.632 23.950 1.00 98.31 293 ARG A O 1
ATOM 2390 N N . TRP A 1 294 ? -7.115 -3.353 22.564 1.00 98.25 294 TRP A N 1
ATOM 2391 C CA . TRP A 1 294 ? -6.679 -4.473 23.390 1.00 98.25 294 TRP A CA 1
ATOM 2392 C C . TRP A 1 294 ? -6.273 -4.023 24.789 1.00 98.25 294 TRP A C 1
ATOM 2394 O O . TRP A 1 294 ? -6.750 -4.594 25.762 1.00 98.25 294 TRP A O 1
ATOM 2404 N N . MET A 1 295 ? -5.442 -2.983 24.913 1.00 98.38 295 MET A N 1
ATOM 2405 C CA . MET A 1 295 ? -5.017 -2.465 26.218 1.00 98.38 295 MET A CA 1
ATOM 2406 C C . MET A 1 295 ? -6.199 -2.045 27.094 1.00 98.38 295 MET A C 1
ATOM 2408 O O . MET A 1 295 ? -6.165 -2.250 28.306 1.00 98.38 295 MET A O 1
ATOM 2412 N N . ARG A 1 296 ? -7.248 -1.459 26.503 1.00 98.50 296 ARG A N 1
ATOM 2413 C CA . ARG A 1 296 ? -8.462 -1.089 27.246 1.00 98.50 296 ARG A CA 1
ATOM 2414 C C . ARG A 1 296 ? -9.161 -2.329 27.797 1.00 98.50 296 ARG A C 1
ATOM 2416 O O . ARG A 1 296 ? -9.466 -2.358 28.986 1.00 98.50 296 ARG A O 1
ATOM 2423 N N . PHE A 1 297 ? -9.351 -3.355 26.969 1.00 98.44 297 PHE A N 1
ATOM 2424 C CA . PHE A 1 297 ? -9.968 -4.611 27.401 1.00 98.44 297 PHE A CA 1
ATOM 2425 C C . PHE A 1 297 ? -9.127 -5.355 28.431 1.00 98.44 297 PHE A C 1
ATOM 2427 O O . PHE A 1 297 ? -9.650 -5.818 29.437 1.00 98.44 297 PHE A O 1
ATOM 2434 N N . GLU A 1 298 ? -7.816 -5.409 28.231 1.00 98.31 298 GLU A N 1
ATOM 2435 C CA . GLU A 1 298 ? -6.886 -6.057 29.147 1.00 98.31 298 GLU A CA 1
ATOM 2436 C C . GLU A 1 298 ? -6.920 -5.417 30.539 1.00 98.31 298 GLU A C 1
ATOM 2438 O O . GLU A 1 298 ? -7.016 -6.128 31.537 1.00 98.31 298 GLU A O 1
ATOM 2443 N N . ARG A 1 299 ? -6.943 -4.079 30.618 1.00 98.44 299 ARG A N 1
ATOM 2444 C CA . ARG A 1 299 ? -7.108 -3.356 31.890 1.00 98.44 299 ARG A CA 1
ATOM 2445 C C . ARG A 1 299 ? -8.449 -3.651 32.556 1.00 98.44 299 ARG A C 1
ATOM 2447 O O . ARG A 1 299 ? -8.482 -3.816 33.770 1.00 98.44 299 ARG A O 1
ATOM 2454 N N . GLN A 1 300 ? -9.540 -3.717 31.791 1.00 98.25 300 GLN A N 1
ATOM 2455 C CA . GLN A 1 300 ? -10.865 -4.038 32.333 1.00 98.25 300 GLN A CA 1
ATOM 2456 C C . GLN A 1 300 ? -10.918 -5.464 32.891 1.00 98.25 300 GLN A C 1
ATOM 2458 O O . GLN A 1 300 ? -11.425 -5.665 33.992 1.00 98.25 300 GLN A O 1
ATOM 2463 N N . VAL A 1 301 ? -10.364 -6.436 32.160 1.00 97.88 301 VAL A N 1
ATOM 2464 C CA . VAL A 1 301 ? -10.282 -7.838 32.591 1.00 97.88 301 VAL A CA 1
ATOM 2465 C C . VAL A 1 301 ? -9.424 -7.958 33.851 1.00 97.88 301 VAL A C 1
ATOM 2467 O O . VAL A 1 301 ? -9.905 -8.466 34.858 1.00 97.88 301 VAL A O 1
ATOM 2470 N N . LEU A 1 302 ? -8.211 -7.393 33.849 1.00 97.88 302 LEU A N 1
ATOM 2471 C CA . LEU A 1 302 ? -7.313 -7.413 35.009 1.00 97.88 302 LEU A CA 1
ATOM 2472 C C . LEU A 1 302 ? -7.897 -6.706 36.228 1.00 97.88 302 LEU A C 1
ATOM 2474 O O . LEU A 1 302 ? -7.748 -7.195 37.342 1.00 97.88 302 LEU A O 1
ATOM 2478 N N . SER A 1 303 ? -8.565 -5.566 36.039 1.00 97.25 303 SER A N 1
ATOM 2479 C CA . SER A 1 303 ? -9.209 -4.863 37.147 1.00 97.25 303 SER A CA 1
ATOM 2480 C C . SER A 1 303 ? -10.285 -5.731 37.793 1.00 97.25 303 SER A C 1
ATOM 2482 O O . SER A 1 303 ? -10.359 -5.765 39.014 1.00 97.25 303 SER A O 1
ATOM 2484 N N . ARG A 1 304 ? -11.095 -6.450 37.003 1.00 97.06 304 ARG A N 1
ATOM 2485 C CA . ARG A 1 304 ? -12.128 -7.358 37.527 1.00 97.06 304 ARG A CA 1
ATOM 2486 C C . ARG A 1 304 ? -11.514 -8.566 38.235 1.00 97.06 304 ARG A C 1
ATOM 2488 O O . ARG A 1 304 ? -11.933 -8.881 39.342 1.00 97.06 304 ARG A O 1
ATOM 2495 N N . GLU A 1 305 ? -10.507 -9.197 37.632 1.00 96.75 305 GLU A N 1
ATOM 2496 C CA . GLU A 1 305 ? -9.802 -10.355 38.205 1.00 96.75 305 GLU A CA 1
ATOM 2497 C C . GLU A 1 305 ? -9.109 -10.005 39.532 1.00 96.75 305 GLU A C 1
ATOM 2499 O O . GLU A 1 305 ? -9.272 -10.714 40.521 1.00 96.75 305 GLU A O 1
ATOM 2504 N N . LEU A 1 306 ? -8.380 -8.886 39.585 1.00 95.62 306 LEU A N 1
ATOM 2505 C CA . LEU A 1 306 ? -7.649 -8.458 40.783 1.00 95.62 306 LEU A CA 1
ATOM 2506 C C . LEU A 1 306 ? -8.578 -7.957 41.894 1.00 95.62 306 LEU A C 1
ATOM 2508 O O . LEU A 1 306 ? -8.295 -8.191 43.069 1.00 95.62 306 LEU A O 1
ATOM 2512 N N . SER A 1 307 ? -9.682 -7.289 41.544 1.00 94.75 307 SER A N 1
ATOM 2513 C CA . SER A 1 307 ? -10.714 -6.912 42.516 1.00 94.75 307 SER A CA 1
ATOM 2514 C C . SER A 1 307 ? -11.442 -8.130 43.090 1.00 94.75 307 SER A C 1
ATOM 2516 O O . SER A 1 307 ? -11.796 -8.105 44.264 1.00 94.75 307 SER A O 1
ATOM 2518 N N . ALA A 1 308 ? -11.640 -9.190 42.298 1.00 95.12 308 ALA A N 1
ATOM 2519 C CA . ALA A 1 308 ? -12.239 -10.440 42.765 1.00 95.12 308 ALA A CA 1
ATOM 2520 C C . ALA A 1 308 ? -11.276 -11.272 43.632 1.00 95.12 308 ALA A C 1
ATOM 2522 O O . ALA A 1 308 ? -11.703 -11.854 44.623 1.00 95.12 308 ALA A O 1
ATOM 2523 N N . ALA A 1 309 ? -9.983 -11.306 43.291 1.00 94.81 309 ALA A N 1
ATOM 2524 C CA . ALA A 1 309 ? -8.967 -12.041 44.051 1.00 94.81 309 ALA A CA 1
ATOM 2525 C C . ALA A 1 309 ? -8.650 -11.402 45.416 1.00 94.81 309 ALA A C 1
ATOM 2527 O O . ALA A 1 309 ? -8.306 -12.101 46.366 1.00 94.81 309 ALA A O 1
ATOM 2528 N N . HIS A 1 310 ? -8.771 -10.077 45.520 1.00 89.94 310 HIS A N 1
ATOM 2529 C CA . HIS A 1 310 ? -8.557 -9.330 46.757 1.00 89.94 310 HIS A CA 1
ATOM 2530 C C . HIS A 1 310 ? -9.741 -8.394 47.005 1.00 89.94 310 HIS A C 1
ATOM 2532 O O . HIS A 1 310 ? -9.623 -7.189 46.736 1.00 89.94 310 HIS A O 1
ATOM 2538 N N . PRO A 1 311 ? -10.881 -8.916 47.499 1.00 83.75 311 PRO A N 1
ATOM 2539 C CA . PRO A 1 311 ? -11.986 -8.063 47.901 1.00 83.75 311 PRO A CA 1
ATOM 2540 C C . PRO A 1 311 ? -11.453 -7.067 48.931 1.00 83.75 311 PRO A C 1
ATOM 2542 O O . PRO A 1 311 ? -10.855 -7.449 49.937 1.00 83.75 311 PRO A O 1
ATOM 2545 N N . SER A 1 312 ? -11.586 -5.772 48.633 1.00 79.81 312 SER A N 1
ATOM 2546 C CA . SER A 1 312 ? -11.115 -4.724 49.535 1.00 79.81 312 SER A CA 1
ATOM 2547 C C . SER A 1 312 ? -11.741 -4.952 50.916 1.00 79.81 312 SER A C 1
ATOM 2549 O O . SER A 1 312 ? -12.960 -5.129 50.982 1.00 79.81 312 SER A O 1
ATOM 2551 N N . PRO A 1 313 ? -10.966 -4.929 52.016 1.00 75.56 313 PRO A N 1
ATOM 2552 C CA . PRO A 1 313 ? -11.503 -5.165 53.357 1.00 75.56 313 PRO A CA 1
ATOM 2553 C C . PRO A 1 313 ? -12.630 -4.185 53.731 1.00 75.56 313 PRO A C 1
ATOM 2555 O O . PRO A 1 313 ? -13.475 -4.518 54.554 1.00 75.56 313 PRO A O 1
ATOM 2558 N N . ALA A 1 314 ? -12.715 -3.026 53.065 1.00 69.06 314 ALA A N 1
ATOM 2559 C CA . ALA A 1 314 ? -13.817 -2.073 53.209 1.00 69.06 314 ALA A CA 1
ATOM 2560 C C . ALA A 1 314 ? -15.172 -2.577 52.666 1.00 69.06 314 ALA A C 1
ATOM 2562 O O . ALA A 1 314 ? -16.213 -2.108 53.110 1.00 69.06 314 ALA A O 1
ATOM 2563 N N . ALA A 1 315 ? -15.181 -3.521 51.719 1.00 64.62 315 ALA A N 1
ATOM 2564 C CA . ALA A 1 315 ? -16.410 -4.154 51.233 1.00 64.62 315 ALA A CA 1
ATOM 2565 C C . ALA A 1 315 ? -16.847 -5.329 52.128 1.00 64.62 315 ALA A C 1
ATOM 2567 O O . ALA A 1 315 ? -18.035 -5.623 52.213 1.00 64.62 315 ALA A O 1
ATOM 2568 N N . ALA A 1 316 ? -15.905 -5.967 52.834 1.00 61.84 316 ALA A N 1
ATOM 2569 C CA . ALA A 1 316 ? -16.197 -7.047 53.778 1.00 61.84 316 ALA A CA 1
ATOM 2570 C C . ALA A 1 316 ? -16.750 -6.541 55.127 1.00 61.84 316 ALA A C 1
ATOM 2572 O O . ALA A 1 316 ? -17.395 -7.302 55.841 1.00 61.84 316 ALA A O 1
ATOM 2573 N N . SER A 1 317 ? -16.552 -5.262 55.473 1.00 62.16 317 SER A N 1
ATOM 2574 C CA . SER A 1 317 ? -17.104 -4.644 56.691 1.00 62.16 317 SER A CA 1
ATOM 2575 C C . SER A 1 317 ? -18.501 -4.023 56.514 1.00 62.16 317 SER A C 1
ATOM 2577 O O . SER A 1 317 ? -19.041 -3.435 57.452 1.00 62.16 317 SER A O 1
ATOM 2579 N N . GLY A 1 318 ? -19.128 -4.181 55.343 1.00 56.19 318 GLY A N 1
ATOM 2580 C CA . GLY A 1 318 ? -20.450 -3.640 54.998 1.00 56.19 318 GLY A CA 1
ATOM 2581 C C . GLY A 1 318 ? -21.646 -4.407 55.575 1.00 56.19 318 GLY A C 1
ATOM 2582 O O . GLY A 1 318 ? -22.634 -4.601 54.874 1.00 56.19 318 GLY A O 1
ATOM 2583 N N . GLY A 1 319 ? -21.561 -4.852 56.830 1.00 52.72 319 GLY A N 1
ATOM 2584 C CA . GLY A 1 319 ? -22.579 -5.694 57.459 1.00 52.72 319 GLY A CA 1
ATOM 2585 C C . GLY A 1 319 ? -22.673 -5.572 58.978 1.00 52.72 319 GLY A C 1
ATOM 2586 O O . GLY A 1 319 ? -22.918 -6.573 59.633 1.00 52.72 319 GLY A O 1
ATOM 2587 N N . ALA A 1 320 ? -22.465 -4.387 59.560 1.00 52.75 320 ALA A N 1
ATOM 2588 C CA . ALA A 1 320 ? -22.931 -4.092 60.919 1.00 52.75 320 ALA A CA 1
ATOM 2589 C C . ALA A 1 320 ? -23.081 -2.579 61.118 1.00 52.75 320 ALA A C 1
ATOM 2591 O O . ALA A 1 320 ? -22.194 -1.875 61.601 1.00 52.75 320 ALA A O 1
ATOM 2592 N N . ALA A 1 321 ? -24.241 -2.076 60.711 1.00 57.53 321 ALA A N 1
ATOM 2593 C CA . ALA A 1 321 ? -24.725 -0.770 61.103 1.00 57.53 321 ALA A CA 1
ATOM 2594 C C . ALA A 1 321 ? -25.050 -0.767 62.605 1.00 57.53 321 ALA A C 1
ATOM 2596 O O . ALA A 1 321 ? -26.139 -1.156 62.999 1.00 57.53 321 ALA A O 1
ATOM 2597 N N . THR A 1 322 ? -24.135 -0.267 63.430 1.00 47.94 322 THR A N 1
ATOM 2598 C CA . THR A 1 322 ? -24.454 0.410 64.699 1.00 47.94 322 THR A CA 1
ATOM 2599 C C . THR A 1 322 ? -23.351 1.434 64.942 1.00 47.94 322 THR A C 1
ATOM 2601 O O . THR A 1 322 ? -22.204 1.091 65.194 1.00 47.94 322 THR A O 1
ATOM 2604 N N . SER A 1 323 ? -23.609 2.708 64.656 1.00 58.00 323 SER A N 1
ATOM 2605 C CA . SER A 1 323 ? -23.987 3.672 65.694 1.00 58.00 323 SER A CA 1
ATOM 2606 C C . SER A 1 323 ? -23.019 3.670 66.880 1.00 58.00 323 SER A C 1
ATOM 2608 O O . SER A 1 323 ? -23.156 2.862 67.792 1.00 58.00 323 SER A O 1
ATOM 2610 N N . ARG A 1 324 ? -22.080 4.623 66.898 1.00 49.62 324 ARG A N 1
ATOM 2611 C CA . ARG A 1 324 ? -22.027 5.667 67.938 1.00 49.62 324 ARG A CA 1
ATOM 2612 C C . ARG A 1 324 ? -20.859 6.621 67.707 1.00 49.62 324 ARG A C 1
ATOM 2614 O O . ARG A 1 324 ? -19.705 6.365 68.020 1.00 49.62 324 ARG A O 1
ATOM 2621 N N . ARG A 1 325 ? -21.244 7.778 67.177 1.00 59.81 325 ARG A N 1
ATOM 2622 C CA . ARG A 1 325 ? -20.848 9.119 67.613 1.00 59.81 325 ARG A CA 1
ATOM 2623 C C . ARG A 1 325 ? -20.182 9.118 69.004 1.00 59.81 325 ARG A C 1
ATOM 2625 O O . ARG A 1 325 ? -20.881 9.031 70.006 1.00 59.81 325 ARG A O 1
ATOM 2632 N N . ALA A 1 326 ? -18.864 9.273 69.067 1.00 48.22 326 ALA A N 1
ATOM 2633 C CA . ALA A 1 326 ? -18.195 9.824 70.240 1.00 48.22 326 ALA A CA 1
ATOM 2634 C C . ALA A 1 326 ? -16.864 10.453 69.827 1.00 48.22 326 ALA A C 1
ATOM 2636 O O . ALA A 1 326 ? -15.939 9.797 69.357 1.00 48.22 326 ALA A O 1
ATOM 2637 N N . SER A 1 327 ? -16.816 11.767 69.994 1.00 61.25 327 SER A N 1
ATOM 2638 C CA . SER A 1 327 ? -15.626 12.598 69.974 1.00 61.25 327 SER A CA 1
ATOM 2639 C C . SER A 1 327 ? -14.561 12.060 70.928 1.00 61.25 327 SER A C 1
ATOM 2641 O O . SER A 1 327 ? -14.837 11.957 72.122 1.00 61.25 327 SER A O 1
ATOM 2643 N N . VAL A 1 328 ? -13.331 11.843 70.465 1.00 55.59 328 VAL A N 1
ATOM 2644 C CA . VAL A 1 328 ? -12.177 11.838 71.372 1.00 55.59 328 VAL A CA 1
ATOM 2645 C C . VAL A 1 328 ? -11.036 12.620 70.741 1.00 55.59 328 VAL A C 1
ATOM 2647 O O . VAL A 1 328 ? -10.564 12.343 69.640 1.00 55.59 328 VAL A O 1
ATOM 2650 N N . LYS A 1 329 ? -10.672 13.669 71.474 1.00 55.78 329 LYS A N 1
ATOM 2651 C CA . LYS A 1 329 ? -9.586 14.607 71.236 1.00 55.78 329 LYS A CA 1
ATOM 2652 C C . LYS A 1 329 ? -8.237 13.885 71.224 1.00 55.78 329 LYS A C 1
ATOM 2654 O O . LYS A 1 329 ? -7.998 13.001 72.033 1.00 55.78 329 LYS A O 1
ATOM 2659 N N . GLN A 1 330 ? -7.363 14.367 70.343 1.00 58.66 330 GLN A N 1
ATOM 2660 C CA . GLN A 1 330 ? -5.931 14.581 70.570 1.00 58.66 330 GLN A CA 1
ATOM 2661 C C . GLN A 1 330 ? -5.208 13.574 71.483 1.00 58.66 330 GLN A C 1
ATOM 2663 O O . GLN A 1 330 ? -5.198 13.720 72.701 1.00 58.66 330 GLN A O 1
ATOM 2668 N N . SER A 1 331 ? -4.406 12.691 70.889 1.00 46.28 331 SER A N 1
ATOM 2669 C CA . SER A 1 331 ? -3.153 12.281 71.524 1.00 46.28 331 SER A CA 1
ATOM 2670 C C . SER A 1 331 ? -2.027 12.244 70.492 1.00 46.28 331 SER A C 1
ATOM 2672 O O . SER A 1 331 ? -2.011 11.523 69.497 1.00 46.28 331 SER A O 1
ATOM 2674 N N . LYS A 1 332 ? -1.104 13.170 70.722 1.00 56.91 332 LYS A N 1
ATOM 2675 C CA . LYS A 1 332 ? 0.070 13.504 69.935 1.00 56.91 332 LYS A CA 1
ATOM 2676 C C . LYS A 1 332 ? 1.228 12.692 70.511 1.00 56.91 332 LYS A C 1
ATOM 2678 O O . LYS A 1 332 ? 1.895 13.169 71.413 1.00 56.91 332 LYS A O 1
ATOM 2683 N N . THR A 1 333 ? 1.470 11.476 70.030 1.00 46.84 333 THR A N 1
ATOM 2684 C CA . THR A 1 333 ? 2.725 10.749 70.305 1.00 46.84 333 THR A CA 1
ATOM 2685 C C . THR A 1 333 ? 3.093 9.867 69.117 1.00 46.84 333 THR A C 1
ATOM 2687 O O . THR A 1 333 ? 2.718 8.705 68.993 1.00 46.84 333 THR A O 1
ATOM 2690 N N . ARG A 1 334 ? 3.871 10.468 68.213 1.00 51.41 334 ARG A N 1
ATOM 2691 C CA . ARG A 1 334 ? 4.635 9.800 67.156 1.00 51.41 334 ARG A CA 1
ATOM 2692 C C . ARG A 1 334 ? 5.655 8.859 67.818 1.00 51.41 334 ARG A C 1
ATOM 2694 O O . ARG A 1 334 ? 6.764 9.277 68.134 1.00 51.41 334 ARG A O 1
ATOM 2701 N N . ARG A 1 335 ? 5.300 7.588 68.026 1.00 47.16 335 ARG A N 1
ATOM 2702 C CA . ARG A 1 335 ? 6.292 6.509 68.140 1.00 47.16 335 ARG A CA 1
ATOM 2703 C C . ARG A 1 335 ? 6.546 5.968 66.741 1.00 47.16 335 ARG A C 1
ATOM 2705 O O . ARG A 1 335 ? 5.710 5.286 66.157 1.00 47.16 335 ARG A O 1
ATOM 2712 N N . VAL A 1 336 ? 7.704 6.333 66.204 1.00 56.72 336 VAL A N 1
ATOM 2713 C CA . VAL A 1 336 ? 8.290 5.756 64.995 1.00 56.72 336 VAL A CA 1
ATOM 2714 C C . VAL A 1 336 ? 8.648 4.304 65.327 1.00 56.72 336 VAL A C 1
ATOM 2716 O O . VAL A 1 336 ? 9.708 4.023 65.875 1.00 56.72 336 VAL A O 1
ATOM 2719 N N . SER A 1 337 ? 7.707 3.390 65.088 1.00 54.00 337 SER A N 1
ATOM 2720 C CA . SER A 1 337 ? 7.949 1.948 65.133 1.00 54.00 337 SER A CA 1
ATOM 2721 C C . SER A 1 337 ? 8.708 1.548 63.868 1.00 54.00 337 SER A C 1
ATOM 2723 O O . SER A 1 337 ? 8.149 1.529 62.776 1.00 54.00 337 SER A O 1
ATOM 2725 N N . THR A 1 338 ? 9.996 1.255 64.019 1.00 54.50 338 THR A N 1
ATOM 2726 C CA . THR A 1 338 ? 10.921 0.764 62.985 1.00 54.50 338 THR A CA 1
ATOM 2727 C C . THR A 1 338 ? 10.933 -0.765 62.858 1.00 54.50 338 THR A C 1
ATOM 2729 O O . THR A 1 338 ? 11.922 -1.336 62.405 1.00 54.50 338 THR A O 1
ATOM 2732 N N . LYS A 1 339 ? 9.861 -1.476 63.235 1.00 49.00 339 LYS A N 1
ATOM 2733 C CA . LYS A 1 339 ? 9.807 -2.943 63.107 1.00 49.00 339 LYS A CA 1
ATOM 2734 C C . LYS A 1 339 ? 8.582 -3.404 62.329 1.00 49.00 339 LYS A C 1
ATOM 2736 O O . LYS A 1 339 ? 7.458 -3.344 62.812 1.00 49.00 339 LYS A O 1
ATOM 2741 N N . GLY A 1 340 ? 8.872 -3.886 61.126 1.00 53.00 340 GLY A N 1
ATOM 2742 C CA . GLY A 1 340 ? 7.929 -4.364 60.129 1.00 53.00 340 GLY A CA 1
ATOM 2743 C C . GLY A 1 340 ? 8.049 -3.485 58.899 1.00 53.00 340 GLY A C 1
ATOM 2744 O O . GLY A 1 340 ? 7.455 -2.413 58.859 1.00 53.00 340 GLY A O 1
ATOM 2745 N N . VAL A 1 341 ? 8.846 -3.909 57.913 1.00 59.03 341 VAL A N 1
ATOM 2746 C CA . VAL A 1 341 ? 8.737 -3.391 56.544 1.00 59.03 341 VAL A CA 1
ATOM 2747 C C . VAL A 1 341 ? 7.306 -3.703 56.130 1.00 59.03 341 VAL A C 1
ATOM 2749 O O . VAL A 1 341 ? 7.003 -4.831 55.755 1.00 59.03 341 VAL A O 1
ATOM 2752 N N . GLY A 1 342 ? 6.407 -2.745 56.369 1.00 59.78 342 GLY A N 1
ATOM 2753 C CA . GLY A 1 342 ? 4.997 -2.879 56.062 1.00 59.78 342 GLY A CA 1
ATOM 2754 C C . GLY A 1 342 ? 4.907 -3.284 54.608 1.00 59.78 342 GLY A C 1
ATOM 2755 O O . GLY A 1 342 ? 5.506 -2.630 53.754 1.00 59.78 342 GLY A O 1
ATOM 2756 N N . GLU A 1 343 ? 4.245 -4.406 54.360 1.00 70.81 343 GLU A N 1
ATOM 2757 C CA . GLU A 1 343 ? 3.976 -4.909 53.027 1.00 70.81 343 GLU A CA 1
ATOM 2758 C C . GLU A 1 343 ? 3.413 -3.744 52.208 1.00 70.81 343 GLU A C 1
ATOM 2760 O O . GLU A 1 343 ? 2.317 -3.251 52.484 1.00 70.81 343 GLU A O 1
ATOM 2765 N N . ILE A 1 344 ? 4.223 -3.205 51.291 1.00 81.44 344 ILE A N 1
ATOM 2766 C CA . ILE A 1 344 ? 3.846 -2.054 50.475 1.00 81.44 344 ILE A CA 1
ATOM 2767 C C . ILE A 1 344 ? 2.718 -2.552 49.577 1.00 81.44 344 ILE A C 1
ATOM 2769 O O . ILE A 1 344 ? 2.956 -3.170 48.540 1.00 81.44 344 ILE A O 1
ATOM 2773 N N . GLN A 1 345 ? 1.476 -2.345 50.015 1.00 85.75 345 GLN A N 1
ATOM 2774 C CA . GLN A 1 345 ? 0.305 -2.753 49.260 1.00 85.75 345 GLN A CA 1
ATOM 2775 C C . GLN A 1 345 ? 0.222 -1.883 48.011 1.00 85.75 345 GLN A C 1
ATOM 2777 O O . GLN A 1 345 ? -0.203 -0.729 48.057 1.00 85.75 345 GLN A O 1
ATOM 2782 N N . LEU A 1 346 ? 0.654 -2.453 46.886 1.00 90.19 346 LEU A N 1
ATOM 2783 C CA . LEU A 1 346 ? 0.528 -1.831 45.576 1.00 90.19 346 LEU A CA 1
ATOM 2784 C C . LEU A 1 346 ? -0.940 -1.485 45.324 1.00 90.19 346 LEU A C 1
ATOM 2786 O O . LEU A 1 346 ? -1.850 -2.315 45.480 1.00 90.19 346 LEU A O 1
ATOM 2790 N N . THR A 1 347 ? -1.170 -0.255 44.880 1.00 94.31 347 THR A N 1
ATOM 2791 C CA . THR A 1 347 ? -2.500 0.197 44.477 1.00 94.31 347 THR A CA 1
ATOM 2792 C C . THR A 1 347 ? -3.058 -0.727 43.388 1.00 94.31 347 THR A C 1
ATOM 2794 O O . THR 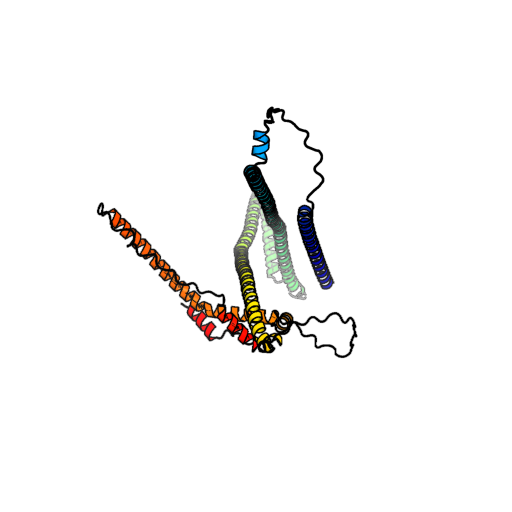A 1 347 ? -2.313 -1.362 42.636 1.00 94.31 347 THR A O 1
ATOM 2797 N N . LEU A 1 348 ? -4.389 -0.822 43.260 1.00 93.81 348 LEU A N 1
ATOM 2798 C CA . LEU A 1 348 ? -5.008 -1.648 42.209 1.00 93.81 348 LEU A CA 1
ATOM 2799 C C . LEU A 1 348 ? -4.471 -1.279 40.814 1.00 93.81 348 LEU A C 1
ATOM 2801 O O . LEU A 1 348 ? -4.226 -2.158 39.995 1.00 93.81 348 LEU A O 1
ATOM 2805 N N . GLN A 1 349 ? -4.222 0.011 40.563 1.00 95.75 349 GLN A N 1
ATOM 2806 C CA . GLN A 1 349 ? -3.664 0.479 39.295 1.00 95.75 349 GLN A CA 1
ATOM 2807 C C . GLN A 1 349 ? -2.229 -0.005 39.060 1.00 95.75 349 GLN A C 1
ATOM 2809 O O . GLN A 1 349 ? -1.893 -0.369 37.934 1.00 95.75 349 GLN A O 1
ATOM 2814 N N . GLU A 1 350 ? -1.382 -0.023 40.089 1.00 95.81 350 GLU A N 1
ATOM 2815 C CA . GLU A 1 350 ? -0.017 -0.552 39.987 1.00 95.81 350 GLU A CA 1
ATOM 2816 C C . GLU A 1 350 ? -0.027 -2.061 39.763 1.00 95.81 350 GLU A C 1
ATOM 2818 O O . GLU A 1 350 ? 0.661 -2.541 38.865 1.00 95.81 350 GLU A O 1
ATOM 2823 N N . ARG A 1 351 ? -0.885 -2.797 40.482 1.00 96.06 351 ARG A N 1
ATOM 2824 C CA . ARG A 1 351 ? -1.069 -4.240 40.269 1.00 96.06 351 ARG A CA 1
ATOM 2825 C C . ARG A 1 351 ? -1.539 -4.550 38.849 1.00 96.06 351 ARG A C 1
ATOM 2827 O O . ARG A 1 351 ? -0.983 -5.434 38.206 1.00 96.06 351 ARG A O 1
ATOM 2834 N N . VAL A 1 352 ? -2.490 -3.773 38.320 1.00 97.38 352 VAL A N 1
ATOM 2835 C CA . VAL A 1 352 ? -2.919 -3.893 36.918 1.00 97.38 352 VAL A CA 1
ATOM 2836 C C . VAL A 1 352 ? -1.748 -3.623 35.975 1.00 97.38 352 VAL A C 1
ATOM 2838 O O . VAL A 1 352 ? -1.538 -4.415 35.067 1.00 97.38 352 VAL A O 1
ATOM 2841 N N . LYS A 1 353 ? -0.968 -2.550 36.179 1.00 96.69 353 LYS A N 1
ATOM 2842 C CA . LYS A 1 353 ? 0.183 -2.220 35.316 1.00 96.69 353 LYS A CA 1
ATOM 2843 C C . LYS A 1 353 ? 1.236 -3.328 35.292 1.00 96.69 353 LYS A C 1
ATOM 2845 O O . LYS A 1 353 ? 1.751 -3.615 34.218 1.00 96.69 353 LYS A O 1
ATOM 2850 N N . VAL A 1 354 ? 1.530 -3.939 36.440 1.00 97.00 354 VAL A N 1
ATOM 2851 C CA . VAL A 1 354 ? 2.484 -5.056 36.553 1.00 97.00 354 VAL A CA 1
ATOM 2852 C C . VAL A 1 354 ? 1.944 -6.319 35.877 1.00 97.00 354 VAL A C 1
ATOM 2854 O O . VAL A 1 354 ? 2.707 -7.051 35.256 1.00 97.00 354 VAL A O 1
ATOM 2857 N N . ALA A 1 355 ? 0.632 -6.552 35.945 1.00 97.38 355 ALA A N 1
ATOM 2858 C CA . ALA A 1 355 ? -0.019 -7.712 35.340 1.00 97.38 355 ALA A CA 1
ATOM 2859 C C . ALA A 1 355 ? -0.328 -7.561 33.833 1.00 97.38 355 ALA A C 1
ATOM 2861 O O . ALA A 1 355 ? -0.834 -8.504 33.221 1.00 97.38 355 ALA A O 1
ATOM 2862 N N . LEU A 1 356 ? -0.062 -6.398 33.221 1.00 98.12 356 LEU A N 1
ATOM 2863 C CA . LEU A 1 356 ? -0.237 -6.203 31.777 1.00 98.12 356 LEU A CA 1
ATOM 2864 C C . LEU A 1 356 ? 0.767 -7.046 30.988 1.00 98.12 356 LEU A C 1
ATOM 2866 O O . LEU A 1 356 ? 1.951 -7.101 31.320 1.00 98.12 356 LEU A O 1
ATOM 2870 N N . LEU A 1 357 ? 0.321 -7.615 29.866 1.00 98.00 357 LEU A N 1
ATOM 2871 C CA . LEU A 1 357 ? 1.235 -8.241 28.920 1.00 98.00 357 LEU A CA 1
ATOM 2872 C C . LEU A 1 357 ? 2.241 -7.208 28.379 1.00 98.00 357 LEU A C 1
ATOM 2874 O O . LEU A 1 357 ? 1.843 -6.083 28.028 1.00 98.00 357 LEU A O 1
ATOM 2878 N N . PRO A 1 358 ? 3.527 -7.588 28.234 1.00 98.06 358 PRO A N 1
ATOM 2879 C CA . PRO A 1 358 ? 4.524 -6.740 27.598 1.00 98.06 358 PRO A CA 1
ATOM 2880 C C . PRO A 1 358 ? 4.072 -6.296 26.205 1.00 98.06 358 PRO A C 1
ATOM 2882 O O . PRO A 1 358 ? 3.538 -7.087 25.421 1.00 98.06 358 PRO A O 1
ATOM 2885 N N . GLU A 1 359 ? 4.322 -5.030 25.870 1.00 97.50 359 GLU A N 1
ATOM 2886 C CA . GLU A 1 359 ? 3.845 -4.428 24.620 1.00 97.50 359 GLU A CA 1
ATOM 2887 C C . GLU A 1 359 ? 4.313 -5.195 23.379 1.00 97.50 359 GLU A C 1
ATOM 2889 O O . GLU A 1 359 ? 3.530 -5.403 22.452 1.00 97.50 359 GLU A O 1
ATOM 2894 N N . GLN A 1 360 ? 5.558 -5.673 23.384 1.00 97.94 360 GLN A N 1
ATOM 2895 C CA . GLN A 1 360 ? 6.127 -6.443 22.281 1.00 97.94 360 GLN A CA 1
ATOM 2896 C C . GLN A 1 360 ? 5.375 -7.759 22.038 1.00 97.94 360 GLN A C 1
ATOM 2898 O O . GLN A 1 360 ? 5.081 -8.083 20.888 1.00 97.94 360 GLN A O 1
ATOM 2903 N N . VAL A 1 361 ? 5.009 -8.479 23.105 1.00 98.12 361 VAL A N 1
ATOM 2904 C CA . VAL A 1 361 ? 4.260 -9.745 23.017 1.00 98.12 361 VAL A CA 1
ATOM 2905 C C . VAL A 1 361 ? 2.861 -9.491 22.460 1.00 98.12 361 VAL A C 1
ATOM 2907 O O . VAL A 1 361 ? 2.444 -10.149 21.506 1.00 98.12 361 VAL A O 1
ATOM 2910 N N . ARG A 1 362 ? 2.162 -8.479 22.991 1.00 98.00 362 ARG A N 1
ATOM 2911 C CA . ARG A 1 362 ? 0.836 -8.068 22.506 1.00 98.00 362 ARG A CA 1
ATOM 2912 C C . ARG A 1 362 ? 0.878 -7.671 21.033 1.00 98.00 362 ARG A C 1
ATOM 2914 O O . ARG A 1 362 ? 0.059 -8.143 20.247 1.00 98.00 362 ARG A O 1
ATOM 2921 N N . ARG A 1 363 ? 1.841 -6.832 20.646 1.00 98.12 363 ARG A N 1
ATOM 2922 C CA . ARG A 1 363 ? 1.999 -6.370 19.264 1.00 98.12 363 ARG A CA 1
ATOM 2923 C C . ARG A 1 363 ? 2.264 -7.532 18.313 1.00 98.12 363 ARG A C 1
ATOM 2925 O O . ARG A 1 363 ? 1.582 -7.635 17.299 1.00 98.12 363 ARG A O 1
ATOM 2932 N N . GLN A 1 364 ? 3.194 -8.424 18.651 1.00 98.06 364 GLN A N 1
ATOM 2933 C CA . GLN A 1 364 ? 3.513 -9.590 17.826 1.00 98.06 364 GLN A CA 1
ATOM 2934 C C . GLN A 1 364 ? 2.302 -10.522 17.664 1.00 98.06 364 GLN A C 1
ATOM 2936 O O . GLN A 1 364 ? 2.025 -10.988 16.557 1.00 98.06 364 GLN A O 1
ATOM 2941 N N . PHE A 1 365 ? 1.545 -10.759 18.741 1.00 98.38 365 PHE A N 1
ATOM 2942 C CA . PHE A 1 365 ? 0.326 -11.566 18.696 1.00 98.38 365 PHE A CA 1
ATOM 2943 C C . PHE A 1 365 ? -0.732 -10.940 17.774 1.00 98.38 365 PHE A C 1
ATOM 2945 O O . PHE A 1 365 ? -1.245 -11.604 16.871 1.00 98.38 365 PHE A O 1
ATOM 2952 N N . VAL A 1 366 ? -1.012 -9.643 17.950 1.00 98.19 366 VAL A N 1
ATOM 2953 C CA . VAL A 1 366 ? -1.974 -8.893 17.126 1.00 98.19 366 VAL A CA 1
ATOM 2954 C C . VAL A 1 366 ? -1.547 -8.868 15.656 1.00 98.19 366 VAL A C 1
ATOM 2956 O O . VAL A 1 366 ? -2.381 -9.077 14.778 1.00 98.19 366 VAL A O 1
ATOM 2959 N N . GLU A 1 367 ? -0.262 -8.665 15.356 1.00 98.00 367 GLU A N 1
ATOM 2960 C CA . GLU A 1 367 ? 0.254 -8.678 13.981 1.00 98.00 367 GLU A CA 1
ATOM 2961 C C . GLU A 1 367 ? 0.044 -10.040 13.296 1.00 98.00 367 GLU A C 1
ATOM 2963 O O . GLU A 1 367 ? -0.381 -10.084 12.134 1.00 98.00 367 GLU A O 1
ATOM 2968 N N . ASN A 1 368 ? 0.280 -11.145 14.012 1.00 97.81 368 ASN A N 1
ATOM 2969 C CA . ASN A 1 368 ? 0.071 -12.498 13.495 1.00 97.81 368 ASN A CA 1
ATOM 2970 C C . ASN A 1 368 ? -1.414 -12.819 13.275 1.00 97.81 368 ASN A C 1
ATOM 2972 O O . ASN A 1 368 ? -1.773 -13.325 12.210 1.00 97.81 368 ASN A O 1
ATOM 2976 N N . GLU A 1 369 ? -2.296 -12.464 14.212 1.00 98.00 369 GLU A N 1
ATOM 2977 C CA . GLU A 1 369 ? -3.744 -12.662 14.049 1.00 98.00 369 GLU A CA 1
ATOM 2978 C C . GLU A 1 369 ? -4.326 -11.786 12.928 1.00 98.00 369 GLU A C 1
ATOM 2980 O O . GLU A 1 369 ? -5.111 -12.259 12.103 1.00 98.00 369 GLU A O 1
ATOM 2985 N N . LEU A 1 370 ? -3.896 -10.524 12.809 1.00 97.38 370 LEU A N 1
ATOM 2986 C CA . LEU A 1 370 ? -4.286 -9.659 11.689 1.00 97.38 370 LEU A CA 1
ATOM 2987 C C . LEU A 1 370 ? -3.745 -10.178 10.351 1.00 97.38 370 LEU A C 1
ATOM 2989 O O . LEU A 1 370 ? -4.376 -9.999 9.305 1.00 97.38 370 LEU A O 1
ATOM 2993 N N . ARG A 1 371 ? -2.573 -10.823 10.339 1.00 96.31 371 ARG A N 1
ATOM 2994 C CA . ARG A 1 371 ? -2.067 -11.526 9.155 1.00 96.31 371 ARG A CA 1
ATOM 2995 C C . ARG A 1 371 ? -2.968 -12.703 8.798 1.00 96.31 371 ARG A C 1
ATOM 2997 O O . ARG A 1 371 ? -3.433 -12.733 7.663 1.00 96.31 371 ARG A O 1
ATOM 3004 N N . PHE A 1 372 ? -3.255 -13.603 9.734 1.00 96.38 372 PHE A N 1
ATOM 3005 C CA . PHE A 1 372 ? -4.149 -14.739 9.504 1.00 96.38 372 PHE A CA 1
ATOM 3006 C C . PHE A 1 372 ? -5.521 -14.285 8.992 1.00 96.38 372 PHE A C 1
ATOM 3008 O O . PHE A 1 372 ? -5.983 -14.751 7.952 1.00 96.38 372 PHE A O 1
ATOM 3015 N N . ARG A 1 373 ? -6.130 -13.293 9.650 1.00 96.06 373 ARG A N 1
ATOM 3016 C CA . ARG A 1 373 ? -7.441 -12.758 9.271 1.00 96.06 373 ARG A CA 1
ATOM 3017 C C . ARG A 1 373 ? -7.463 -12.191 7.855 1.00 96.06 373 ARG A C 1
ATOM 3019 O O . ARG A 1 373 ? -8.435 -12.405 7.143 1.00 96.06 373 ARG A O 1
ATOM 3026 N N . ARG A 1 374 ? -6.406 -11.492 7.422 1.00 94.94 374 ARG A N 1
ATOM 3027 C CA . ARG A 1 374 ? -6.310 -11.003 6.034 1.00 94.94 374 ARG A CA 1
ATOM 3028 C C . ARG A 1 374 ? -6.363 -12.150 5.031 1.00 94.94 374 ARG A C 1
ATOM 3030 O O . ARG A 1 374 ? -7.070 -12.018 4.043 1.00 94.94 374 ARG A O 1
ATOM 3037 N N . PHE A 1 375 ? -5.661 -13.252 5.294 1.00 94.00 375 PHE A N 1
ATOM 3038 C CA . PHE A 1 375 ? -5.716 -14.440 4.438 1.00 94.00 375 PHE A CA 1
ATOM 3039 C C . PHE A 1 375 ? -7.101 -15.089 4.458 1.00 94.00 375 PHE A C 1
ATOM 3041 O O . PHE A 1 375 ? -7.668 -15.328 3.397 1.00 94.00 375 PHE A O 1
ATOM 3048 N N . ALA A 1 376 ? -7.683 -15.277 5.645 1.00 94.12 376 ALA A N 1
ATOM 3049 C CA . ALA A 1 376 ? -9.024 -15.841 5.795 1.00 94.12 376 ALA A CA 1
ATOM 3050 C C . ALA A 1 376 ? -10.118 -14.991 5.117 1.00 94.12 376 ALA A C 1
ATOM 3052 O O . ALA A 1 376 ? -11.142 -15.522 4.700 1.00 94.12 376 ALA A O 1
ATOM 3053 N N . LEU A 1 377 ? -9.908 -13.676 4.976 1.00 95.12 377 LEU A N 1
ATOM 3054 C CA . LEU A 1 377 ? -10.862 -12.764 4.341 1.00 95.12 377 LEU A CA 1
ATOM 3055 C C . LEU A 1 377 ? -10.790 -12.767 2.806 1.00 95.12 377 LEU A C 1
ATOM 3057 O O . LEU A 1 377 ? -11.740 -12.326 2.164 1.00 95.12 377 LEU A O 1
ATOM 3061 N N . LEU A 1 378 ? -9.700 -13.251 2.201 1.00 93.94 378 LEU A N 1
ATOM 3062 C CA . LEU A 1 378 ? -9.515 -13.206 0.745 1.00 93.94 378 LEU A CA 1
ATOM 3063 C C . LEU A 1 378 ? -10.660 -13.880 -0.033 1.00 93.94 378 LEU A C 1
ATOM 3065 O O . LEU A 1 378 ? -11.190 -13.226 -0.930 1.00 93.94 378 LEU A O 1
ATOM 3069 N N . PRO A 1 379 ? -11.128 -15.100 0.310 1.00 92.94 379 PRO A N 1
ATOM 3070 C CA . PRO A 1 379 ? -12.262 -15.715 -0.384 1.00 92.94 379 PRO A CA 1
ATOM 3071 C C . PRO A 1 379 ? -13.541 -14.867 -0.314 1.00 92.94 379 PRO A C 1
ATOM 3073 O O . PRO A 1 379 ? -14.274 -14.763 -1.294 1.00 92.94 379 PRO A O 1
ATOM 3076 N N . HIS A 1 380 ? -13.787 -14.207 0.823 1.00 94.88 380 HIS A N 1
ATOM 3077 C CA . HIS A 1 380 ? -14.938 -13.319 0.994 1.00 94.88 380 HIS A CA 1
ATOM 3078 C C . HIS A 1 380 ? -14.821 -12.040 0.160 1.00 94.88 380 HIS A C 1
ATOM 3080 O O . HIS A 1 380 ? -15.833 -11.536 -0.317 1.00 94.88 380 HIS A O 1
ATOM 3086 N N . ILE A 1 381 ? -13.605 -11.522 -0.038 1.00 95.44 381 ILE A N 1
ATOM 3087 C CA . ILE A 1 381 ? -13.355 -10.376 -0.922 1.00 95.44 381 ILE A CA 1
ATOM 3088 C C . ILE A 1 381 ? -13.669 -10.747 -2.375 1.00 95.44 381 ILE A C 1
ATOM 3090 O O . ILE A 1 381 ? -14.344 -9.972 -3.046 1.00 95.44 381 ILE A O 1
ATOM 3094 N N . TYR A 1 382 ? -13.260 -11.931 -2.842 1.00 94.00 382 TYR A N 1
ATOM 3095 C CA . TYR A 1 382 ? -13.615 -12.403 -4.187 1.00 94.00 382 TYR A CA 1
ATOM 3096 C C . TYR A 1 382 ? -15.126 -12.585 -4.346 1.00 94.00 382 TYR A C 1
ATOM 3098 O O . TYR A 1 382 ? -15.717 -12.016 -5.257 1.00 94.00 382 TYR A O 1
ATOM 3106 N N . ALA A 1 383 ? -15.780 -13.257 -3.394 1.00 93.88 383 ALA A N 1
ATOM 3107 C CA . ALA A 1 383 ? -17.236 -13.398 -3.411 1.00 93.88 383 ALA A CA 1
ATOM 3108 C C . ALA A 1 383 ? -17.964 -12.038 -3.390 1.00 93.88 383 ALA A C 1
ATOM 3110 O O . ALA A 1 383 ? -19.014 -11.872 -4.013 1.00 93.88 383 ALA A O 1
ATOM 3111 N N . TRP A 1 384 ? -17.409 -11.046 -2.687 1.00 97.00 384 TRP A N 1
ATOM 3112 C CA . TRP A 1 384 ? -17.930 -9.682 -2.688 1.00 97.00 384 TRP A CA 1
ATOM 3113 C C . TRP A 1 384 ? -17.730 -8.976 -4.033 1.00 97.00 384 TRP A C 1
ATOM 3115 O O . TRP A 1 384 ? -18.637 -8.268 -4.463 1.00 97.00 384 TRP A O 1
ATOM 3125 N N . HIS A 1 385 ? -16.599 -9.179 -4.716 1.00 96.50 385 HIS A N 1
ATOM 3126 C CA . HIS A 1 385 ? -16.392 -8.675 -6.077 1.00 96.50 385 HIS A CA 1
ATOM 3127 C C . HIS A 1 385 ? -17.438 -9.241 -7.045 1.00 96.50 385 HIS A C 1
ATOM 3129 O O . HIS A 1 385 ? -18.118 -8.461 -7.710 1.00 96.50 385 HIS A O 1
ATOM 3135 N N . ASP A 1 386 ? -17.685 -10.553 -7.014 1.00 95.88 386 ASP A N 1
ATOM 3136 C CA . ASP A 1 386 ? -18.732 -11.184 -7.830 1.00 95.88 386 ASP A CA 1
ATOM 3137 C C . ASP A 1 386 ? -20.125 -10.611 -7.523 1.00 95.88 386 ASP A C 1
ATOM 3139 O O . ASP A 1 386 ? -20.944 -10.363 -8.414 1.00 95.88 386 ASP A O 1
ATOM 3143 N N . ALA A 1 387 ? -20.423 -10.397 -6.237 1.00 97.19 387 ALA A N 1
ATOM 3144 C CA . ALA A 1 387 ? -21.678 -9.793 -5.806 1.00 97.19 387 ALA A CA 1
ATOM 3145 C C . ALA A 1 387 ? -21.796 -8.328 -6.256 1.00 97.19 387 ALA A C 1
ATOM 3147 O O . ALA A 1 387 ? -22.886 -7.896 -6.630 1.00 97.19 387 ALA A O 1
ATOM 3148 N N . MET A 1 388 ? -20.693 -7.574 -6.245 1.00 98.00 388 MET A N 1
ATOM 3149 C CA . MET A 1 388 ? -20.631 -6.197 -6.735 1.00 98.00 388 MET A CA 1
ATOM 3150 C C . MET A 1 388 ? -20.859 -6.127 -8.245 1.00 98.00 388 MET A C 1
ATOM 3152 O O . MET A 1 388 ? -21.600 -5.258 -8.696 1.00 98.00 388 MET A O 1
ATOM 3156 N N . ASP A 1 389 ? -20.306 -7.055 -9.021 1.00 97.69 389 ASP A N 1
ATOM 3157 C CA . ASP A 1 389 ? -20.532 -7.109 -10.468 1.00 97.69 389 ASP A CA 1
ATOM 3158 C C . ASP A 1 389 ? -22.000 -7.410 -10.791 1.00 97.69 389 ASP A C 1
ATOM 3160 O O . ASP A 1 389 ? -22.619 -6.747 -11.630 1.00 97.69 389 ASP A O 1
ATOM 3164 N N . LYS A 1 390 ? -22.611 -8.356 -10.065 1.00 97.69 390 LYS A N 1
ATOM 3165 C CA . LYS A 1 390 ? -24.058 -8.624 -10.155 1.00 97.69 390 LYS A CA 1
ATOM 3166 C C . LYS A 1 390 ? -24.885 -7.409 -9.742 1.00 97.69 390 LYS A C 1
ATOM 3168 O O . LYS A 1 390 ? -25.892 -7.107 -10.379 1.00 97.69 390 LYS A O 1
ATOM 3173 N N . TYR A 1 391 ? -24.469 -6.714 -8.689 1.00 98.06 391 TYR A N 1
ATOM 3174 C CA . TYR A 1 391 ? -25.105 -5.487 -8.229 1.00 98.06 391 TYR A CA 1
ATOM 3175 C C . TYR A 1 391 ? -25.076 -4.403 -9.309 1.00 98.06 391 TYR A C 1
ATOM 3177 O O . TYR A 1 391 ? -26.119 -3.825 -9.592 1.00 98.06 391 TYR A O 1
ATOM 3185 N N . TRP A 1 392 ? -23.942 -4.172 -9.974 1.00 98.31 392 TRP A N 1
ATOM 3186 C CA . TRP A 1 392 ? -23.852 -3.163 -11.032 1.00 98.31 392 TRP A CA 1
ATOM 3187 C C . TRP A 1 392 ? -24.751 -3.475 -12.224 1.00 98.31 392 TRP A C 1
ATOM 3189 O O . TRP A 1 392 ? -25.422 -2.573 -12.718 1.00 98.31 392 TRP A O 1
ATOM 3199 N N . LYS A 1 393 ? -24.855 -4.747 -12.623 1.00 98.19 393 LYS A N 1
ATOM 3200 C CA . LYS A 1 393 ? -25.819 -5.174 -13.651 1.00 98.19 393 LYS A CA 1
ATOM 3201 C C . LYS A 1 393 ? -27.266 -4.895 -13.229 1.00 98.19 393 LYS A C 1
ATOM 3203 O O . LYS A 1 393 ? -28.047 -4.394 -14.029 1.00 98.19 393 LYS A O 1
ATOM 3208 N N . LYS A 1 394 ? -27.617 -5.162 -11.964 1.00 97.75 394 LYS A N 1
ATOM 3209 C CA . LYS A 1 394 ? -28.948 -4.841 -11.415 1.00 97.75 394 LYS A CA 1
ATOM 3210 C C . LYS A 1 394 ? -29.210 -3.339 -11.361 1.00 97.75 394 LYS A C 1
ATOM 3212 O O . LYS A 1 394 ? -30.322 -2.920 -11.646 1.00 97.75 394 LYS A O 1
ATOM 3217 N N . VAL A 1 395 ? -28.213 -2.537 -10.989 1.00 97.88 395 VAL A N 1
ATOM 3218 C CA . VAL A 1 395 ? -28.323 -1.071 -10.978 1.00 97.88 395 VAL A CA 1
ATOM 3219 C C . VAL A 1 395 ? -28.529 -0.541 -12.391 1.00 97.88 395 VAL A C 1
ATOM 3221 O O . VAL A 1 395 ? -29.340 0.358 -12.576 1.00 97.88 395 VAL A O 1
ATOM 3224 N N . GLU A 1 396 ? -27.834 -1.099 -13.379 1.00 98.12 396 GLU A N 1
ATOM 3225 C CA . GLU A 1 396 ? -28.005 -0.705 -14.776 1.00 98.12 396 GLU A CA 1
ATOM 3226 C C . GLU A 1 396 ? -29.397 -1.072 -15.302 1.00 98.12 396 GLU A C 1
ATOM 3228 O O . GLU A 1 396 ? -30.088 -0.208 -15.830 1.00 98.12 396 GLU A O 1
ATOM 3233 N N . SER A 1 397 ? -29.868 -2.297 -15.046 1.00 97.19 397 SER A N 1
ATOM 3234 C CA . SER A 1 397 ? -31.251 -2.703 -15.343 1.00 97.19 397 SER A CA 1
ATOM 3235 C C . SER A 1 397 ? -32.265 -1.787 -14.660 1.00 97.19 397 SER A C 1
ATOM 3237 O O . SER A 1 397 ? -33.185 -1.301 -15.298 1.00 97.19 397 SER A O 1
ATOM 3239 N N . TRP A 1 398 ? -32.062 -1.476 -13.378 1.00 96.88 398 TRP A N 1
ATOM 3240 C CA . TRP A 1 398 ? -32.933 -0.565 -12.637 1.00 96.88 398 TRP A CA 1
ATOM 3241 C C . TRP A 1 398 ? -32.957 0.846 -13.243 1.00 96.88 398 TRP A C 1
ATOM 3243 O O . TRP A 1 398 ? -34.010 1.477 -13.286 1.00 96.88 398 TRP A O 1
ATOM 3253 N N . ARG A 1 399 ? -31.820 1.354 -13.740 1.00 97.12 399 ARG A N 1
ATOM 3254 C CA . ARG A 1 399 ? -31.769 2.642 -14.452 1.00 97.12 399 ARG A CA 1
ATOM 3255 C C . ARG A 1 399 ? -32.548 2.586 -15.760 1.00 97.12 399 ARG A C 1
ATOM 3257 O O . ARG A 1 399 ? -33.278 3.529 -16.046 1.00 97.12 399 ARG A O 1
ATOM 3264 N N . GLN A 1 400 ? -32.402 1.506 -16.524 1.00 96.62 400 GLN A N 1
ATOM 3265 C CA . GLN A 1 400 ? -33.130 1.299 -17.777 1.00 96.62 400 GLN A CA 1
ATOM 3266 C C . GLN A 1 400 ? -34.638 1.204 -17.534 1.00 96.62 400 GLN A C 1
ATOM 3268 O O . GLN A 1 400 ? -35.388 1.938 -18.170 1.00 96.62 400 GLN A O 1
ATOM 3273 N N . ASP A 1 401 ? -35.069 0.409 -16.552 1.00 94.44 401 ASP A N 1
ATOM 3274 C CA . ASP A 1 401 ? -36.475 0.293 -16.148 1.00 94.44 401 ASP A CA 1
ATOM 3275 C C . ASP A 1 401 ? -37.033 1.652 -15.721 1.00 94.44 401 ASP A C 1
ATOM 3277 O O . ASP A 1 401 ? -38.122 2.049 -16.127 1.00 94.44 401 ASP A O 1
ATOM 3281 N N . ARG A 1 402 ? -36.261 2.417 -14.941 1.00 93.12 402 ARG A N 1
ATOM 3282 C CA . ARG A 1 402 ? -36.663 3.755 -14.500 1.00 93.12 402 ARG A CA 1
ATOM 3283 C C . ARG A 1 402 ? -36.813 4.730 -15.670 1.00 93.12 402 ARG A C 1
ATOM 3285 O O . ARG A 1 402 ? -37.754 5.521 -15.671 1.00 93.12 402 ARG A O 1
ATOM 3292 N N . LEU A 1 403 ? -35.908 4.688 -16.650 1.00 93.38 403 LEU A N 1
ATOM 3293 C CA . LEU A 1 403 ? -36.003 5.500 -17.867 1.00 93.38 403 LEU A CA 1
ATOM 3294 C C . LEU A 1 403 ? -37.199 5.080 -18.731 1.00 93.38 403 LEU A C 1
ATOM 3296 O O . LEU A 1 403 ? -37.934 5.946 -19.202 1.00 93.38 403 LEU A O 1
ATOM 3300 N N . ALA A 1 404 ? -37.433 3.775 -18.886 1.00 91.75 404 ALA A N 1
ATOM 3301 C CA . ALA A 1 404 ? -38.576 3.237 -19.616 1.00 91.75 404 ALA A CA 1
ATOM 3302 C C . ALA A 1 404 ? -39.900 3.677 -18.970 1.00 91.75 404 ALA A C 1
ATOM 3304 O O . ALA A 1 404 ? -40.735 4.277 -19.648 1.00 91.75 404 ALA A O 1
ATOM 3305 N N . SER A 1 405 ? -40.053 3.505 -17.652 1.00 88.94 405 SER A N 1
ATOM 3306 C CA . SER A 1 405 ? -41.233 3.968 -16.909 1.00 88.94 405 SER A CA 1
ATOM 3307 C C . SER A 1 405 ? -41.455 5.473 -17.048 1.00 88.94 405 SER A C 1
ATOM 3309 O O . SER A 1 405 ? -42.588 5.909 -17.223 1.00 88.94 405 SER A O 1
ATOM 3311 N N . HIS A 1 406 ? -40.385 6.276 -17.032 1.00 87.06 406 HIS A N 1
ATOM 3312 C CA . HIS A 1 406 ? -40.492 7.720 -17.246 1.00 87.06 406 HIS A CA 1
ATOM 3313 C C . HIS A 1 406 ? -40.936 8.067 -18.676 1.00 87.06 406 HIS A C 1
ATOM 3315 O O . HIS A 1 406 ? -41.724 8.989 -18.864 1.00 87.06 406 HIS A O 1
ATOM 3321 N N . SER A 1 407 ? -40.454 7.341 -19.689 1.00 88.88 407 SER A N 1
ATOM 3322 C CA . SER A 1 407 ? -40.859 7.561 -21.085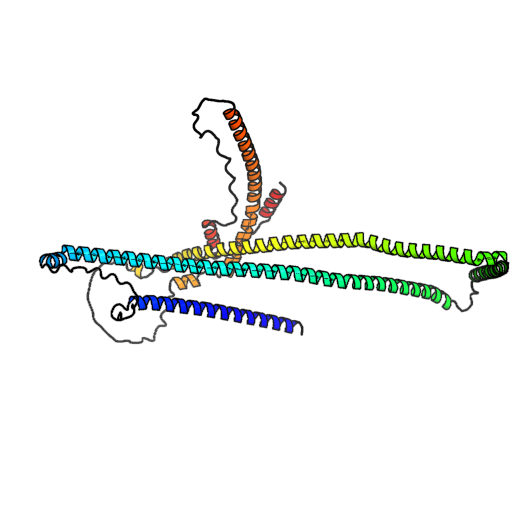 1.00 88.88 407 SER A CA 1
ATOM 3323 C C . SER A 1 407 ? -42.327 7.202 -21.337 1.00 88.88 407 SER A C 1
ATOM 3325 O O . SER A 1 407 ? -43.024 7.942 -22.026 1.00 88.88 407 SER A O 1
ATOM 3327 N N . VAL A 1 408 ? -42.820 6.126 -20.714 1.00 87.44 408 VAL A N 1
ATOM 3328 C CA . VAL A 1 408 ? -44.234 5.729 -20.779 1.00 87.44 408 VAL A CA 1
ATOM 3329 C C . VAL A 1 408 ? -45.105 6.744 -20.043 1.00 87.44 408 VAL A C 1
ATOM 3331 O O . VAL A 1 408 ? -46.093 7.204 -20.606 1.00 87.44 408 VAL A O 1
ATOM 3334 N N . ALA A 1 409 ? -44.701 7.160 -18.836 1.00 83.69 409 ALA A N 1
ATOM 3335 C CA . ALA A 1 409 ? -45.419 8.169 -18.059 1.00 83.69 409 ALA A CA 1
ATOM 3336 C C . ALA A 1 409 ? -45.511 9.521 -18.787 1.00 83.69 409 ALA A C 1
ATOM 3338 O O . ALA A 1 409 ? -46.531 10.197 -18.692 1.00 83.69 409 ALA A O 1
ATOM 3339 N N . ALA A 1 410 ? -44.469 9.904 -19.534 1.00 84.00 410 ALA A N 1
ATOM 3340 C CA . ALA A 1 410 ? -44.470 11.116 -20.351 1.00 84.00 410 ALA A CA 1
ATOM 3341 C C . ALA A 1 410 ? -45.388 11.015 -21.585 1.00 84.00 410 ALA A C 1
ATOM 3343 O O . ALA A 1 410 ? -45.904 12.033 -22.035 1.00 84.00 410 ALA A O 1
ATOM 3344 N N . ALA A 1 411 ? -45.595 9.812 -22.133 1.00 84.25 411 ALA A N 1
ATOM 3345 C CA . ALA A 1 411 ? -46.499 9.586 -23.261 1.00 84.25 411 ALA A CA 1
ATOM 3346 C C . ALA A 1 411 ? -47.977 9.532 -22.833 1.00 84.25 411 ALA A C 1
ATOM 3348 O O . ALA A 1 411 ? -48.860 9.927 -23.594 1.00 84.25 411 ALA A O 1
ATOM 3349 N N . THR A 1 412 ? -48.262 9.067 -21.614 1.00 82.12 412 THR A N 1
ATOM 3350 C CA . THR A 1 412 ? -49.612 9.050 -21.034 1.00 82.12 412 THR A CA 1
ATOM 3351 C C . THR A 1 412 ? -49.949 10.407 -20.423 1.00 82.12 412 THR A C 1
ATOM 3353 O O . THR A 1 412 ? -49.944 10.600 -19.207 1.00 82.12 412 THR A O 1
ATOM 3356 N N . ASP A 1 413 ? -50.214 11.375 -21.290 1.00 62.84 413 ASP A N 1
ATOM 3357 C CA . ASP A 1 413 ? -50.595 12.726 -20.906 1.00 62.84 413 ASP A CA 1
ATOM 3358 C C . ASP A 1 413 ? -51.992 12.702 -20.236 1.00 62.84 413 ASP A C 1
ATOM 3360 O O . ASP A 1 413 ? -52.990 12.406 -20.892 1.00 62.84 413 ASP A O 1
ATOM 3364 N N . LYS A 1 414 ? -52.051 13.040 -18.932 1.00 55.56 414 LYS A N 1
ATOM 3365 C CA . LYS A 1 414 ? -53.181 13.683 -18.198 1.00 55.56 414 LYS A CA 1
ATOM 3366 C C . LYS A 1 414 ? -53.899 12.993 -17.034 1.00 55.56 414 LYS A C 1
ATOM 3368 O O . LYS A 1 414 ? -54.604 13.717 -16.328 1.00 55.56 414 LYS A O 1
ATOM 3373 N N . THR A 1 415 ? -53.709 11.727 -16.682 1.00 55.94 415 THR A N 1
ATOM 3374 C CA . THR A 1 415 ? -54.302 11.242 -15.412 1.00 55.94 415 THR A CA 1
ATOM 3375 C C . THR A 1 415 ? -53.339 11.472 -14.255 1.00 55.94 415 THR A C 1
ATOM 3377 O O . THR A 1 415 ? -52.560 10.606 -13.865 1.00 55.94 415 THR A O 1
ATOM 3380 N N . LYS A 1 416 ? -53.384 12.708 -13.740 1.00 60.59 416 LYS A N 1
ATOM 3381 C CA . LYS A 1 416 ? -52.845 13.110 -12.435 1.00 60.59 416 LYS A CA 1
ATOM 3382 C C . LYS A 1 416 ? -53.221 12.064 -11.370 1.00 60.59 416 LYS A C 1
ATOM 3384 O O . LYS A 1 416 ? -54.314 11.523 -11.429 1.00 60.59 416 LYS A O 1
ATOM 3389 N N . THR A 1 417 ? -52.335 11.900 -10.382 1.00 49.97 417 THR A N 1
ATOM 3390 C CA . THR A 1 417 ? -52.533 11.230 -9.076 1.00 49.97 417 THR A CA 1
ATOM 3391 C C . THR A 1 417 ? -52.243 9.727 -8.931 1.00 49.97 417 THR A C 1
ATOM 3393 O O . THR A 1 417 ? -52.961 9.052 -8.202 1.00 49.97 417 THR A O 1
ATOM 3396 N N . SER A 1 418 ? -51.130 9.206 -9.461 1.00 55.12 418 SER A N 1
ATOM 3397 C CA . SER A 1 418 ? -50.417 8.135 -8.736 1.00 55.12 418 SER A CA 1
ATOM 3398 C C . SER A 1 418 ? -49.219 8.756 -8.018 1.00 55.12 418 SER A C 1
ATOM 3400 O O . SER A 1 418 ? -48.184 9.063 -8.610 1.00 55.12 418 SER A O 1
ATOM 3402 N N . THR A 1 419 ? -49.420 9.054 -6.742 1.00 55.62 419 THR A N 1
ATOM 3403 C CA . THR A 1 419 ? -48.451 9.591 -5.785 1.00 55.62 419 THR A CA 1
ATOM 3404 C C . THR A 1 419 ? -47.146 8.794 -5.811 1.00 55.62 419 THR A C 1
ATOM 3406 O O . THR A 1 419 ? -47.096 7.722 -5.237 1.00 55.62 419 THR A O 1
ATOM 3409 N N . GLY A 1 420 ? -46.128 9.323 -6.499 1.00 57.12 420 GLY A N 1
ATOM 3410 C CA . GLY A 1 420 ? -44.683 9.345 -6.196 1.00 57.12 420 GLY A CA 1
ATOM 3411 C C . GLY A 1 420 ? -43.896 8.121 -5.689 1.00 57.12 420 GLY A C 1
ATOM 3412 O O . GLY A 1 420 ? -42.671 8.210 -5.691 1.00 57.12 420 GLY A O 1
ATOM 3413 N N . ASP A 1 421 ? -44.520 7.019 -5.276 1.00 56.97 421 ASP A N 1
ATOM 3414 C CA . ASP A 1 421 ? -43.916 6.012 -4.386 1.00 56.97 421 ASP A CA 1
ATOM 3415 C C . ASP A 1 421 ? -43.760 4.621 -5.032 1.00 56.97 421 ASP A C 1
ATOM 3417 O O . ASP A 1 421 ? -43.091 3.745 -4.493 1.00 56.97 421 ASP A O 1
ATOM 3421 N N . ASP A 1 422 ? -44.283 4.418 -6.247 1.00 65.31 422 ASP A N 1
ATOM 3422 C CA . ASP A 1 422 ? -44.190 3.124 -6.949 1.00 65.31 422 ASP A CA 1
ATOM 3423 C C . ASP A 1 422 ? -42.859 2.906 -7.693 1.00 65.31 422 ASP A C 1
ATOM 3425 O O . ASP A 1 422 ? -42.635 1.871 -8.334 1.00 65.31 422 ASP A O 1
ATOM 3429 N N . LEU A 1 423 ? -41.921 3.856 -7.613 1.00 76.50 423 LEU A N 1
ATOM 3430 C CA . LEU A 1 423 ? -40.583 3.639 -8.151 1.00 76.50 423 LEU A CA 1
ATOM 3431 C C . LEU A 1 423 ? -39.810 2.715 -7.213 1.00 76.50 423 LEU A C 1
ATOM 3433 O O . LEU A 1 423 ? -39.328 3.132 -6.161 1.00 76.50 423 LEU A O 1
ATOM 3437 N N . ARG A 1 424 ? -39.639 1.458 -7.645 1.00 88.44 424 ARG A N 1
ATOM 3438 C CA . ARG A 1 424 ? -38.794 0.469 -6.962 1.00 88.44 424 ARG A CA 1
ATOM 3439 C C . ARG A 1 424 ? -37.479 1.123 -6.507 1.00 88.44 424 ARG A C 1
ATOM 3441 O O . ARG A 1 424 ? -36.795 1.732 -7.342 1.00 88.44 424 ARG A O 1
ATOM 3448 N N . PRO A 1 425 ? -37.091 0.993 -5.226 1.00 93.81 425 PRO A N 1
ATOM 3449 C CA . PRO A 1 425 ? -35.855 1.584 -4.737 1.00 93.81 425 PRO A CA 1
ATOM 3450 C C . PRO A 1 425 ? -34.647 0.994 -5.479 1.00 93.81 425 PRO A C 1
ATOM 3452 O O . PRO A 1 425 ? -34.712 -0.140 -5.971 1.00 93.81 425 PRO A O 1
ATOM 3455 N N . PRO A 1 426 ? -33.528 1.738 -5.570 1.00 95.44 426 PRO A N 1
ATOM 3456 C CA . PRO A 1 426 ? -32.312 1.205 -6.161 1.00 95.44 426 PRO A CA 1
ATOM 3457 C C . PRO A 1 426 ? -31.888 -0.072 -5.419 1.00 95.44 426 PRO A C 1
ATOM 3459 O O . PRO A 1 426 ? -32.056 -0.153 -4.197 1.00 95.44 426 PRO A O 1
ATOM 3462 N N . PRO A 1 427 ? -31.315 -1.068 -6.121 1.00 97.62 427 PRO A N 1
ATOM 3463 C CA . PRO A 1 427 ? -30.795 -2.269 -5.481 1.00 97.62 427 PRO A CA 1
ATOM 3464 C C . PRO A 1 427 ? -29.885 -1.923 -4.293 1.00 97.62 427 PRO A C 1
ATOM 3466 O O . PRO A 1 427 ? -29.101 -0.977 -4.361 1.00 97.62 427 PRO A O 1
ATOM 3469 N N . ALA A 1 428 ? -29.959 -2.695 -3.207 1.00 97.50 428 ALA A N 1
ATOM 3470 C CA . ALA A 1 428 ? -29.062 -2.519 -2.069 1.00 97.50 428 ALA A CA 1
ATOM 3471 C C . ALA A 1 428 ? -27.654 -3.038 -2.403 1.00 97.50 428 ALA A C 1
ATOM 3473 O O . ALA A 1 428 ? -27.486 -4.102 -3.007 1.00 97.50 428 ALA A O 1
ATOM 3474 N N . ARG A 1 429 ? -26.625 -2.289 -1.995 1.00 97.12 429 ARG A N 1
ATOM 3475 C CA . ARG A 1 429 ? -25.224 -2.671 -2.209 1.00 97.12 429 ARG A CA 1
ATOM 3476 C C . ARG A 1 429 ? -24.853 -3.881 -1.336 1.00 97.12 429 ARG A C 1
ATOM 3478 O O . ARG A 1 429 ? -25.217 -3.894 -0.161 1.00 97.12 429 ARG A O 1
ATOM 3485 N N . PRO A 1 430 ? -24.087 -4.865 -1.847 1.00 97.88 430 PRO A N 1
ATOM 3486 C CA . PRO A 1 430 ? -23.647 -5.991 -1.030 1.00 97.88 430 PRO A CA 1
ATOM 3487 C C . PRO A 1 430 ? -22.707 -5.539 0.108 1.00 97.88 430 PRO A C 1
ATOM 3489 O O . PRO A 1 430 ? -21.881 -4.636 -0.095 1.00 97.88 430 PRO A O 1
ATOM 3492 N N . PRO A 1 431 ? -22.790 -6.171 1.296 1.00 96.75 431 PRO A N 1
ATOM 3493 C CA . PRO A 1 431 ? -22.001 -5.791 2.466 1.00 96.75 431 PRO A CA 1
ATOM 3494 C C . PRO A 1 431 ? -20.504 -6.013 2.225 1.00 96.75 431 PRO A C 1
ATOM 3496 O O . PRO A 1 431 ? -20.089 -7.077 1.771 1.00 96.75 431 PRO A O 1
ATOM 3499 N N . CYS A 1 432 ? -19.686 -5.005 2.535 1.00 96.56 432 CYS A N 1
ATOM 3500 C CA . CYS A 1 432 ? -18.239 -5.061 2.331 1.00 96.56 432 CYS A CA 1
ATOM 3501 C C . CYS A 1 432 ? -17.556 -5.884 3.440 1.00 96.56 432 CYS A C 1
ATOM 3503 O O . CYS A 1 432 ? -17.788 -5.607 4.621 1.00 96.56 432 CYS A O 1
ATOM 3505 N N . PRO A 1 433 ? -16.688 -6.856 3.107 1.00 96.31 433 PRO A N 1
ATOM 3506 C CA . PRO A 1 433 ? -15.926 -7.596 4.104 1.00 96.31 433 PRO A CA 1
ATOM 3507 C C . PRO A 1 433 ? -14.949 -6.674 4.851 1.00 96.31 433 PRO A C 1
ATOM 3509 O O . PRO A 1 433 ? -14.135 -5.975 4.248 1.00 96.31 433 PRO A O 1
ATOM 3512 N N . VAL A 1 434 ? -15.003 -6.692 6.186 1.00 94.44 434 VAL A N 1
ATOM 3513 C CA . VAL A 1 434 ? -14.187 -5.823 7.049 1.00 94.44 434 VAL A CA 1
ATOM 3514 C C . VAL A 1 434 ? -13.022 -6.607 7.659 1.00 94.44 434 VAL A C 1
ATOM 3516 O O . VAL A 1 434 ? -13.207 -7.630 8.319 1.00 94.44 434 VAL A O 1
ATOM 3519 N N . HIS A 1 435 ? -11.795 -6.107 7.487 1.00 93.38 435 HIS A N 1
ATOM 3520 C CA . HIS A 1 435 ? -10.583 -6.744 8.026 1.00 93.38 435 HIS A CA 1
ATOM 3521 C C . HIS A 1 435 ? -10.336 -6.455 9.508 1.00 93.38 435 HIS A C 1
ATOM 3523 O O . HIS A 1 435 ? -9.521 -7.134 10.125 1.00 93.38 435 HIS A O 1
ATOM 3529 N N . MET A 1 436 ? -11.008 -5.463 10.090 1.00 96.62 436 MET A N 1
ATOM 3530 C CA . MET A 1 436 ? -10.873 -5.148 11.512 1.00 96.62 436 MET A CA 1
ATOM 3531 C C . MET A 1 436 ? -11.619 -6.179 12.377 1.00 96.62 436 MET A C 1
ATOM 3533 O O . MET A 1 436 ? -12.731 -6.578 12.022 1.00 96.62 436 MET A O 1
ATOM 3537 N N . PRO A 1 437 ? -11.033 -6.631 13.500 1.00 97.50 437 PRO A N 1
ATOM 3538 C CA . PRO A 1 437 ? -11.712 -7.520 14.435 1.00 97.50 437 PRO A CA 1
ATOM 3539 C C . PRO A 1 437 ? -12.816 -6.788 15.210 1.00 97.50 437 PRO A C 1
ATOM 3541 O O . PRO A 1 437 ? -12.690 -5.597 15.536 1.00 97.50 437 PRO A O 1
ATOM 3544 N N . SER A 1 438 ? -13.887 -7.523 15.518 1.00 97.69 438 SER A N 1
ATOM 3545 C CA . SER A 1 438 ? -14.897 -7.086 16.485 1.00 97.69 438 SER A CA 1
ATOM 3546 C C . SER A 1 438 ? -14.331 -7.122 17.908 1.00 97.69 438 SER A C 1
ATOM 3548 O O . SER A 1 438 ? -13.299 -7.753 18.160 1.00 97.69 438 SER A O 1
ATOM 3550 N N . ASP A 1 439 ? -14.994 -6.444 18.845 1.00 98.00 439 ASP A N 1
ATOM 3551 C CA . ASP A 1 439 ? -14.568 -6.424 20.251 1.00 98.00 439 ASP A CA 1
ATOM 3552 C C . ASP A 1 439 ? -14.574 -7.830 20.872 1.00 98.00 439 ASP A C 1
ATOM 3554 O O . ASP A 1 439 ? -13.594 -8.224 21.503 1.00 98.00 439 ASP A O 1
ATOM 3558 N N . ASP A 1 440 ? -15.586 -8.650 20.576 1.00 98.00 440 ASP A N 1
ATOM 3559 C CA . ASP A 1 440 ? -15.654 -10.041 21.050 1.00 98.00 440 ASP A CA 1
ATOM 3560 C C . ASP A 1 440 ? -14.489 -10.894 20.541 1.00 98.00 440 ASP A C 1
ATOM 3562 O O . ASP A 1 440 ? -13.975 -11.772 21.237 1.00 98.00 440 ASP A O 1
ATOM 3566 N N . GLN A 1 441 ? -14.050 -10.647 19.306 1.00 97.69 441 GLN A N 1
ATOM 3567 C CA . GLN A 1 441 ? -12.904 -11.345 18.732 1.00 97.69 441 GLN A CA 1
ATOM 3568 C C . GLN A 1 441 ? -11.602 -10.909 19.402 1.00 97.69 441 GLN A C 1
ATOM 3570 O O . GLN A 1 441 ? -10.772 -11.766 19.699 1.00 97.69 441 GLN A O 1
ATOM 3575 N N . LEU A 1 442 ? -11.442 -9.613 19.695 1.00 98.06 442 LEU A N 1
ATOM 3576 C CA . LEU A 1 442 ? -10.302 -9.107 20.464 1.00 98.06 442 LEU A CA 1
ATOM 3577 C C . LEU A 1 442 ? -10.266 -9.695 21.881 1.00 98.06 442 LEU A C 1
ATOM 3579 O O . LEU A 1 442 ? -9.193 -10.073 22.343 1.00 98.06 442 LEU A O 1
ATOM 3583 N N . LEU A 1 443 ? -11.416 -9.844 22.545 1.00 98.12 443 LEU A N 1
ATOM 3584 C CA . LEU A 1 443 ? -11.504 -10.498 23.855 1.00 98.12 443 LEU A CA 1
ATOM 3585 C C . LEU A 1 443 ? -11.095 -11.976 23.786 1.00 98.12 443 LEU A C 1
ATOM 3587 O O . LEU A 1 443 ? -10.296 -12.431 24.602 1.00 98.12 443 LEU A O 1
ATOM 3591 N N . LYS A 1 444 ? -11.550 -12.719 22.768 1.00 98.06 444 LYS A N 1
ATOM 3592 C CA . LYS A 1 444 ? -11.112 -14.110 22.541 1.00 98.06 444 LYS A CA 1
ATOM 3593 C C . LYS A 1 444 ? -9.607 -14.204 22.286 1.00 98.06 444 LYS A C 1
ATOM 3595 O O . LYS A 1 444 ? -8.952 -15.120 22.786 1.00 98.06 444 LYS A O 1
ATOM 3600 N N . TRP A 1 445 ? -9.052 -13.271 21.513 1.00 98.06 445 TRP A N 1
ATOM 3601 C CA . TRP A 1 445 ? -7.612 -13.187 21.278 1.00 98.06 445 TRP A CA 1
ATOM 3602 C C . TRP A 1 445 ? -6.845 -12.902 22.570 1.00 98.06 445 TRP A C 1
ATOM 3604 O O . TRP A 1 445 ? -5.848 -13.572 22.830 1.00 98.06 445 TRP A O 1
ATOM 3614 N N . LEU A 1 446 ? -7.338 -11.984 23.407 1.00 98.25 446 LEU A N 1
ATOM 3615 C CA . LEU A 1 446 ? -6.771 -11.683 24.721 1.00 98.25 446 LEU A CA 1
ATOM 3616 C C . LEU A 1 446 ? -6.728 -12.927 25.609 1.00 98.25 446 LEU A C 1
ATOM 3618 O O . LEU A 1 446 ? -5.670 -13.262 26.144 1.00 98.25 446 LEU A O 1
ATOM 3622 N N . SER A 1 447 ? -7.840 -13.657 25.711 1.00 97.75 447 SER A N 1
ATOM 3623 C CA . SER A 1 447 ? -7.902 -14.898 26.487 1.00 97.75 447 SER A CA 1
ATOM 3624 C C . SER A 1 447 ? -6.926 -15.963 25.970 1.00 97.75 447 SER A C 1
ATOM 3626 O O . SER A 1 447 ? -6.308 -16.656 26.774 1.00 97.75 447 SER A O 1
ATOM 3628 N N . ARG A 1 448 ? -6.746 -16.093 24.646 1.00 98.00 448 ARG A N 1
ATOM 3629 C CA . ARG A 1 448 ? -5.761 -17.014 24.045 1.00 98.00 448 ARG A CA 1
ATOM 3630 C C . ARG A 1 448 ? -4.325 -16.592 24.344 1.00 98.00 448 ARG A C 1
ATOM 3632 O O . ARG A 1 448 ? -3.548 -17.402 24.838 1.00 98.00 448 ARG A O 1
ATOM 3639 N N . CYS A 1 449 ? -3.994 -15.324 24.110 1.00 98.06 449 CYS A N 1
ATOM 3640 C CA . CYS A 1 449 ? -2.646 -14.795 24.309 1.00 98.06 449 CYS A CA 1
ATOM 3641 C C . CYS A 1 449 ? -2.188 -14.899 25.771 1.00 98.06 449 CYS A C 1
ATOM 3643 O O . CYS A 1 449 ? -1.022 -15.190 26.021 1.00 98.06 449 CYS A O 1
ATOM 3645 N N . ARG A 1 450 ? -3.096 -14.698 26.737 1.00 97.31 450 ARG A N 1
ATOM 3646 C CA . ARG A 1 450 ? -2.793 -14.875 28.168 1.00 97.31 450 ARG A CA 1
ATOM 3647 C C . ARG A 1 450 ? -2.541 -16.330 28.556 1.00 97.31 450 ARG A C 1
ATOM 3649 O O . ARG A 1 450 ? -1.747 -16.573 29.453 1.00 97.31 450 ARG A O 1
ATOM 3656 N N . LYS A 1 451 ? -3.195 -17.287 27.887 1.00 97.69 451 LYS A N 1
ATOM 3657 C CA . LYS A 1 451 ? -2.916 -18.721 28.068 1.00 97.69 451 LYS A CA 1
ATOM 3658 C C . LYS A 1 451 ? -1.579 -19.112 27.440 1.00 97.69 451 LYS A C 1
ATOM 3660 O O . LYS A 1 451 ? -0.833 -19.889 28.018 1.00 97.69 451 LYS A O 1
ATOM 3665 N N . SER A 1 452 ? -1.287 -18.594 26.249 1.00 97.69 452 SER A N 1
ATOM 3666 C CA . SER A 1 452 ? -0.015 -18.810 25.563 1.00 97.69 452 SER A CA 1
ATOM 3667 C C . SER A 1 452 ? 0.258 -17.692 24.559 1.00 97.69 452 SER A C 1
ATOM 3669 O O . SER A 1 452 ? -0.527 -17.458 23.635 1.00 97.69 452 SER A O 1
ATOM 3671 N N . SER A 1 453 ? 1.412 -17.040 24.696 1.00 96.62 453 SER A N 1
ATOM 3672 C CA . SER A 1 453 ? 1.859 -15.943 23.827 1.00 96.62 453 SER A CA 1
ATOM 3673 C C . SER A 1 453 ? 2.128 -16.376 22.381 1.00 96.62 453 SER A C 1
ATOM 3675 O O . SER A 1 453 ? 2.112 -15.549 21.471 1.00 96.62 453 SER A O 1
ATOM 3677 N N . THR A 1 454 ? 2.346 -17.670 22.142 1.00 96.50 454 THR A N 1
ATOM 3678 C CA . THR A 1 454 ? 2.616 -18.239 20.812 1.00 96.50 454 THR A CA 1
ATOM 3679 C C . THR A 1 454 ? 1.385 -18.878 20.174 1.00 96.50 454 THR A C 1
ATOM 3681 O O . THR A 1 454 ? 1.450 -19.328 19.031 1.00 96.50 454 THR A O 1
ATOM 3684 N N . SER A 1 455 ? 0.243 -18.884 20.868 1.00 96.75 455 SER A N 1
ATOM 3685 C CA . SER A 1 455 ? -1.001 -19.523 20.423 1.00 96.75 455 SER A CA 1
ATOM 3686 C C . SER A 1 455 ? -1.791 -18.718 19.384 1.00 96.75 455 SER A C 1
ATOM 3688 O O . SER A 1 455 ? -3.023 -18.736 19.392 1.00 96.75 455 SER A O 1
ATOM 3690 N N . TYR A 1 456 ? -1.119 -18.002 18.483 1.00 96.69 456 TYR A N 1
ATOM 3691 C CA . TYR A 1 456 ? -1.779 -17.305 17.379 1.00 96.69 456 TYR A CA 1
ATOM 3692 C C . TYR A 1 456 ? -2.178 -18.278 16.259 1.00 96.69 456 TYR A C 1
ATOM 3694 O O . TYR A 1 456 ? -1.593 -19.348 16.081 1.00 96.69 456 TYR A O 1
ATOM 3702 N N . SER A 1 457 ? -3.203 -17.909 15.498 1.00 96.88 457 SER A N 1
ATOM 3703 C CA . SER A 1 457 ? -3.746 -18.705 14.397 1.00 96.88 457 SER A CA 1
ATOM 3704 C C . SER A 1 457 ? -2.701 -18.847 13.281 1.00 96.88 457 SER A C 1
ATOM 3706 O O . SER A 1 457 ? -2.185 -17.850 12.768 1.00 96.88 457 SER A O 1
ATOM 3708 N N . LYS A 1 458 ? -2.361 -20.085 12.907 1.00 96.38 458 LYS A N 1
ATOM 3709 C CA . LYS A 1 458 ? -1.429 -20.368 11.805 1.00 96.38 458 LYS A CA 1
ATOM 3710 C C . LYS A 1 458 ? -2.191 -20.405 10.483 1.00 96.38 458 LYS A C 1
ATOM 3712 O O . LYS A 1 458 ? -3.310 -20.901 10.425 1.00 96.38 458 LYS A O 1
ATOM 3717 N N . ILE A 1 459 ? -1.578 -19.872 9.428 1.00 96.06 459 ILE A N 1
ATOM 3718 C CA . ILE A 1 459 ? -2.099 -20.014 8.065 1.00 96.06 459 ILE A CA 1
ATOM 3719 C C . ILE A 1 459 ? -1.807 -21.450 7.646 1.00 96.06 459 ILE A C 1
ATOM 3721 O O . ILE A 1 459 ? -0.644 -21.818 7.493 1.00 96.06 459 ILE A O 1
ATOM 3725 N N . ASP A 1 460 ? -2.852 -22.253 7.525 1.00 93.50 460 ASP A N 1
ATOM 3726 C CA . ASP A 1 460 ? -2.753 -23.630 7.073 1.00 93.50 460 ASP A CA 1
ATOM 3727 C C . ASP A 1 460 ? -2.768 -23.709 5.539 1.00 93.50 460 ASP A C 1
ATOM 3729 O O . ASP A 1 460 ? -3.160 -22.774 4.831 1.00 93.50 460 ASP A O 1
ATOM 3733 N N . GLU A 1 461 ? -2.338 -24.851 5.003 1.00 93.88 461 GLU A N 1
ATOM 3734 C CA . GLU A 1 461 ? -2.404 -25.089 3.560 1.00 93.88 461 GLU A CA 1
ATOM 3735 C C . GLU A 1 461 ? -3.838 -25.044 3.030 1.00 93.88 461 GLU A C 1
ATOM 3737 O O . GLU A 1 461 ? -4.040 -24.710 1.864 1.00 93.88 461 GLU A O 1
ATOM 3742 N N . SER A 1 462 ? -4.837 -25.363 3.860 1.00 91.19 462 SER A N 1
ATOM 3743 C CA . SER A 1 462 ? -6.240 -25.329 3.447 1.00 91.19 462 SER A CA 1
ATOM 3744 C C . SER A 1 462 ? -6.688 -23.900 3.115 1.00 91.19 462 SER A C 1
ATOM 3746 O O . SER A 1 462 ? -7.303 -23.679 2.068 1.00 91.19 462 SER A O 1
ATOM 3748 N N . CYS A 1 463 ? -6.285 -22.906 3.917 1.00 87.62 463 CYS A N 1
ATOM 3749 C CA . CYS A 1 463 ? -6.530 -21.494 3.648 1.00 87.62 463 CYS A CA 1
ATOM 3750 C C . CYS A 1 463 ? -5.838 -21.049 2.353 1.00 87.62 463 CYS A C 1
ATOM 3752 O O . CYS A 1 463 ? -6.457 -20.398 1.511 1.00 87.62 463 CYS A O 1
ATOM 3754 N N . VAL A 1 464 ? -4.590 -21.477 2.127 1.00 91.94 464 VAL A N 1
ATOM 3755 C CA . VAL A 1 464 ? -3.862 -21.179 0.880 1.00 91.94 464 VAL A CA 1
ATOM 3756 C C . VAL A 1 464 ? -4.555 -21.803 -0.336 1.00 91.94 464 VAL A C 1
ATOM 3758 O O . VAL A 1 464 ? -4.758 -21.118 -1.338 1.00 91.94 464 VAL A O 1
ATOM 3761 N N . LYS A 1 465 ? -4.979 -23.070 -0.247 1.00 92.62 465 LYS A N 1
ATOM 3762 C CA . LYS A 1 465 ? -5.710 -23.776 -1.314 1.00 92.62 465 LYS A CA 1
ATOM 3763 C C . LYS A 1 465 ? -7.064 -23.123 -1.603 1.00 92.62 465 LYS A C 1
ATOM 3765 O O . LYS A 1 465 ? -7.431 -22.986 -2.766 1.00 92.62 465 LYS A O 1
ATOM 3770 N N . SER A 1 466 ? -7.779 -22.666 -0.574 1.00 88.44 466 SER A N 1
ATOM 3771 C CA . SER A 1 466 ? -9.042 -21.929 -0.722 1.00 88.44 466 SER A CA 1
ATOM 3772 C C . SER A 1 466 ? -8.847 -20.614 -1.483 1.00 88.44 466 SER A C 1
ATOM 3774 O O . SER A 1 466 ? -9.579 -20.328 -2.430 1.00 88.44 466 SER A O 1
ATOM 3776 N N . VAL A 1 467 ? -7.800 -19.855 -1.146 1.00 87.56 467 VAL A N 1
ATOM 3777 C CA . VAL A 1 467 ? -7.438 -18.620 -1.859 1.00 87.56 467 VAL A CA 1
ATOM 3778 C C . VAL A 1 467 ? -7.017 -18.903 -3.299 1.00 87.56 467 VAL A C 1
ATOM 3780 O O . VAL A 1 467 ? -7.454 -18.198 -4.204 1.00 87.56 467 VAL A O 1
ATOM 3783 N N . ALA A 1 468 ? -6.209 -19.940 -3.531 1.00 90.94 468 ALA A N 1
ATOM 3784 C CA . ALA A 1 468 ? -5.800 -20.337 -4.876 1.00 90.94 468 ALA A CA 1
ATOM 3785 C C . ALA A 1 468 ? -7.008 -20.730 -5.742 1.00 90.94 468 ALA A C 1
ATOM 3787 O O . ALA A 1 468 ? -7.111 -20.298 -6.885 1.00 90.94 468 ALA A O 1
ATOM 3788 N N . LYS A 1 469 ? -7.964 -21.478 -5.178 1.00 90.44 469 LYS A N 1
ATOM 3789 C CA . LYS A 1 469 ? -9.212 -21.846 -5.858 1.00 90.44 469 LYS A CA 1
ATOM 3790 C C . LYS A 1 469 ? -10.102 -20.634 -6.145 1.00 90.44 469 LYS A C 1
ATOM 3792 O O . LYS A 1 469 ? -10.749 -20.601 -7.184 1.00 90.44 469 LYS A O 1
ATOM 3797 N N . ALA A 1 470 ? -10.140 -19.651 -5.244 1.00 85.31 470 ALA A N 1
ATOM 3798 C CA . ALA A 1 470 ? -10.865 -18.401 -5.466 1.00 85.31 470 ALA A CA 1
ATOM 3799 C C . ALA A 1 470 ? -10.214 -17.531 -6.555 1.00 85.31 470 ALA A C 1
ATOM 3801 O O . ALA A 1 470 ? -10.931 -16.873 -7.285 1.00 85.31 470 ALA A O 1
ATOM 3802 N N . LEU A 1 471 ? -8.883 -17.565 -6.683 1.00 84.06 471 LEU A N 1
ATOM 3803 C CA . LEU A 1 471 ? -8.122 -16.860 -7.724 1.00 84.06 471 LEU A CA 1
ATOM 3804 C C . LEU A 1 471 ? -8.230 -17.485 -9.123 1.00 84.06 471 LEU A C 1
ATOM 3806 O O . LEU A 1 471 ? -7.950 -16.811 -10.109 1.00 84.06 471 LEU A O 1
ATOM 3810 N N . GLN A 1 472 ? -8.529 -18.783 -9.205 1.00 89.62 472 GLN A N 1
ATOM 3811 C CA . GLN A 1 472 ? -8.716 -19.497 -10.475 1.00 89.62 472 GLN A CA 1
ATOM 3812 C C . GLN A 1 472 ? -10.102 -19.279 -11.091 1.00 89.62 472 GLN A C 1
ATOM 3814 O O . GLN A 1 472 ? -10.285 -19.577 -12.269 1.00 89.62 472 GLN A O 1
ATOM 3819 N N . ARG A 1 473 ? -11.067 -18.834 -10.284 1.00 79.06 473 ARG A N 1
ATOM 3820 C CA . ARG A 1 473 ? -12.390 -18.404 -10.736 1.00 79.06 473 ARG A CA 1
ATOM 3821 C C . ARG A 1 473 ? -12.314 -16.948 -11.159 1.00 79.06 473 ARG A C 1
ATOM 3823 O O . ARG A 1 473 ? -12.982 -16.630 -12.164 1.00 79.06 473 ARG A O 1
#

Organism: Perkinsus olseni (NCBI:txid32597)

Sequence (473 aa):
TDFECEMAMRRQAQLERIKIYRYQRRADDGTHSVRIGLLESVIKGSTMGSDDSRSLYSGQSESSDILLRNSSSEYINSMYAPEAVLMHRRQQAYDWECRRDLALQRLVASEASREARVEAALLLKARRMEEIEKWKRHGKAEEQRRRTQGNWLAALAFASFMCFVMDEVNLLRMKRGNLGAADSSRQGAPRTTLARIQYEAVLAQQQELERLMASKEVQELVPFLQAYFALRLNIRRRRRAAMVVMACLKSWRTAGKIMLATRKFHEQCRRIQRAWRAAKARFDRNTQLCCDRWMRFERQVLSRELSAAHPSPAAASGGAATSRRASVKQSKTRRVSTKGVGEIQLTLQERVKVALLPEQVRRQFVENELRFRRFALLPHIYAWHDAMDKYWKKVESWRQDRLASHSVAAATDKTKTSTGDDLRPPPARPPCPVHMPSDDQLLKWLSRCRKSSTSYSKIDESCVKSVAKALQR